Protein AF-0000000068822826 (afdb_homodimer)

Structure (mmCIF, N/CA/C/O backbone):
data_AF-0000000068822826-model_v1
#
loop_
_entity.id
_entity.type
_entity.pdbx_description
1 polymer 'TGF-beta family profile domain-containing protein'
#
loop_
_atom_site.group_PDB
_atom_site.id
_atom_site.type_symbol
_atom_site.label_atom_id
_atom_site.label_alt_id
_atom_site.label_comp_id
_atom_site.label_asym_id
_atom_site.label_entity_id
_atom_site.label_seq_id
_atom_site.pdbx_PDB_ins_code
_atom_site.Cartn_x
_atom_site.Cartn_y
_atom_site.Cartn_z
_atom_site.occupancy
_atom_site.B_iso_or_equiv
_atom_site.auth_seq_id
_atom_site.auth_comp_id
_atom_site.auth_asym_id
_atom_site.auth_atom_id
_atom_site.pdbx_PDB_model_num
ATOM 1 N N . MET A 1 1 ? 55 22.359 -10.68 1 39.84 1 MET A N 1
ATOM 2 C CA . MET A 1 1 ? 54.125 23.125 -9.797 1 39.84 1 MET A CA 1
ATOM 3 C C . MET A 1 1 ? 52.75 23.266 -10.398 1 39.84 1 MET A C 1
ATOM 5 O O . MET A 1 1 ? 51.812 23.734 -9.727 1 39.84 1 MET A O 1
ATOM 9 N N . GLY A 1 2 ? 52.562 22.969 -11.742 1 55.59 2 GLY A N 1
ATOM 10 C CA . GLY A 1 2 ? 51.344 23.219 -12.484 1 55.59 2 GLY A CA 1
ATOM 11 C C . GLY A 1 2 ? 50.312 22.125 -12.312 1 55.59 2 GLY A C 1
ATOM 12 O O . GLY A 1 2 ? 49.156 22.266 -12.742 1 55.59 2 GLY A O 1
ATOM 13 N N . SER A 1 3 ? 50.688 20.906 -11.961 1 60.66 3 SER A N 1
ATOM 14 C CA . SER A 1 3 ? 49.75 19.781 -11.992 1 60.66 3 SER A CA 1
ATOM 15 C C . SER A 1 3 ? 48.844 19.797 -10.766 1 60.66 3 SER A C 1
ATOM 17 O O . SER A 1 3 ? 47.781 19.156 -10.758 1 60.66 3 SER A O 1
ATOM 19 N N . ARG A 1 4 ? 49.281 20.469 -9.617 1 62.34 4 ARG A N 1
ATOM 20 C CA . ARG A 1 4 ? 48.469 20.453 -8.406 1 62.34 4 ARG A CA 1
ATOM 21 C C . ARG A 1 4 ? 47.219 21.328 -8.562 1 62.34 4 ARG A C 1
ATOM 23 O O . ARG A 1 4 ? 46.188 21.047 -8.008 1 62.34 4 ARG A O 1
ATOM 30 N N . ASN A 1 5 ? 47.344 22.375 -9.469 1 62.62 5 ASN A N 1
ATOM 31 C CA . ASN A 1 5 ? 46.219 23.297 -9.594 1 62.62 5 ASN A CA 1
ATOM 32 C C . ASN A 1 5 ? 45.094 22.688 -10.422 1 62.62 5 ASN A C 1
ATOM 34 O O . ASN A 1 5 ? 43.938 23 -10.203 1 62.62 5 ASN A O 1
ATOM 38 N N . LEU A 1 6 ? 45.438 21.703 -11.297 1 63.75 6 LEU A N 1
ATOM 39 C CA . LEU A 1 6 ? 44.406 21.109 -12.125 1 63.75 6 LEU A CA 1
ATOM 40 C C . LEU A 1 6 ? 43.562 20.109 -11.328 1 63.75 6 LEU A C 1
ATOM 42 O O . LEU A 1 6 ? 42.344 20.062 -11.477 1 63.75 6 LEU A O 1
ATOM 46 N N . LEU A 1 7 ? 44.219 19.438 -10.414 1 63.84 7 LEU A N 1
ATOM 47 C CA . LEU A 1 7 ? 43.5 18.453 -9.602 1 63.84 7 LEU A CA 1
ATOM 48 C C . LEU A 1 7 ? 42.594 19.141 -8.594 1 63.84 7 LEU A C 1
ATOM 50 O O . LEU A 1 7 ? 41.469 18.656 -8.336 1 63.84 7 LEU A O 1
ATOM 54 N N . GLU A 1 8 ? 43.031 20.312 -8.125 1 66.81 8 GLU A N 1
ATOM 55 C CA . GLU A 1 8 ? 42.219 21.047 -7.172 1 66.81 8 GLU A CA 1
ATOM 56 C C . GLU A 1 8 ? 41 21.672 -7.855 1 66.81 8 GLU A C 1
ATOM 58 O O . GLU A 1 8 ? 39.906 21.719 -7.273 1 66.81 8 GLU A O 1
ATOM 63 N N . THR A 1 9 ? 41.156 21.969 -9.164 1 68.31 9 THR A N 1
ATOM 64 C CA . THR A 1 9 ? 40.031 22.547 -9.898 1 68.31 9 THR A CA 1
ATOM 65 C C . THR A 1 9 ? 39 21.469 -10.266 1 68.31 9 THR A C 1
ATOM 67 O O . THR A 1 9 ? 37.781 21.719 -10.203 1 68.31 9 THR A O 1
ATOM 70 N N . ILE A 1 10 ? 39.5 20.312 -10.484 1 67.38 10 ILE A N 1
ATOM 71 C CA . ILE A 1 10 ? 38.594 19.234 -10.859 1 67.38 10 ILE A CA 1
ATOM 72 C C . ILE A 1 10 ? 37.812 18.75 -9.625 1 67.38 10 ILE A C 1
ATOM 74 O O . ILE A 1 10 ? 36.625 18.484 -9.703 1 67.38 10 ILE A O 1
ATOM 78 N N . THR A 1 11 ? 38.5 18.797 -8.539 1 68.5 11 THR A N 1
ATOM 79 C CA . THR A 1 11 ? 37.844 18.391 -7.309 1 68.5 11 THR A CA 1
ATOM 80 C C . THR A 1 11 ? 36.812 19.422 -6.887 1 68.5 11 THR A C 1
ATOM 82 O O . THR A 1 11 ? 35.719 19.078 -6.414 1 68.5 11 THR A O 1
ATOM 85 N N . GLY A 1 12 ? 37.156 20.672 -7.23 1 63.31 12 GLY A N 1
ATOM 86 C CA . GLY A 1 12 ? 36.188 21.734 -6.922 1 63.31 12 GLY A CA 1
ATOM 87 C C . GLY A 1 12 ? 34.938 21.672 -7.77 1 63.31 12 GLY A C 1
ATOM 88 O O . GLY A 1 12 ? 33.844 21.844 -7.254 1 63.31 12 GLY A O 1
ATOM 89 N N . TRP A 1 13 ? 35.156 21.297 -9.031 1 67.69 13 TRP A N 1
ATOM 90 C CA . TRP A 1 13 ? 34.031 21.266 -9.961 1 67.69 13 TRP A CA 1
ATOM 91 C C . TRP A 1 13 ? 33.188 20.031 -9.727 1 67.69 13 TRP A C 1
ATOM 93 O O . TRP A 1 13 ? 31.953 20.094 -9.805 1 67.69 13 TRP A O 1
ATOM 103 N N . THR A 1 14 ? 33.781 18.969 -9.383 1 67.06 14 THR A N 1
ATOM 104 C CA . THR A 1 14 ? 33 17.75 -9.086 1 67.06 14 THR A CA 1
ATOM 105 C C . THR A 1 14 ? 32.219 17.922 -7.797 1 67.06 14 THR A C 1
ATOM 107 O O . THR A 1 14 ? 31.062 17.5 -7.711 1 67.06 14 THR A O 1
ATOM 110 N N . LEU A 1 15 ? 32.781 18.656 -6.906 1 67.19 15 LEU A N 1
ATOM 111 C CA . LEU A 1 15 ? 32.062 18.938 -5.668 1 67.19 15 LEU A CA 1
ATOM 112 C C . LEU A 1 15 ? 30.938 19.922 -5.91 1 67.19 15 LEU A C 1
ATOM 114 O O . LEU A 1 15 ? 29.844 19.781 -5.332 1 67.19 15 LEU A O 1
ATOM 118 N N . PHE A 1 16 ? 31.203 20.797 -6.824 1 66.12 16 PHE A N 1
ATOM 119 C CA . PHE A 1 16 ? 30.188 21.766 -7.18 1 66.12 16 PHE A CA 1
ATOM 120 C C . PHE A 1 16 ? 29.047 21.094 -7.953 1 66.12 16 PHE A C 1
ATOM 122 O O . PHE A 1 16 ? 27.875 21.391 -7.723 1 66.12 16 PHE A O 1
ATOM 129 N N . LEU A 1 17 ? 29.328 20.188 -8.773 1 63.06 17 LEU A N 1
ATOM 130 C CA . LEU A 1 17 ? 28.328 19.469 -9.547 1 63.06 17 LEU A CA 1
ATOM 131 C C . LEU A 1 17 ? 27.547 18.5 -8.664 1 63.06 17 LEU A C 1
ATOM 133 O O . LEU A 1 17 ? 26.312 18.391 -8.781 1 63.06 17 LEU A O 1
ATOM 137 N N . CYS A 1 18 ? 28.156 17.906 -7.785 1 63 18 CYS A N 1
ATOM 138 C CA . CYS A 1 18 ? 27.469 17.016 -6.852 1 63 18 CYS A CA 1
ATOM 139 C C . CYS A 1 18 ? 26.547 17.812 -5.918 1 63 18 CYS A C 1
ATOM 141 O O . CYS A 1 18 ? 25.438 17.375 -5.637 1 63 18 CYS A O 1
ATOM 143 N N . PHE A 1 19 ? 27 19.016 -5.559 1 61.16 19 PHE A N 1
ATOM 144 C CA . PHE A 1 19 ? 26.203 19.875 -4.703 1 61.16 19 PHE A CA 1
ATOM 145 C C . PHE A 1 19 ? 25 20.422 -5.469 1 61.16 19 PHE A C 1
ATOM 147 O O . PHE A 1 19 ? 23.906 20.531 -4.914 1 61.16 19 PHE A O 1
ATOM 154 N N . SER A 1 20 ? 25.156 20.703 -6.707 1 60.59 20 SER A N 1
ATOM 155 C CA . SER A 1 20 ? 24.062 21.219 -7.527 1 60.59 20 SER A CA 1
ATOM 156 C C . SER A 1 20 ? 23.031 20.109 -7.824 1 60.59 20 SER A C 1
ATOM 158 O O . SER A 1 20 ? 21.828 20.375 -7.824 1 60.59 20 SER A O 1
ATOM 160 N N . VAL A 1 21 ? 23.422 18.938 -7.969 1 54.66 21 VAL A N 1
ATOM 161 C CA . VAL A 1 21 ? 22.516 17.812 -8.219 1 54.66 21 VAL A CA 1
ATOM 162 C C . VAL A 1 21 ? 21.766 17.453 -6.941 1 54.66 21 VAL A C 1
ATOM 164 O O . VAL A 1 21 ? 20.562 17.172 -6.977 1 54.66 21 VAL A O 1
ATOM 167 N N . ILE A 1 22 ? 22.359 17.578 -5.852 1 51.53 22 ILE A N 1
ATOM 168 C CA . ILE A 1 22 ? 21.734 17.344 -4.559 1 51.53 22 ILE A CA 1
ATOM 169 C C . ILE A 1 22 ? 20.703 18.438 -4.289 1 51.53 22 ILE A C 1
ATOM 171 O O . ILE A 1 22 ? 19.594 18.156 -3.84 1 51.53 22 ILE A O 1
ATOM 175 N N . LEU A 1 23 ? 21.016 19.641 -4.605 1 52 23 LEU A N 1
ATOM 176 C CA . LEU A 1 23 ? 20.094 20.75 -4.438 1 52 23 LEU A CA 1
ATOM 177 C C . LEU A 1 23 ? 18.922 20.641 -5.406 1 52 23 LEU A C 1
ATOM 179 O O . LEU A 1 23 ? 17.781 20.906 -5.035 1 52 23 LEU A O 1
ATOM 183 N N . LEU A 1 24 ? 19.141 20.125 -6.551 1 50.69 24 LEU A N 1
ATOM 184 C CA . LEU A 1 24 ? 18.094 19.969 -7.555 1 50.69 24 LEU A CA 1
ATOM 185 C C . LEU A 1 24 ? 17.172 18.812 -7.223 1 50.69 24 LEU A C 1
ATOM 187 O O . LEU A 1 24 ? 15.961 18.875 -7.441 1 50.69 24 LEU A O 1
ATOM 191 N N . SER A 1 25 ? 17.625 17.781 -6.762 1 47.03 25 SER A N 1
ATOM 192 C CA . SER A 1 25 ? 16.828 16.641 -6.34 1 47.03 25 SER A CA 1
ATOM 193 C C . SER A 1 25 ? 15.984 16.984 -5.113 1 47.03 25 SER A C 1
ATOM 195 O O . SER A 1 25 ? 14.844 16.516 -4.988 1 47.03 25 SER A O 1
ATOM 197 N N . TYR A 1 26 ? 16.578 17.844 -4.199 1 47.22 26 TYR A N 1
ATOM 198 C CA . TYR A 1 26 ? 15.836 18.359 -3.057 1 47.22 26 TYR A CA 1
ATOM 199 C C . TYR A 1 26 ? 14.602 19.141 -3.51 1 47.22 26 TYR A C 1
ATOM 201 O O . TYR A 1 26 ? 13.523 18.984 -2.938 1 47.22 26 TYR A O 1
ATOM 209 N N . CYS A 1 27 ? 14.766 19.812 -4.539 1 48.44 27 CYS A N 1
ATOM 210 C CA . CYS A 1 27 ? 13.734 20.719 -5.051 1 48.44 27 CYS A CA 1
ATOM 211 C C . CYS A 1 27 ? 12.625 19.938 -5.754 1 48.44 27 CYS A C 1
ATOM 213 O O . CYS A 1 27 ? 11.453 20.297 -5.664 1 48.44 27 CYS A O 1
ATOM 215 N N . ARG A 1 28 ? 12.953 18.797 -6.242 1 46.28 28 ARG A N 1
ATOM 216 C CA . ARG A 1 28 ? 11.938 18.078 -7.012 1 46.28 28 ARG A CA 1
ATOM 217 C C . ARG A 1 28 ? 10.961 17.344 -6.09 1 46.28 28 ARG A C 1
ATOM 219 O O . ARG A 1 28 ? 9.75 17.375 -6.309 1 46.28 28 ARG A O 1
ATOM 226 N N . ALA A 1 29 ? 11.422 16.688 -5.129 1 49.75 29 ALA A N 1
ATOM 227 C CA . ALA A 1 29 ? 10.555 15.969 -4.203 1 49.75 29 ALA A CA 1
ATOM 228 C C . ALA A 1 29 ? 9.633 16.922 -3.449 1 49.75 29 ALA A C 1
ATOM 230 O O . ALA A 1 29 ? 8.453 16.641 -3.268 1 49.75 29 ALA A O 1
ATOM 231 N N . GLU A 1 30 ? 10.203 18 -2.939 1 54.22 30 GLU A N 1
ATOM 232 C CA . GLU A 1 30 ? 9.414 19.031 -2.287 1 54.22 30 GLU A CA 1
ATOM 233 C C . GLU A 1 30 ? 8.359 19.609 -3.23 1 54.22 30 GLU A C 1
ATOM 235 O O . GLU A 1 30 ? 7.227 19.859 -2.818 1 54.22 30 GLU A O 1
ATOM 240 N N . LYS A 1 31 ? 8.742 19.516 -4.457 1 54.78 31 LYS A N 1
ATOM 241 C CA . LYS A 1 31 ? 7.832 20.062 -5.461 1 54.78 31 LYS A CA 1
ATOM 242 C C . LYS A 1 31 ? 6.621 19.156 -5.66 1 54.78 31 LYS A C 1
ATOM 244 O O . LYS A 1 31 ? 5.4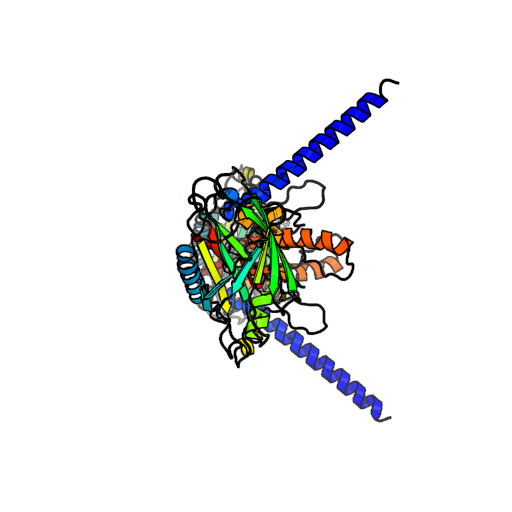96 19.641 -5.805 1 54.78 31 LYS A O 1
ATOM 249 N N . ASP A 1 32 ? 6.914 17.812 -5.383 1 58.59 32 ASP A N 1
ATOM 250 C CA . ASP A 1 32 ? 5.812 16.906 -5.652 1 58.59 32 ASP A CA 1
ATOM 251 C C . ASP A 1 32 ? 4.77 16.953 -4.535 1 58.59 32 ASP A C 1
ATOM 253 O O . ASP A 1 32 ? 3.566 16.953 -4.801 1 58.59 32 ASP A O 1
ATOM 257 N N . LEU A 1 33 ? 5.234 17.078 -3.309 1 58.41 33 LEU A N 1
ATOM 258 C CA . LEU A 1 33 ? 4.262 17.172 -2.223 1 58.41 33 LEU A CA 1
ATOM 259 C C . LEU A 1 33 ? 3.42 18.438 -2.344 1 58.41 33 LEU A C 1
ATOM 261 O O . LEU A 1 33 ? 2.197 18.391 -2.191 1 58.41 33 LEU A O 1
ATOM 265 N N . ILE A 1 34 ? 4.207 19.391 -2.674 1 65.06 34 ILE A N 1
ATOM 266 C CA . ILE A 1 34 ? 3.568 20.688 -2.799 1 65.06 34 ILE A CA 1
ATOM 267 C C . ILE A 1 34 ? 2.516 20.641 -3.904 1 65.06 34 ILE A C 1
ATOM 269 O O . ILE A 1 34 ? 1.413 21.172 -3.742 1 65.06 34 ILE A O 1
ATOM 273 N N . GLN A 1 35 ? 2.965 19.953 -4.891 1 59.62 35 GLN A N 1
ATOM 274 C CA . GLN A 1 35 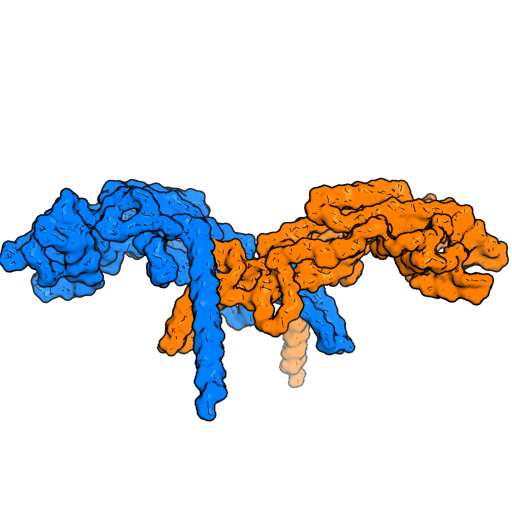? 2.037 19.859 -6.016 1 59.62 35 GLN A CA 1
ATOM 275 C C . GLN A 1 35 ? 0.848 18.953 -5.668 1 59.62 35 GLN A C 1
ATOM 277 O O . GLN A 1 35 ? -0.299 19.312 -5.961 1 59.62 35 GLN A O 1
ATOM 282 N N . ASP A 1 36 ? 1.198 18 -4.953 1 64.75 36 ASP A N 1
ATOM 283 C CA . ASP A 1 36 ? 0.138 17.047 -4.625 1 64.75 36 ASP A CA 1
ATOM 284 C C . ASP A 1 36 ? -0.848 17.656 -3.627 1 64.75 36 ASP A C 1
ATOM 286 O O . ASP A 1 36 ? -2.047 17.375 -3.686 1 64.75 36 ASP A O 1
ATOM 290 N N . LEU A 1 37 ? -0.209 18.484 -2.816 1 69.12 37 LEU A N 1
ATOM 291 C CA . LEU A 1 37 ? -1.064 19.062 -1.786 1 69.12 37 LEU A CA 1
ATOM 292 C C . LEU A 1 37 ? -1.595 20.422 -2.221 1 69.12 37 LEU A C 1
ATOM 294 O O . LEU A 1 37 ? -2.35 21.062 -1.485 1 69.12 37 LEU A O 1
ATOM 298 N N . GLY A 1 38 ? -1.277 20.766 -3.473 1 63.31 38 GLY A N 1
ATOM 299 C CA . GLY A 1 38 ? -1.761 22.016 -4.008 1 63.31 38 GLY A CA 1
ATOM 300 C C . GLY A 1 38 ? -1.152 23.234 -3.322 1 63.31 38 GLY A C 1
ATOM 301 O O . GLY A 1 38 ? -1.816 24.25 -3.154 1 63.31 38 GLY A O 1
ATOM 302 N N . LEU A 1 39 ? 0.036 23.016 -2.926 1 68.19 39 LEU A N 1
ATOM 303 C CA . LEU A 1 39 ? 0.65 24.078 -2.139 1 68.19 39 LEU A CA 1
ATOM 304 C C . LEU A 1 39 ? 1.593 24.922 -3 1 68.19 39 LEU A C 1
ATOM 306 O O . LEU A 1 39 ? 2.416 25.672 -2.473 1 68.19 39 LEU A O 1
ATOM 310 N N . ASN A 1 40 ? 1.369 24.703 -4.223 1 70.69 40 ASN A N 1
ATOM 311 C CA . ASN A 1 40 ? 2.227 25.438 -5.148 1 70.69 40 ASN A CA 1
ATOM 312 C C . ASN A 1 40 ? 1.929 26.938 -5.121 1 70.69 40 ASN A C 1
ATOM 314 O O . ASN A 1 40 ? 2.824 27.766 -5.328 1 70.69 40 ASN A O 1
ATOM 318 N N . HIS A 1 41 ? 0.72 27.25 -4.832 1 73 41 HIS A N 1
ATOM 319 C CA . HIS A 1 41 ? 0.335 28.656 -4.762 1 73 41 HIS A CA 1
ATOM 320 C C . HIS A 1 41 ? -0.192 29.016 -3.373 1 73 41 HIS A C 1
ATOM 322 O O . HIS A 1 41 ? -0.986 28.266 -2.797 1 73 41 HIS A O 1
ATOM 328 N N . PHE A 1 42 ? 0.514 30.016 -2.895 1 75.25 42 PHE A N 1
ATOM 329 C CA . PHE A 1 42 ? 0.022 30.531 -1.621 1 75.25 42 PHE A CA 1
ATOM 330 C C . PHE A 1 42 ? 0.113 32.062 -1.576 1 75.25 42 PHE A C 1
ATOM 332 O O . PHE A 1 42 ? 0.973 32.656 -2.229 1 75.25 42 PHE A O 1
ATOM 339 N N . PRO A 1 43 ? -0.844 32.562 -0.928 1 77.19 43 PRO A N 1
ATOM 340 C CA . PRO A 1 43 ? -0.87 34.031 -0.896 1 77.19 43 PRO A CA 1
ATOM 341 C C . PRO A 1 43 ? 0.27 34.625 -0.07 1 77.19 43 PRO A C 1
ATOM 343 O O . PRO A 1 43 ? 0.869 33.906 0.752 1 77.19 43 PRO A O 1
ATOM 346 N N . ASP A 1 44 ? 0.534 35.875 -0.415 1 80.94 44 ASP A N 1
ATOM 347 C CA . ASP A 1 44 ? 1.471 36.656 0.388 1 80.94 44 ASP A CA 1
ATOM 348 C C . ASP A 1 44 ? 0.937 36.844 1.803 1 80.94 44 ASP A C 1
ATOM 350 O O . ASP A 1 44 ? -0.191 37.312 1.983 1 80.94 44 ASP A O 1
ATOM 354 N N . ALA A 1 45 ? 1.716 36.5 2.674 1 78 45 ALA A N 1
ATOM 355 C CA . ALA A 1 45 ? 1.31 36.562 4.074 1 78 45 ALA A CA 1
ATOM 356 C C . ALA A 1 45 ? 0.928 38 4.473 1 78 45 ALA A C 1
ATOM 358 O O . ALA A 1 45 ? 0.024 38.188 5.289 1 78 45 ALA A O 1
ATOM 359 N N . THR A 1 46 ? 1.563 38.938 3.885 1 82.19 46 THR A N 1
ATOM 360 C CA . THR A 1 46 ? 1.332 40.344 4.254 1 82.19 46 THR A CA 1
ATOM 361 C C . THR A 1 46 ? -0.019 40.812 3.73 1 82.19 46 THR A C 1
ATOM 363 O O . THR A 1 46 ? -0.555 41.812 4.207 1 82.19 46 THR A O 1
ATOM 366 N N . LYS A 1 47 ? -0.548 40.094 2.801 1 86.5 47 LYS A N 1
ATOM 367 C CA . LYS A 1 47 ? -1.804 40.531 2.199 1 86.5 47 LYS A CA 1
ATOM 368 C C . LYS A 1 47 ? -2.99 39.75 2.785 1 86.5 47 LYS A C 1
ATOM 370 O O . LYS A 1 47 ? -4.145 40.094 2.51 1 86.5 47 LYS A O 1
ATOM 375 N N . ILE A 1 48 ? -2.703 38.812 3.541 1 90.88 48 ILE A N 1
ATOM 376 C CA . ILE A 1 48 ? -3.764 38 4.113 1 90.88 48 ILE A CA 1
ATOM 377 C C . ILE A 1 48 ? -4.598 38.844 5.086 1 90.88 48 ILE A C 1
ATOM 379 O O . ILE A 1 48 ? -4.047 39.531 5.93 1 90.88 48 ILE A O 1
ATOM 383 N N . ASN A 1 49 ? -5.887 38.812 4.922 1 94.12 49 ASN A N 1
ATOM 384 C CA . ASN A 1 49 ? -6.82 39.562 5.758 1 94.12 49 ASN A CA 1
ATOM 385 C C . ASN A 1 49 ? -8.141 38.812 5.938 1 94.12 49 ASN A C 1
ATOM 387 O O . ASN A 1 49 ? -9.141 39.156 5.316 1 94.12 49 ASN A O 1
ATOM 391 N N . ILE A 1 50 ? -8.156 37.938 6.867 1 96 50 ILE A N 1
ATOM 392 C CA . ILE A 1 50 ? -9.32 37.094 7.09 1 96 50 ILE A CA 1
ATOM 393 C C . ILE A 1 50 ? -10.227 37.75 8.141 1 96 50 ILE A C 1
ATOM 395 O O . ILE A 1 50 ? -9.836 37.906 9.297 1 96 50 ILE A O 1
ATOM 399 N N . SER A 1 51 ? -11.406 38.031 7.766 1 96.62 51 SER A N 1
ATOM 400 C CA . SER A 1 51 ? -12.352 38.625 8.695 1 96.62 51 SER A CA 1
ATOM 401 C C . SER A 1 51 ? -12.844 37.625 9.719 1 96.62 51 SER A C 1
ATOM 403 O O . SER A 1 51 ? -12.719 36.406 9.523 1 96.62 51 SER A O 1
ATOM 405 N N . LEU A 1 52 ? -13.375 38.188 10.812 1 97.06 52 LEU A N 1
ATOM 406 C CA . LEU A 1 52 ? -13.945 37.312 11.844 1 97.06 52 LEU A CA 1
ATOM 407 C C . LEU A 1 52 ? -15.109 36.5 11.289 1 97.06 52 LEU A C 1
ATOM 409 O O . LEU A 1 52 ? -15.25 35.312 11.617 1 97.06 52 LEU A O 1
ATOM 413 N N . GLU A 1 53 ? -15.914 37.125 10.516 1 97.06 53 GLU A N 1
ATOM 414 C CA . GLU A 1 53 ? -17.062 36.469 9.914 1 97.06 53 GLU A CA 1
ATOM 415 C C . GLU A 1 53 ? -16.625 35.312 9.016 1 97.06 53 GLU A C 1
ATOM 417 O O . GLU A 1 53 ? -17.188 34.219 9.086 1 97.06 53 GLU A O 1
ATOM 422 N N . GLU A 1 54 ? -15.672 35.625 8.18 1 98 54 GLU A N 1
ATOM 423 C CA . GLU A 1 54 ? -15.148 34.594 7.289 1 98 54 GLU A CA 1
ATOM 424 C C . GLU A 1 54 ? -14.562 33.438 8.086 1 98 54 GLU A C 1
ATOM 426 O O . GLU A 1 54 ? -14.82 32.25 7.773 1 98 54 GLU A O 1
ATOM 431 N N . TYR A 1 55 ? -13.836 33.719 9.047 1 97.88 55 TYR A N 1
ATOM 432 C CA . TYR A 1 55 ? -13.211 32.656 9.859 1 97.88 55 TYR A CA 1
ATOM 433 C C . TYR A 1 55 ? -14.258 31.797 10.547 1 97.88 55 TYR A C 1
ATOM 435 O O . TYR A 1 55 ? -14.188 30.578 10.5 1 97.88 55 TYR A O 1
ATOM 443 N N . THR A 1 56 ? -15.188 32.406 11.242 1 97.94 56 THR A N 1
ATOM 444 C CA . THR A 1 56 ? -16.203 31.672 11.977 1 97.94 56 THR A CA 1
ATOM 445 C C . THR A 1 56 ? -17.031 30.812 11.031 1 97.94 56 THR A C 1
ATOM 447 O O . THR A 1 56 ? -17.328 29.656 11.336 1 97.94 56 THR A O 1
ATOM 450 N N . SER A 1 57 ? -17.328 31.359 9.938 1 98.12 57 SER A N 1
ATOM 451 C CA . SER A 1 57 ? -18.125 30.625 8.961 1 98.12 57 SER A CA 1
ATOM 452 C C . SER A 1 57 ? -17.375 29.406 8.438 1 98.12 57 SER A C 1
ATOM 454 O O . SER A 1 57 ? -17.891 28.281 8.477 1 98.12 57 SER A O 1
ATOM 456 N N . MET A 1 58 ? -16.188 29.625 8.039 1 98.38 58 MET A N 1
ATOM 457 C CA . MET A 1 58 ? -15.422 28.562 7.398 1 98.38 58 MET A CA 1
ATOM 458 C C . MET A 1 58 ? -14.938 27.547 8.43 1 98.38 58 MET A C 1
ATOM 460 O O . MET A 1 58 ? -14.828 26.344 8.125 1 98.38 58 MET A O 1
ATOM 464 N N . MET A 1 59 ? -14.703 27.953 9.594 1 97.88 59 MET A N 1
ATOM 465 C CA . MET A 1 59 ? -14.352 27.031 10.656 1 97.88 59 MET A CA 1
ATOM 466 C C . MET A 1 59 ? -15.508 26.078 10.953 1 97.88 59 MET A C 1
ATOM 468 O O . MET A 1 59 ? -15.289 24.875 11.18 1 97.88 59 MET A O 1
ATOM 472 N N . ASN A 1 60 ? -16.656 26.625 10.953 1 97.19 60 ASN A N 1
ATOM 473 C CA . ASN A 1 60 ? -17.812 25.766 11.148 1 97.19 60 ASN A CA 1
ATOM 474 C C . ASN A 1 60 ? -17.953 24.75 10.016 1 97.19 60 ASN A C 1
ATOM 476 O O . ASN A 1 60 ? -18.312 23.594 10.25 1 97.19 60 ASN A O 1
ATOM 480 N N . VAL A 1 61 ? -17.656 25.203 8.852 1 97.56 61 VAL A N 1
ATOM 481 C CA . VAL A 1 61 ? -17.656 24.297 7.715 1 97.56 61 VAL A CA 1
ATOM 482 C C . VAL A 1 61 ? -16.609 23.219 7.918 1 97.56 61 VAL A C 1
ATOM 484 O O . VAL A 1 61 ? -16.875 22.031 7.68 1 97.56 61 VAL A O 1
ATOM 487 N N . TYR A 1 62 ? -15.539 23.609 8.297 1 96.62 62 TYR A N 1
ATOM 488 C CA . TYR A 1 62 ? -14.438 22.688 8.562 1 96.62 62 TYR A CA 1
ATOM 489 C C . TYR A 1 62 ? -14.828 21.656 9.617 1 96.62 62 TYR A C 1
ATOM 491 O O . TYR A 1 62 ? -14.625 20.453 9.438 1 96.62 62 TYR A O 1
ATOM 499 N N . LEU A 1 63 ? -15.32 22.125 10.734 1 94.56 63 LEU A N 1
ATOM 500 C CA . LEU A 1 63 ? -15.711 21.234 11.82 1 94.56 63 LEU A CA 1
ATOM 501 C C . LEU A 1 63 ? -16.797 20.266 11.375 1 94.56 63 LEU A C 1
ATOM 503 O O . LEU A 1 63 ? -16.812 19.109 11.766 1 94.56 63 LEU A O 1
ATOM 507 N N . GLU A 1 64 ? -17.672 20.766 10.555 1 93.19 64 GLU A N 1
ATOM 508 C CA . GLU A 1 64 ? -18.719 19.906 10.008 1 93.19 64 GLU A CA 1
ATOM 509 C C . GLU A 1 64 ? -18.109 18.844 9.094 1 93.19 64 GLU A C 1
ATOM 511 O O . GLU A 1 64 ? -18.562 17.688 9.094 1 93.19 64 GLU A O 1
ATOM 516 N N . SER A 1 65 ? -17.188 19.25 8.352 1 93.06 65 SER A N 1
ATOM 517 C CA . SER A 1 65 ? -16.516 18.312 7.461 1 93.06 65 SER A CA 1
ATOM 518 C C . SER A 1 65 ? -15.82 17.203 8.25 1 93.06 65 SER A C 1
ATOM 520 O O . SER A 1 65 ? -15.828 16.047 7.848 1 93.06 65 SER A O 1
ATOM 522 N N . ARG A 1 66 ? -15.258 17.562 9.258 1 90.94 66 ARG A N 1
ATOM 523 C CA . ARG A 1 66 ? -14.602 16.594 10.133 1 90.94 66 ARG A CA 1
ATOM 524 C C . ARG A 1 66 ? -15.609 15.609 10.719 1 90.94 66 ARG A C 1
ATOM 526 O O . ARG A 1 66 ? -15.32 14.414 10.828 1 90.94 66 ARG A O 1
ATOM 533 N N . ARG A 1 67 ? -16.672 16.094 11.094 1 87.75 67 ARG A N 1
ATOM 534 C CA . ARG A 1 67 ? -17.719 15.258 11.664 1 87.75 67 ARG A CA 1
ATOM 535 C C . ARG A 1 67 ? -18.203 14.227 10.656 1 87.75 67 ARG A C 1
ATOM 537 O O . ARG A 1 67 ? -18.516 13.086 11.016 1 87.75 67 ARG A O 1
ATOM 544 N N . ASN A 1 68 ? -18.188 14.609 9.469 1 85.81 68 ASN A N 1
ATOM 545 C CA . ASN A 1 68 ? -18.688 13.734 8.414 1 85.81 68 ASN A CA 1
ATOM 546 C C . ASN A 1 68 ? -17.641 12.703 7.996 1 85.81 68 ASN A C 1
ATOM 548 O O . ASN A 1 68 ? -17.969 11.68 7.387 1 85.81 68 ASN A O 1
ATOM 552 N N . SER A 1 69 ? -16.328 12.953 8.164 1 78.69 69 SER A N 1
ATOM 553 C CA . SER A 1 69 ? -15.258 12.062 7.727 1 78.69 69 SER A CA 1
ATOM 554 C C . SER A 1 69 ? -15.016 10.953 8.742 1 78.69 69 SER A C 1
ATOM 556 O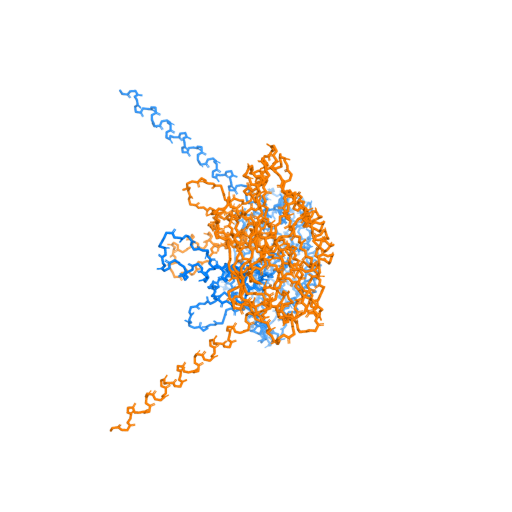 O . SER A 1 69 ? -14.086 10.156 8.586 1 78.69 69 SER A O 1
ATOM 558 N N . PHE A 1 70 ? -15.875 10.336 9.414 1 59.34 70 PHE A N 1
ATOM 559 C CA . PHE A 1 70 ? -15.844 9.164 10.281 1 59.34 70 PHE A CA 1
ATOM 560 C C . PHE A 1 70 ? -15.008 9.43 11.523 1 59.34 70 PHE A C 1
ATOM 562 O O . PHE A 1 70 ? -14.742 8.516 12.312 1 59.34 70 PHE A O 1
ATOM 569 N N . ASP A 1 71 ? -14.273 10.5 11.57 1 57.25 71 ASP A N 1
ATOM 570 C CA . ASP A 1 71 ? -13.586 10.75 12.828 1 57.25 71 ASP A CA 1
ATOM 571 C C . ASP A 1 71 ? -14.57 11.227 13.906 1 57.25 71 ASP A C 1
ATOM 573 O O . ASP A 1 71 ? -14.672 12.43 14.164 1 57.25 71 ASP A O 1
ATOM 577 N N . HIS A 1 72 ? -15.641 10.5 13.922 1 53.72 72 HIS A N 1
ATOM 578 C CA . HIS A 1 72 ? -16.812 10.992 14.641 1 53.72 72 HIS A CA 1
ATOM 579 C C . HIS A 1 72 ? -16.453 11.422 16.062 1 53.72 72 HIS A C 1
ATOM 581 O O . HIS A 1 72 ? -17.141 12.242 16.656 1 53.72 72 HIS A O 1
ATOM 587 N N . GLN A 1 73 ? -15.203 10.969 16.531 1 58.88 73 GLN A N 1
ATOM 588 C CA . GLN A 1 73 ? -15.172 11.172 17.984 1 58.88 73 GLN A CA 1
ATOM 589 C C . GLN A 1 73 ? -14.414 12.445 18.344 1 58.88 73 GLN A C 1
ATOM 591 O O . GLN A 1 73 ? -13.398 12.766 17.719 1 58.88 73 GLN A O 1
ATOM 596 N N . HIS A 1 74 ? -14.898 13.336 19.016 1 76.38 74 HIS A N 1
ATOM 597 C CA . HIS A 1 74 ? -14.445 14.438 19.875 1 76.38 74 HIS A CA 1
ATOM 598 C C . HIS A 1 74 ? -14.125 15.68 19.047 1 76.38 74 HIS A C 1
ATOM 600 O O . HIS A 1 74 ? -12.961 16.062 18.922 1 76.38 74 HIS A O 1
ATOM 606 N N . ILE A 1 75 ? -15.07 16.062 18.328 1 86.19 75 ILE A N 1
ATOM 607 C CA . ILE A 1 75 ? -14.906 17.297 17.578 1 86.19 75 ILE A CA 1
ATOM 608 C C . ILE A 1 75 ? -15.242 18.484 18.484 1 86.19 75 ILE A C 1
ATOM 610 O O . ILE A 1 75 ? -16.297 18.516 19.125 1 86.19 75 ILE A O 1
ATOM 614 N N . PRO A 1 76 ? -14.367 19.406 18.516 1 91.25 76 PRO A N 1
ATOM 615 C CA . PRO A 1 76 ? -14.617 20.562 19.375 1 91.25 76 PRO A CA 1
ATOM 616 C C . PRO A 1 76 ? -15.688 21.5 18.797 1 91.25 76 PRO A C 1
ATOM 618 O O . PRO A 1 76 ? -16.109 21.328 17.656 1 91.25 76 PRO A O 1
ATOM 621 N N . LYS A 1 77 ? -16.156 22.328 19.703 1 92.25 77 LYS A N 1
ATOM 622 C CA . LYS A 1 77 ? -17.062 23.391 19.297 1 92.25 77 LYS A CA 1
ATOM 623 C C . LYS A 1 77 ? -16.344 24.75 19.234 1 92.25 77 LYS A C 1
ATOM 625 O O . LYS A 1 77 ? -15.484 25.031 20.062 1 92.25 77 LYS A O 1
ATOM 630 N N . LEU A 1 78 ? -16.797 25.5 18.266 1 96.12 78 LEU A N 1
ATOM 631 C CA . LEU A 1 78 ? -16.25 26.859 18.141 1 96.12 78 LEU A CA 1
ATOM 632 C C . LEU A 1 78 ? -17.047 27.828 19 1 96.12 78 LEU A C 1
ATOM 634 O O . LEU A 1 78 ? -18.266 27.906 18.891 1 96.12 78 LEU A O 1
ATOM 638 N N . ILE A 1 79 ? -16.328 28.562 19.844 1 95.5 79 ILE A N 1
ATOM 639 C CA . ILE A 1 79 ? -16.938 29.609 20.656 1 95.5 79 ILE A CA 1
ATOM 640 C C . ILE A 1 79 ? -16.234 30.938 20.375 1 95.5 79 ILE A C 1
ATOM 642 O O . ILE A 1 79 ? -15.008 31 20.312 1 95.5 79 ILE A O 1
ATOM 646 N N . THR A 1 80 ? -17.016 31.953 20.219 1 96.81 80 THR A N 1
ATOM 647 C CA . THR A 1 80 ? -16.484 33.281 20 1 96.81 80 THR A CA 1
ATOM 648 C C . THR A 1 80 ? -16.844 34.219 21.156 1 96.81 80 THR A C 1
ATOM 650 O O . THR A 1 80 ? -18.016 34.312 21.547 1 96.81 80 THR A O 1
ATOM 653 N N . PHE A 1 81 ? -15.828 34.844 21.719 1 96.69 81 PHE A N 1
ATOM 654 C CA . PHE A 1 81 ? -16 35.844 22.766 1 96.69 81 PHE A CA 1
ATOM 655 C C . PHE A 1 81 ? -15.742 37.25 22.234 1 96.69 81 PHE A C 1
ATOM 657 O O . PHE A 1 81 ? -14.594 37.625 21.969 1 96.69 81 PHE A O 1
ATOM 664 N N . ASN A 1 82 ? -16.781 38 22.219 1 95.38 82 ASN A N 1
ATOM 665 C CA . ASN A 1 82 ? -16.625 39.375 21.75 1 95.38 82 ASN A CA 1
ATOM 666 C C . ASN A 1 82 ? -16.047 40.281 22.828 1 95.38 82 ASN A C 1
ATOM 668 O O . ASN A 1 82 ? -16.203 40 24.016 1 95.38 82 ASN A O 1
ATOM 672 N N . LEU A 1 83 ? -15.453 41.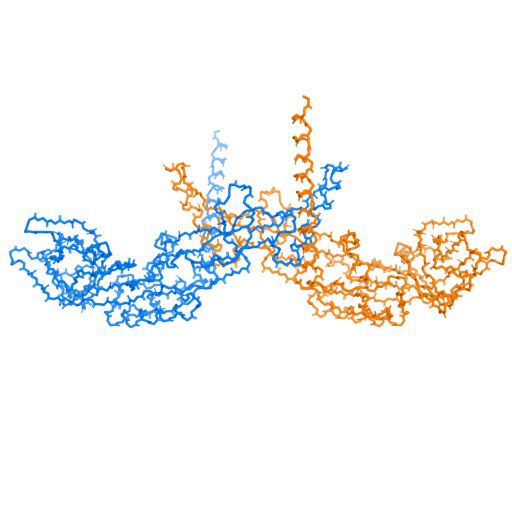25 22.297 1 94.56 83 LEU A N 1
ATOM 673 C CA . LEU A 1 83 ? -14.836 42.25 23.188 1 94.56 83 LEU A CA 1
ATOM 674 C C . LEU A 1 83 ? -15.875 42.844 24.125 1 94.56 83 LEU A C 1
ATOM 676 O O . LEU A 1 83 ? -16.938 43.281 23.672 1 94.56 83 LEU A O 1
ATOM 680 N N . GLU A 1 84 ? -15.586 42.812 25.422 1 91.75 84 GLU A N 1
ATOM 681 C CA . GLU A 1 84 ? -16.469 43.406 26.422 1 91.75 84 GLU A CA 1
ATOM 682 C C . GLU A 1 84 ? -16.062 44.844 26.734 1 91.75 84 GLU A C 1
ATOM 684 O O . GLU A 1 84 ? -16.922 45.719 26.828 1 91.75 84 GLU A O 1
ATOM 689 N N . ARG A 1 85 ? -14.789 45.031 26.953 1 88.19 85 ARG A N 1
ATOM 690 C CA . ARG A 1 85 ? -14.281 46.344 27.328 1 88.19 85 ARG A CA 1
ATOM 691 C C . ARG A 1 85 ? -12.875 46.562 26.797 1 88.19 85 ARG A C 1
ATOM 693 O O . ARG A 1 85 ? -12.086 45.625 26.672 1 88.19 85 ARG A O 1
ATOM 700 N N . GLN A 1 86 ? -12.727 47.812 26.359 1 85.44 86 GLN A N 1
ATOM 701 C CA . GLN A 1 86 ? -11.398 48.25 25.938 1 85.44 86 GLN A CA 1
ATOM 702 C C . GLN A 1 86 ? -10.977 49.5 26.672 1 85.44 86 GLN A C 1
ATOM 704 O O . GLN A 1 86 ? -11.75 50.469 26.766 1 85.44 86 GLN A O 1
ATOM 709 N N . ASP A 1 87 ? -9.82 49.375 27.359 1 80.81 87 ASP A N 1
ATOM 710 C CA . ASP A 1 87 ? -9.312 50.5 28.094 1 80.81 87 ASP A CA 1
ATOM 711 C C . ASP A 1 87 ? -7.961 50.969 27.547 1 80.81 87 ASP A C 1
ATOM 713 O O . ASP A 1 87 ? -7.141 50.156 27.141 1 80.81 87 ASP A O 1
ATOM 717 N N . TRP A 1 88 ? -8.031 52.281 27.281 1 67.94 88 TRP A N 1
ATOM 718 C CA . TRP A 1 88 ? -6.754 52.844 26.844 1 67.94 88 TRP A CA 1
ATOM 719 C C . TRP A 1 88 ? -6.199 53.812 27.875 1 67.94 88 TRP A C 1
ATOM 721 O O . TRP A 1 88 ? -6.957 54.375 28.672 1 67.94 88 TRP A O 1
ATOM 731 N N . TYR A 1 89 ? -4.879 53.594 28.156 1 61.03 89 TYR A N 1
ATOM 732 C CA . TYR A 1 89 ? -4.258 54.594 29.031 1 61.03 89 TYR A CA 1
ATOM 733 C C . TYR A 1 89 ? -3.74 55.781 28.234 1 61.03 89 TYR A C 1
ATOM 735 O O . TYR A 1 89 ? -3.117 55.594 27.188 1 61.03 89 TYR A O 1
ATOM 743 N N . LYS A 1 90 ? -4.391 56.906 28.438 1 55.84 90 LYS A N 1
ATOM 744 C CA . LYS A 1 90 ? -4.113 58.188 27.766 1 55.84 90 LYS A CA 1
ATOM 745 C C . LYS A 1 90 ? -2.615 58.344 27.516 1 55.84 90 LYS A C 1
ATOM 747 O O . LYS A 1 90 ? -2.205 58.812 26.453 1 55.84 90 LYS A O 1
ATOM 752 N N . ASN A 1 91 ? -1.876 58.312 28.578 1 51.81 91 ASN A N 1
ATOM 753 C CA . ASN A 1 91 ? -0.506 58.812 28.469 1 51.81 91 ASN A CA 1
ATOM 754 C C . ASN A 1 91 ? 0.417 57.75 27.859 1 51.81 91 ASN A C 1
ATOM 756 O O . ASN A 1 91 ? 1.602 58.031 27.641 1 51.81 91 ASN A O 1
ATOM 760 N N . LYS A 1 92 ? -0.033 56.594 27.5 1 58.16 92 LYS A N 1
ATOM 761 C CA . LYS A 1 92 ? 0.851 55.594 26.922 1 58.16 92 LYS A CA 1
ATOM 762 C C . LYS A 1 92 ? 0.225 54.969 25.688 1 58.16 92 LYS A C 1
ATOM 764 O O . LYS A 1 92 ? -0.361 53.875 25.766 1 58.16 92 LYS A O 1
ATOM 769 N N . ASP A 1 93 ? 0.137 55.719 24.547 1 59.62 93 ASP A N 1
ATOM 770 C CA . ASP A 1 93 ? -0.514 55.406 23.281 1 59.62 93 ASP A CA 1
ATOM 771 C C . ASP A 1 93 ? -0.071 54.031 22.766 1 59.62 93 ASP A C 1
ATOM 773 O O . ASP A 1 93 ? -0.642 53.5 21.797 1 59.62 93 ASP A O 1
ATOM 777 N N . SER A 1 94 ? 0.718 53.438 23.547 1 79.25 94 SER A N 1
ATOM 778 C CA . SER A 1 94 ? 1.295 52.219 22.984 1 79.25 94 SER A CA 1
ATOM 779 C C . SER A 1 94 ? 0.805 50.969 23.719 1 79.25 94 SER A C 1
ATOM 781 O O . SER A 1 94 ? 1.292 49.875 23.469 1 79.25 94 SER A O 1
ATOM 783 N N . THR A 1 95 ? -0.277 51.281 24.594 1 84.19 95 THR A N 1
ATOM 784 C CA . THR A 1 95 ? -0.762 50.125 25.359 1 84.19 95 THR A CA 1
ATOM 785 C C . THR A 1 95 ? -2.285 50.062 25.312 1 84.19 95 THR A C 1
ATOM 787 O O . THR A 1 95 ? -2.961 51.094 25.406 1 84.19 95 THR A O 1
ATOM 790 N N . VAL A 1 96 ? -2.797 48.906 25.109 1 88.44 96 VAL A N 1
ATOM 791 C CA . VAL A 1 96 ? -4.242 48.719 25.094 1 88.44 96 VAL A CA 1
ATOM 792 C C . VAL A 1 96 ? -4.594 47.5 25.938 1 88.44 96 VAL A C 1
ATOM 794 O O . VAL A 1 96 ? -3.906 46.469 25.875 1 88.44 96 VAL A O 1
ATOM 797 N N . ARG A 1 97 ? -5.66 47.656 26.797 1 91.44 97 ARG A N 1
ATOM 798 C CA . ARG A 1 97 ? -6.168 46.531 27.578 1 91.44 97 ARG A CA 1
ATOM 799 C C . ARG A 1 97 ? -7.52 46.062 27.062 1 91.44 97 ARG A C 1
ATOM 801 O O . ARG A 1 97 ? -8.383 46.875 26.734 1 91.44 97 ARG A O 1
ATOM 808 N N . LEU A 1 98 ? -7.582 44.812 26.938 1 94.75 98 LEU A N 1
ATOM 809 C CA . LEU A 1 98 ? -8.805 44.219 26.406 1 94.75 98 LEU A CA 1
ATOM 810 C C . LEU A 1 98 ? -9.383 43.219 27.391 1 94.75 98 LEU A C 1
ATOM 812 O O . LEU A 1 98 ? -8.656 42.375 27.953 1 94.75 98 LEU A O 1
ATOM 816 N N . LYS A 1 99 ? -10.664 43.344 27.594 1 95.25 99 LYS A N 1
ATOM 817 C CA . LYS A 1 99 ? -11.359 42.406 28.469 1 95.25 99 LYS A CA 1
ATOM 818 C C . LYS A 1 99 ? -12.445 41.656 27.703 1 95.25 99 LYS A C 1
ATOM 820 O O . LYS A 1 99 ? -13.172 42.25 26.906 1 95.25 99 LYS A O 1
ATOM 825 N N . PHE A 1 100 ? -12.469 40.375 27.938 1 96.25 100 PHE A N 1
ATOM 826 C CA . PHE A 1 100 ? -13.438 39.5 27.266 1 96.25 100 PHE A CA 1
ATOM 827 C C . PHE A 1 100 ? -14.273 38.75 28.297 1 96.25 100 PHE A C 1
ATOM 829 O O . PHE A 1 100 ? -13.82 38.5 29.422 1 96.25 100 PHE A O 1
ATOM 836 N N . PRO A 1 101 ? -15.5 38.375 27.875 1 94.62 101 PRO A N 1
ATOM 837 C CA . PRO A 1 101 ? -16.406 37.719 28.812 1 94.62 101 PRO A CA 1
ATOM 838 C C . PRO A 1 101 ? -16.172 36.219 28.906 1 94.62 101 PRO A C 1
ATOM 840 O O . PRO A 1 101 ? -17.047 35.438 28.547 1 94.62 101 PRO A O 1
ATOM 843 N N . ILE A 1 102 ? -15.078 35.875 29.391 1 93.56 102 ILE A N 1
ATOM 844 C CA . ILE A 1 102 ? -14.758 34.469 29.609 1 93.56 102 ILE A CA 1
ATOM 845 C C . ILE A 1 102 ? -14.789 34.156 31.109 1 93.56 102 ILE A C 1
ATOM 847 O O . ILE A 1 102 ? -14.086 34.812 31.891 1 93.56 102 ILE A O 1
ATOM 851 N N . SER A 1 103 ? -15.633 33.25 31.469 1 88.94 103 SER A N 1
ATOM 852 C CA . SER A 1 103 ? -15.75 32.875 32.875 1 88.94 103 SER A CA 1
ATOM 853 C C . SER A 1 103 ? -15.453 31.391 33.062 1 88.94 103 SER A C 1
ATOM 855 O O . SER A 1 103 ? -15.625 30.594 32.156 1 88.94 103 SER A O 1
ATOM 857 N N . GLY A 1 104 ? -15.078 31.203 34.219 1 84.81 104 GLY A N 1
ATOM 858 C CA . GLY A 1 104 ? -14.781 29.812 34.562 1 84.81 104 GLY A CA 1
ATOM 859 C C . GLY A 1 104 ? -15.992 28.906 34.469 1 84.81 104 GLY A C 1
ATOM 860 O O . GLY A 1 104 ? -17.125 29.344 34.688 1 84.81 104 GLY A O 1
ATOM 861 N N . THR A 1 105 ? -15.633 27.703 34.031 1 77.44 105 THR A N 1
ATOM 862 C CA . THR A 1 105 ? -16.688 26.719 33.938 1 77.44 105 THR A CA 1
ATOM 863 C C . THR A 1 105 ? -16.594 25.719 35.094 1 77.44 105 THR A C 1
ATOM 865 O O . THR A 1 105 ? -15.523 25.562 35.688 1 77.44 105 THR A O 1
ATOM 868 N N . GLU A 1 106 ? -17.719 25.266 35.406 1 69.38 106 GLU A N 1
ATOM 869 C CA . GLU A 1 106 ? -17.75 24.281 36.469 1 69.38 106 GLU A CA 1
ATOM 870 C C . GLU A 1 106 ? -17.109 22.969 36.062 1 69.38 106 GLU A C 1
ATOM 872 O O . GLU A 1 106 ? -16.516 22.266 36.875 1 69.38 106 GLU A O 1
ATOM 877 N N . SER A 1 107 ? -17.234 22.734 34.812 1 72.94 107 SER A N 1
ATOM 878 C CA . SER A 1 107 ? -16.703 21.469 34.312 1 72.94 107 SER A CA 1
ATOM 879 C C . SER A 1 107 ? -15.375 21.672 33.594 1 72.94 107 SER A C 1
ATOM 881 O O . SER A 1 107 ? -15.086 22.766 33.125 1 72.94 107 SER A O 1
ATOM 883 N N . GLU A 1 108 ? -14.578 20.594 33.688 1 74.75 108 GLU A N 1
ATOM 884 C CA . GLU A 1 108 ? -13.297 20.625 32.969 1 74.75 108 GLU A CA 1
ATOM 885 C C . GLU A 1 108 ? -13.508 20.734 31.469 1 74.75 108 GLU A C 1
ATOM 887 O O . GLU A 1 108 ? -14.266 19.938 30.891 1 74.75 108 GLU A O 1
ATOM 892 N N . VAL A 1 109 ? -13.086 21.828 30.938 1 79.69 109 VAL A N 1
ATOM 893 C CA . VAL A 1 109 ? -13.18 22.047 29.484 1 79.69 109 VAL A CA 1
ATOM 894 C C . VAL A 1 109 ? -11.781 21.984 28.875 1 79.69 109 VAL A C 1
ATOM 896 O O . VAL A 1 109 ? -10.82 22.5 29.453 1 79.69 109 VAL A O 1
ATOM 899 N N . GLU A 1 110 ? -11.664 21.25 27.891 1 87.62 110 GLU A N 1
ATOM 900 C CA . GLU A 1 110 ? -10.398 21.203 27.156 1 87.62 110 GLU A CA 1
ATOM 901 C C . GLU A 1 110 ? -10.414 22.172 25.969 1 87.62 110 GLU A C 1
ATOM 903 O O . GLU A 1 110 ? -11.367 22.188 25.188 1 87.62 110 GLU A O 1
ATOM 908 N N . VAL A 1 111 ? -9.383 22.953 25.984 1 91.75 111 VAL A N 1
ATOM 909 C CA . VAL A 1 111 ? -9.25 23.922 24.891 1 91.75 111 VAL A CA 1
ATOM 910 C C . VAL A 1 111 ? -8.242 23.391 23.875 1 91.75 111 VAL A C 1
ATOM 912 O O . VAL A 1 111 ? -7.082 23.125 24.203 1 91.75 111 VAL A O 1
ATOM 915 N N . GLU A 1 112 ? -8.711 23.203 22.672 1 91.31 112 GLU A N 1
ATOM 916 C CA . GLU A 1 112 ? -7.785 22.797 21.625 1 91.31 112 GLU A CA 1
ATOM 917 C C . GLU A 1 112 ? -6.93 23.969 21.156 1 91.31 112 GLU A C 1
ATOM 919 O O . GLU A 1 112 ? -5.703 23.859 21.094 1 91.31 112 GLU A O 1
ATOM 924 N N . THR A 1 113 ? -7.551 25 20.812 1 94.5 113 THR A N 1
ATOM 925 C CA . THR A 1 113 ? -6.859 26.219 20.406 1 94.5 113 THR A CA 1
ATOM 926 C C . THR A 1 113 ? -7.719 27.438 20.688 1 94.5 113 THR A C 1
ATOM 928 O O . THR A 1 113 ? -8.945 27.344 20.812 1 94.5 113 THR A O 1
ATOM 931 N N . ALA A 1 114 ? -7.039 28.531 20.906 1 96.75 114 ALA A N 1
ATOM 932 C CA . ALA A 1 114 ? -7.703 29.812 21.062 1 96.75 114 ALA A CA 1
ATOM 933 C C . ALA A 1 114 ? -6.867 30.938 20.453 1 96.75 114 ALA A C 1
ATOM 935 O O . ALA A 1 114 ? -5.645 30.969 20.609 1 96.75 114 ALA A O 1
ATOM 936 N N . GLN A 1 115 ? -7.586 31.859 19.781 1 96.56 115 GLN A N 1
ATOM 937 C CA . GLN A 1 115 ? -6.875 32.938 19.094 1 96.56 115 GLN A CA 1
ATOM 938 C C . GLN A 1 115 ? -7.504 34.281 19.391 1 96.56 115 GLN A C 1
ATOM 940 O O . GLN A 1 115 ? -8.727 34.438 19.391 1 96.56 115 GLN A O 1
ATOM 945 N N . LEU A 1 116 ? -6.648 35.219 19.719 1 97 116 LEU A N 1
ATOM 946 C CA . LEU A 1 116 ? -7.062 36.594 19.781 1 97 116 LEU A CA 1
ATOM 947 C C . LEU A 1 116 ? -7.039 37.25 18.391 1 97 116 LEU A C 1
ATOM 949 O O . LEU A 1 116 ? -6 37.25 17.719 1 97 116 LEU A O 1
ATOM 953 N N . ARG A 1 117 ? -8.125 37.719 18.047 1 96.56 117 ARG A N 1
ATOM 954 C CA . ARG A 1 117 ? -8.242 38.375 16.734 1 96.56 117 ARG A CA 1
ATOM 955 C C . ARG A 1 117 ? -8.484 39.875 16.891 1 96.56 117 ARG A C 1
ATOM 957 O O . ARG A 1 117 ? -9.383 40.281 17.609 1 96.56 117 ARG A O 1
ATOM 964 N N . LEU A 1 118 ? -7.617 40.594 16.109 1 95.25 118 LEU A N 1
ATOM 965 C CA . LEU A 1 118 ? -7.672 42.062 16.203 1 95.25 118 LEU A CA 1
ATOM 966 C C . LEU A 1 118 ? -7.816 42.688 14.828 1 95.25 118 LEU A C 1
ATOM 968 O O . LEU A 1 118 ? -7.055 42.375 13.914 1 95.25 118 LEU A O 1
ATOM 972 N N . LEU A 1 119 ? -8.867 43.5 14.727 1 94.94 119 LEU A N 1
ATOM 973 C CA . LEU A 1 119 ? -8.938 44.344 13.539 1 94.94 119 LEU A CA 1
ATOM 974 C C . LEU A 1 119 ? -8.258 45.688 13.789 1 94.94 119 LEU A C 1
ATOM 976 O O . LEU A 1 119 ? -8.805 46.562 14.469 1 94.94 119 LEU A O 1
ATOM 980 N N . LEU A 1 120 ? -7.07 45.844 13.156 1 90.31 120 LEU A N 1
ATOM 981 C CA . LEU A 1 120 ? -6.301 47.062 13.344 1 90.31 120 LEU A CA 1
ATOM 982 C C . LEU A 1 120 ? -6.625 48.062 12.258 1 90.31 120 LEU A C 1
ATOM 984 O O . LEU A 1 120 ? -6.816 47.719 11.094 1 90.31 120 LEU A O 1
ATOM 988 N N . PRO A 1 121 ? -6.68 49.281 12.688 1 87.81 121 PRO A N 1
ATOM 989 C CA . PRO A 1 121 ? -6.996 50.312 11.695 1 87.81 121 PRO A CA 1
ATOM 990 C C . PRO A 1 121 ? -5.855 50.531 10.711 1 87.81 121 PRO A C 1
ATOM 992 O O . PRO A 1 121 ? -4.719 50.156 10.961 1 87.81 121 PRO A O 1
ATOM 995 N N . ALA A 1 122 ? -6.254 51.156 9.617 1 87.62 122 ALA A N 1
ATOM 996 C CA . ALA A 1 122 ? -5.254 51.531 8.633 1 87.62 122 ALA A CA 1
ATOM 997 C C . ALA A 1 122 ? -4.223 52.5 9.234 1 87.62 122 ALA A C 1
ATOM 999 O O . ALA A 1 122 ? -4.57 53.375 10.016 1 87.62 122 ALA A O 1
ATOM 1000 N N . GLN A 1 123 ? -2.975 52.156 8.875 1 80.62 123 GLN A N 1
ATOM 1001 C CA . GLN A 1 123 ? -1.898 52.969 9.414 1 80.62 123 GLN A CA 1
ATOM 1002 C C . GLN A 1 123 ? -1.402 53.969 8.375 1 80.62 123 GLN A C 1
ATOM 1004 O O . GLN A 1 123 ? -0.997 53.594 7.277 1 80.62 123 GLN A O 1
ATOM 1009 N N . SER A 1 124 ? -1.405 55.188 8.758 1 74.56 124 SER A N 1
ATOM 1010 C CA . SER A 1 124 ? -1.019 56.219 7.824 1 74.56 124 SER A CA 1
ATOM 1011 C C . SER A 1 124 ? 0.492 56.438 7.82 1 74.56 124 SER A C 1
ATOM 1013 O O . SER A 1 124 ? 1.04 57.031 6.891 1 74.56 124 SER A O 1
ATOM 1015 N N . ASP A 1 125 ? 1.124 55.969 8.727 1 73.06 125 ASP A N 1
ATOM 1016 C CA . ASP A 1 125 ? 2.541 56.281 8.867 1 73.06 125 ASP A CA 1
ATOM 1017 C C . ASP A 1 125 ? 3.398 55.375 7.973 1 73.06 125 ASP A C 1
ATOM 1019 O O . ASP A 1 125 ? 4.629 55.438 8.039 1 73.06 125 ASP A O 1
ATOM 1023 N N . GLY A 1 126 ? 2.781 54.594 7.219 1 72.62 126 GLY A N 1
ATOM 1024 C CA . GLY A 1 126 ? 3.523 53.812 6.238 1 72.62 126 GLY A CA 1
ATOM 1025 C C . GLY A 1 126 ? 4.09 52.531 6.797 1 72.62 126 GLY A C 1
ATOM 1026 O O . GLY A 1 126 ? 4.668 51.719 6.059 1 72.62 126 GLY A O 1
ATOM 1027 N N . ARG A 1 127 ? 3.961 52.312 8 1 77.62 127 ARG A N 1
ATOM 1028 C CA . ARG A 1 127 ? 4.512 51.094 8.562 1 77.62 127 ARG A CA 1
ATOM 1029 C C . ARG A 1 127 ? 3.732 49.875 8.086 1 77.62 127 ARG A C 1
ATOM 1031 O O . ARG A 1 127 ? 2.502 49.906 8.016 1 77.62 127 ARG A O 1
ATOM 1038 N N . GLN A 1 128 ? 4.594 48.875 7.793 1 81.94 128 GLN A N 1
ATOM 1039 C CA . GLN A 1 128 ? 3.975 47.656 7.246 1 81.94 128 GLN A CA 1
ATOM 1040 C C . GLN A 1 128 ? 3.812 46.594 8.32 1 81.94 128 GLN A C 1
ATOM 1042 O O . GLN A 1 128 ? 3.002 45.656 8.172 1 81.94 128 GLN A O 1
ATOM 1047 N N . ALA A 1 129 ? 4.625 46.781 9.406 1 86.38 129 ALA A N 1
ATOM 1048 C CA . ALA A 1 129 ? 4.539 45.781 10.469 1 86.38 129 ALA A CA 1
ATOM 1049 C C . ALA A 1 129 ? 4.961 46.375 11.812 1 86.38 129 ALA A C 1
ATOM 1051 O O . ALA A 1 129 ? 5.75 47.344 11.859 1 86.38 129 ALA A O 1
ATOM 1052 N N . ILE A 1 130 ? 4.359 45.875 12.836 1 85.62 130 ILE A N 1
ATOM 1053 C CA . ILE A 1 130 ? 4.727 46.281 14.18 1 85.62 130 ILE A CA 1
ATOM 1054 C C . ILE A 1 130 ? 4.895 45.062 15.07 1 85.62 130 ILE A C 1
ATOM 1056 O O . ILE A 1 130 ? 4.254 44.031 14.844 1 85.62 130 ILE A O 1
ATOM 1060 N N . SER A 1 131 ? 5.742 45.25 16.062 1 89.12 131 SER A N 1
ATOM 1061 C CA . SER A 1 131 ? 5.918 44.188 17.047 1 89.12 131 SER A CA 1
ATOM 1062 C C . SER A 1 131 ? 5.121 44.5 18.312 1 89.12 131 SER A C 1
ATOM 1064 O O . SER A 1 131 ? 5.211 45.594 18.875 1 89.12 131 SER A O 1
ATOM 1066 N N . VAL A 1 132 ? 4.398 43.5 18.688 1 90.25 132 VAL A N 1
ATOM 1067 C CA . VAL A 1 132 ? 3.559 43.719 19.859 1 90.25 132 VAL A CA 1
ATOM 1068 C C . VAL A 1 132 ? 3.842 42.625 20.906 1 90.25 132 VAL A C 1
ATOM 1070 O O . VAL A 1 132 ? 4.07 41.469 20.547 1 90.25 132 VAL A O 1
ATOM 1073 N N . HIS A 1 133 ? 3.814 43.094 22.156 1 92.44 133 HIS A N 1
ATOM 1074 C CA . HIS A 1 133 ? 3.867 42.188 23.281 1 92.44 133 HIS A CA 1
ATOM 1075 C C . HIS A 1 133 ? 2.488 41.969 23.906 1 92.44 133 HIS A C 1
ATOM 1077 O O . HIS A 1 133 ? 1.773 42.938 24.156 1 92.44 133 HIS A O 1
ATOM 1083 N N . LEU A 1 134 ? 2.16 40.75 24.078 1 94.62 134 LEU A N 1
ATOM 1084 C CA . LEU A 1 134 ? 0.884 40.406 24.703 1 94.62 134 LEU A CA 1
ATOM 1085 C C . LEU A 1 134 ? 1.087 39.906 26.125 1 94.62 134 LEU A C 1
ATOM 1087 O O . LEU A 1 134 ? 1.912 39.031 26.359 1 94.62 134 LEU A O 1
ATOM 1091 N N . TYR A 1 135 ? 0.271 40.5 27.031 1 94.88 135 TYR A N 1
ATOM 1092 C CA . TYR A 1 135 ? 0.333 40.125 28.438 1 94.88 135 TYR A CA 1
ATOM 1093 C C . TYR A 1 135 ? -1.046 39.719 28.953 1 94.88 135 TYR A C 1
ATOM 1095 O O . TYR A 1 135 ? -2.057 40.281 28.531 1 94.88 135 TYR A O 1
ATOM 1103 N N . GLN A 1 136 ? -1.023 38.781 29.844 1 96.38 136 GLN A N 1
ATOM 1104 C CA . GLN A 1 136 ? -2.213 38.5 30.641 1 96.38 136 GLN A CA 1
ATOM 1105 C C . GLN A 1 136 ? -2.207 39.312 31.938 1 96.38 136 GLN A C 1
ATOM 1107 O O . GLN A 1 136 ? -1.218 39.312 32.656 1 96.38 136 GLN A O 1
ATOM 1112 N N . ILE A 1 137 ? -3.312 39.906 32.156 1 95.12 137 ILE A N 1
ATOM 1113 C CA . ILE A 1 137 ? -3.396 40.75 33.375 1 95.12 137 ILE A CA 1
ATOM 1114 C C . ILE A 1 137 ? -3.773 39.875 34.562 1 95.12 137 ILE A C 1
ATOM 1116 O O . ILE A 1 137 ? -4.793 39.188 34.531 1 95.12 137 ILE A O 1
ATOM 1120 N N . LEU A 1 138 ? -2.941 39.906 35.594 1 94.38 138 LEU A N 1
ATOM 1121 C CA . LEU A 1 138 ? -3.184 39.094 36.781 1 94.38 138 LEU A CA 1
ATOM 1122 C C . LEU A 1 138 ? -3.639 39.938 37.938 1 94.38 138 LEU A C 1
ATOM 1124 O O . LEU A 1 138 ? -4.254 39.438 38.875 1 94.38 138 LEU A O 1
ATOM 1128 N N . GLY A 1 139 ? -3.332 41.188 37.906 1 90.88 139 GLY A N 1
ATOM 1129 C CA . GLY A 1 139 ? -3.676 42.125 38.938 1 90.88 139 GLY A CA 1
ATOM 1130 C C . GLY A 1 139 ? -3.281 43.562 38.594 1 90.88 139 GLY A C 1
ATOM 1131 O O . GLY A 1 139 ? -2.965 43.875 37.438 1 90.88 139 GLY A O 1
ATOM 1132 N N . LYS A 1 140 ? -3.32 44.469 39.5 1 85.69 140 LYS A N 1
ATOM 1133 C CA . LYS A 1 140 ? -3.053 45.875 39.25 1 85.69 140 LYS A CA 1
ATOM 1134 C C . LYS A 1 140 ? -1.626 46.094 38.75 1 85.69 140 LYS A C 1
ATOM 1136 O O . LYS A 1 140 ? -1.397 46.844 37.812 1 85.69 140 LYS A O 1
ATOM 1141 N N . ARG A 1 141 ? -0.706 45.375 39.281 1 87.44 141 ARG A N 1
ATOM 1142 C CA . ARG A 1 141 ? 0.677 45.562 38.844 1 87.44 141 ARG A CA 1
ATOM 1143 C C . ARG A 1 141 ? 1.326 44.188 38.531 1 87.44 141 ARG A C 1
ATOM 1145 O O . ARG A 1 141 ? 2.545 44.062 38.656 1 87.44 141 ARG A O 1
ATOM 1152 N N . ARG A 1 142 ? 0.481 43.281 38.219 1 93.62 142 ARG A N 1
ATOM 1153 C CA . ARG A 1 142 ? 0.976 41.969 37.938 1 93.62 142 ARG A CA 1
ATOM 1154 C C . ARG A 1 142 ? 0.489 41.469 36.562 1 93.62 142 ARG A C 1
ATOM 1156 O O . ARG A 1 142 ? -0.708 41.531 36.281 1 93.62 142 ARG A O 1
ATOM 1163 N N . ARG A 1 143 ? 1.448 41.188 35.719 1 92.44 143 ARG A N 1
ATOM 1164 C CA . ARG A 1 143 ? 1.103 40.656 34.406 1 92.44 143 ARG A CA 1
ATOM 1165 C C . ARG A 1 143 ? 1.991 39.5 34.031 1 92.44 143 ARG A C 1
ATOM 1167 O O . ARG A 1 143 ? 3.08 39.312 34.594 1 92.44 143 ARG A O 1
ATOM 1174 N N . ARG A 1 144 ? 1.49 38.656 33.25 1 95.75 144 ARG A N 1
ATOM 1175 C CA . ARG A 1 144 ? 2.225 37.5 32.75 1 95.75 144 ARG A CA 1
ATOM 1176 C C . ARG A 1 144 ? 2.422 37.594 31.234 1 95.75 144 ARG A C 1
ATOM 1178 O O . ARG A 1 144 ? 1.46 37.812 30.484 1 95.75 144 ARG A O 1
ATOM 1185 N N . PHE A 1 145 ? 3.688 37.5 30.828 1 95.19 145 PHE A N 1
ATOM 1186 C CA . PHE A 1 145 ? 3.998 37.531 29.406 1 95.19 145 PHE A CA 1
ATOM 1187 C C . PHE A 1 145 ? 3.414 36.344 28.688 1 95.19 145 PHE A C 1
ATOM 1189 O O . PHE A 1 145 ? 3.594 35.188 29.141 1 95.19 145 PHE A O 1
ATOM 1196 N N . VAL A 1 146 ? 2.693 36.594 27.594 1 94.88 146 VAL A N 1
ATOM 1197 C CA . VAL A 1 146 ? 2.057 35.5 26.844 1 94.88 146 VAL A CA 1
ATOM 1198 C C . VAL A 1 146 ? 2.844 35.219 25.562 1 94.88 146 VAL A C 1
ATOM 1200 O O . VAL A 1 146 ? 3.303 34.125 25.344 1 94.88 146 VAL A O 1
ATOM 1203 N N . ASP A 1 147 ? 2.959 36.281 24.734 1 92.25 147 ASP A N 1
ATOM 1204 C CA . ASP A 1 147 ? 3.607 36.094 23.453 1 92.25 147 ASP A CA 1
ATOM 1205 C C . ASP A 1 147 ? 4.078 37.438 22.859 1 92.25 147 ASP A C 1
ATOM 1207 O O . ASP A 1 147 ? 3.742 38.5 23.375 1 92.25 147 ASP A O 1
ATOM 1211 N N . GLU A 1 148 ? 4.992 37.281 21.938 1 91.94 148 GLU A N 1
ATOM 1212 C CA . GLU A 1 148 ? 5.395 38.375 21.078 1 91.94 148 GLU A CA 1
ATOM 1213 C C . GLU A 1 148 ? 5.129 38.062 19.609 1 91.94 148 GLU A C 1
ATOM 1215 O O . GLU A 1 148 ? 5.445 36.969 19.125 1 91.94 148 GLU A O 1
ATOM 1220 N N . GLN A 1 149 ? 4.492 39.062 18.984 1 89.94 149 GLN A N 1
ATOM 1221 C CA . GLN A 1 149 ? 4.129 38.781 17.609 1 89.94 149 GLN A CA 1
ATOM 1222 C C . GLN A 1 149 ? 4.305 40.031 16.734 1 89.94 149 GLN A C 1
ATOM 1224 O O . GLN A 1 149 ? 4.082 41.125 17.188 1 89.94 149 GLN A O 1
ATOM 1229 N N . MET A 1 150 ? 4.734 39.656 15.5 1 87.06 150 MET A N 1
ATOM 1230 C CA . MET A 1 150 ? 4.75 40.719 14.484 1 87.06 150 MET A CA 1
ATOM 1231 C C . MET A 1 150 ? 3.395 40.812 13.797 1 87.06 150 MET A C 1
ATOM 1233 O O . MET A 1 150 ? 2.895 39.844 13.242 1 87.06 150 MET A O 1
ATOM 1237 N N . LEU A 1 151 ? 2.809 41.938 13.852 1 88.25 151 LEU A N 1
ATOM 1238 C CA . LEU A 1 151 ? 1.526 42.188 13.203 1 88.25 151 LEU A CA 1
ATOM 1239 C C . LEU A 1 151 ? 1.714 42.969 11.914 1 88.25 151 LEU A C 1
ATOM 1241 O O . LEU A 1 151 ? 2.383 44 11.914 1 88.25 151 LEU A O 1
ATOM 1245 N N . TYR A 1 152 ? 1.121 42.469 10.922 1 87.12 152 TYR A N 1
ATOM 1246 C CA . TYR A 1 152 ? 1.199 43.156 9.641 1 87.12 152 TYR A CA 1
ATOM 1247 C C . TYR A 1 152 ? 0.049 44.156 9.484 1 87.12 152 TYR A C 1
ATOM 1249 O O . TYR A 1 152 ? -1.088 43.844 9.859 1 87.12 152 TYR A O 1
ATOM 1257 N N . LEU A 1 153 ? 0.479 45.281 8.977 1 86.62 153 LEU A N 1
ATOM 1258 C CA . LEU A 1 153 ? -0.486 46.344 8.844 1 86.62 153 LEU A CA 1
ATOM 1259 C C . LEU A 1 153 ? -0.702 46.719 7.375 1 86.62 153 LEU A C 1
ATOM 1261 O O . LEU A 1 153 ? -0.066 46.125 6.488 1 86.62 153 LEU A O 1
ATOM 1265 N N . SER A 1 154 ? -1.729 47.469 7.207 1 87.25 154 SER A N 1
ATOM 1266 C CA . SER A 1 154 ? -2 48 5.887 1 87.25 154 SER A CA 1
ATOM 1267 C C . SER A 1 154 ? -2.209 49.531 5.957 1 87.25 154 SER A C 1
ATOM 1269 O O . SER A 1 154 ? -2.742 50.031 6.941 1 87.25 154 SER A O 1
ATOM 1271 N N . SER A 1 155 ? -1.797 50.156 4.914 1 84 155 SER A N 1
ATOM 1272 C CA . SER A 1 155 ? -1.945 51.625 4.875 1 84 155 SER A CA 1
ATOM 1273 C C . SER A 1 155 ? -3.33 52.031 4.375 1 84 155 SER A C 1
ATOM 1275 O O . SER A 1 155 ? -3.803 53.125 4.66 1 84 155 SER A O 1
ATOM 1277 N N . ASN A 1 156 ? -3.916 51.156 3.75 1 84.5 156 ASN A N 1
ATOM 1278 C CA . ASN A 1 156 ? -5.121 51.562 3.043 1 84.5 156 ASN A CA 1
ATOM 1279 C C . ASN A 1 156 ? -6.375 50.969 3.666 1 84.5 156 ASN A C 1
ATOM 1281 O O . ASN A 1 156 ? -7.492 51.406 3.396 1 84.5 156 ASN A O 1
ATOM 1285 N N . GLN A 1 157 ? -6.234 49.969 4.391 1 88.56 157 GLN A N 1
ATOM 1286 C CA . GLN A 1 157 ? -7.414 49.312 4.961 1 88.56 157 GLN A CA 1
ATOM 1287 C C . GLN A 1 157 ? -7.102 48.719 6.324 1 88.56 157 GLN A C 1
ATOM 1289 O O . GLN A 1 157 ? -5.938 48.562 6.695 1 88.56 157 GLN A O 1
ATOM 1294 N N . SER A 1 158 ? -8.195 48.5 7.078 1 90.88 158 SER A N 1
ATOM 1295 C CA . SER A 1 158 ? -8.039 47.75 8.328 1 90.88 158 SER A CA 1
ATOM 1296 C C . SER A 1 158 ? -7.617 46.312 8.07 1 90.88 158 SER A C 1
ATOM 1298 O O . SER A 1 158 ? -7.988 45.719 7.047 1 90.88 158 SER A O 1
ATOM 1300 N N . LYS A 1 159 ? -6.875 45.844 8.945 1 92.56 159 LYS A N 1
ATOM 1301 C CA . LYS A 1 159 ? -6.336 44.5 8.742 1 92.56 159 LYS A CA 1
ATOM 1302 C C . LYS A 1 159 ? -6.488 43.656 10 1 92.56 159 LYS A C 1
ATOM 1304 O O . LYS A 1 159 ? -6.207 44.125 11.109 1 92.56 159 LYS A O 1
ATOM 1309 N N . TRP A 1 160 ? -6.938 42.438 9.742 1 94.5 160 TRP A N 1
ATOM 1310 C CA . TRP A 1 160 ? -7.086 41.5 10.844 1 94.5 160 TRP A CA 1
ATOM 1311 C C . TRP A 1 160 ? -5.75 40.844 11.18 1 94.5 160 TRP A C 1
ATOM 1313 O O . TRP A 1 160 ? -4.965 40.531 10.289 1 94.5 160 TRP A O 1
ATOM 1323 N N . SER A 1 161 ? -5.5 40.719 12.445 1 92.31 161 SER A N 1
ATOM 1324 C CA . SER A 1 161 ? -4.336 40 12.953 1 92.31 161 SER A CA 1
ATOM 1325 C C . SER A 1 161 ? -4.727 39 14.031 1 92.31 161 SER A C 1
ATOM 1327 O O . SER A 1 161 ? -5.719 39.188 14.742 1 92.31 161 SER A O 1
ATOM 1329 N N . GLU A 1 162 ? -3.941 37.938 14.062 1 93.06 162 GLU A N 1
ATOM 1330 C CA . GLU A 1 162 ? -4.242 36.875 15.016 1 93.06 162 GLU A CA 1
ATOM 1331 C C . GLU A 1 162 ? -3.057 36.594 15.938 1 93.06 162 GLU A C 1
ATOM 1333 O O . GLU A 1 162 ? -1.903 36.625 15.508 1 93.06 162 GLU A O 1
ATOM 1338 N N . ILE A 1 163 ? -3.359 36.375 17.203 1 93.88 163 ILE A N 1
ATOM 1339 C CA . ILE A 1 163 ? -2.352 36.031 18.188 1 93.88 163 ILE A CA 1
ATOM 1340 C C . ILE A 1 163 ? -2.838 34.844 19.016 1 93.88 163 ILE A C 1
ATOM 1342 O O . ILE A 1 163 ? -3.99 34.812 19.453 1 93.88 163 ILE A O 1
ATOM 1346 N N . ASP A 1 164 ? -1.954 33.906 19.266 1 93.56 164 ASP A N 1
ATOM 1347 C CA . ASP A 1 164 ? -2.314 32.719 20.031 1 93.56 164 ASP A CA 1
ATOM 1348 C C . ASP A 1 164 ? -2.561 33.062 21.5 1 93.56 164 ASP A C 1
ATOM 1350 O O . ASP A 1 164 ? -1.739 33.719 22.125 1 93.56 164 ASP A O 1
ATOM 1354 N N . LEU A 1 165 ? -3.68 32.594 21.984 1 96.25 165 LEU A N 1
ATOM 1355 C CA . LEU A 1 165 ? -4.07 32.844 23.375 1 96.25 165 LEU A CA 1
ATOM 1356 C C . LEU A 1 165 ? -4.559 31.578 24.047 1 96.25 165 LEU A C 1
ATOM 1358 O O . LEU A 1 165 ? -5.34 31.641 25 1 96.25 165 LEU A O 1
ATOM 1362 N N . SER A 1 166 ? -4.172 30.453 23.562 1 94.94 166 SER A N 1
ATOM 1363 C CA . SER A 1 166 ? -4.699 29.156 24 1 94.94 166 SER A CA 1
ATOM 1364 C C . SER A 1 166 ? -4.465 28.938 25.484 1 94.94 166 SER A C 1
ATOM 1366 O O . SER A 1 166 ? -5.391 28.578 26.219 1 94.94 166 SER A O 1
ATOM 1368 N N . ALA A 1 167 ? -3.305 29.188 25.938 1 94.38 167 ALA A N 1
ATOM 1369 C CA . ALA A 1 167 ? -2.963 28.938 27.328 1 94.38 167 ALA A CA 1
ATOM 1370 C C . ALA A 1 167 ? -3.758 29.859 28.266 1 94.38 167 ALA A C 1
ATOM 1372 O O . ALA A 1 167 ? -4.25 29.422 29.297 1 94.38 167 ALA A O 1
ATOM 1373 N N . THR A 1 168 ? -3.848 31.016 27.906 1 95.88 168 THR A N 1
ATOM 1374 C CA . THR A 1 168 ? -4.551 32 28.719 1 95.88 168 THR A CA 1
ATOM 1375 C C . THR A 1 168 ? -6.035 31.656 28.812 1 95.88 168 THR A C 1
ATOM 1377 O O . THR A 1 168 ? -6.621 31.719 29.891 1 95.88 168 THR A O 1
ATOM 1380 N N . VAL A 1 169 ? -6.582 31.375 27.719 1 95.5 169 VAL A N 1
ATOM 1381 C CA . VAL A 1 169 ? -8 31.047 27.688 1 95.5 169 VAL A CA 1
ATOM 1382 C C . VAL A 1 169 ? -8.25 29.797 28.516 1 95.5 169 VAL A C 1
ATOM 1384 O O . VAL A 1 169 ? -9.25 29.703 29.25 1 95.5 169 VAL A O 1
ATOM 1387 N N . LYS A 1 170 ? -7.387 28.859 28.359 1 92.94 170 LYS A N 1
ATOM 1388 C CA . LYS A 1 170 ? -7.496 27.656 29.188 1 92.94 170 LYS A CA 1
ATOM 1389 C C . LYS A 1 170 ? -7.48 28 30.672 1 92.94 170 LYS A C 1
ATOM 1391 O O . LYS A 1 170 ? -8.289 27.484 31.453 1 92.94 170 LYS A O 1
ATOM 1396 N N . ASN A 1 171 ? -6.617 28.844 31.078 1 92 171 ASN A N 1
ATOM 1397 C CA . ASN A 1 171 ? -6.52 29.266 32.469 1 92 171 ASN A CA 1
ATOM 1398 C C . ASN A 1 171 ? -7.816 29.906 32.938 1 92 171 ASN A C 1
ATOM 1400 O O . ASN A 1 171 ? -8.266 29.641 34.062 1 92 171 ASN A O 1
ATOM 1404 N N . TRP A 1 172 ? -8.344 30.75 32.156 1 94.81 172 TRP A N 1
ATOM 1405 C CA . TRP A 1 172 ? -9.586 31.422 32.531 1 94.81 172 TRP A CA 1
ATOM 1406 C C . TRP A 1 172 ? -10.734 30.438 32.656 1 94.81 172 TRP A C 1
ATOM 1408 O O . TRP A 1 172 ? -11.531 30.516 33.594 1 94.81 172 TRP A O 1
ATOM 1418 N N . LEU A 1 173 ? -10.773 29.531 31.781 1 91.75 173 LEU A N 1
ATOM 1419 C CA . LEU A 1 173 ? -11.852 28.547 31.797 1 91.75 173 LEU A CA 1
ATOM 1420 C C . LEU A 1 173 ? -11.68 27.562 32.938 1 91.75 173 LEU A C 1
ATOM 1422 O O . LEU A 1 173 ? -12.656 27 33.438 1 91.75 173 LEU A O 1
ATOM 1426 N N . ASP A 1 174 ? -10.516 27.375 33.375 1 88.62 174 ASP A N 1
ATOM 1427 C CA . ASP A 1 174 ? -10.219 26.5 34.5 1 88.62 174 ASP A CA 1
ATOM 1428 C C . ASP A 1 174 ? -10.539 27.203 35.812 1 88.62 174 ASP A C 1
ATOM 1430 O O . ASP A 1 174 ? -10.484 26.578 36.906 1 88.62 174 ASP A O 1
ATOM 1434 N N . GLY A 1 175 ? -10.75 28.484 35.781 1 88.5 175 GLY A N 1
ATOM 1435 C CA . GLY A 1 175 ? -11.203 29.141 37 1 88.5 175 GLY A CA 1
ATOM 1436 C C . GLY A 1 175 ? -10.312 30.297 37.438 1 88.5 175 GLY A C 1
ATOM 1437 O O . GLY A 1 175 ? -10.602 30.969 38.406 1 88.5 175 GLY A O 1
ATOM 1438 N N . GLU A 1 176 ? -9.297 30.484 36.688 1 90.12 176 GLU A N 1
ATOM 1439 C CA . GLU A 1 176 ? -8.469 31.641 37.031 1 90.12 176 GLU A CA 1
ATOM 1440 C C . GLU A 1 176 ? -9.234 32.938 36.781 1 90.12 176 GLU A C 1
ATOM 1442 O O . GLU A 1 176 ? -10.047 33.031 35.875 1 90.12 176 GLU A O 1
ATOM 1447 N N . ARG A 1 177 ? -8.875 33.906 37.594 1 91.5 177 ARG A N 1
ATOM 1448 C CA . ARG A 1 177 ? -9.531 35.188 37.438 1 91.5 177 ARG A CA 1
ATOM 1449 C C . ARG A 1 177 ? -9.188 35.812 36.062 1 91.5 177 ARG A C 1
ATOM 1451 O O . ARG A 1 177 ? -8.023 35.844 35.688 1 91.5 177 ARG A O 1
ATOM 1458 N N . ASN A 1 178 ? -10.219 36.25 35.406 1 94.62 178 ASN A N 1
ATOM 1459 C CA . ASN A 1 178 ? -10.039 36.906 34.125 1 94.62 178 ASN A CA 1
ATOM 1460 C C . ASN A 1 178 ? -10.047 38.406 34.25 1 94.62 178 ASN A C 1
ATOM 1462 O O . ASN A 1 178 ? -11.109 39.031 34.375 1 94.62 178 ASN A O 1
ATOM 1466 N N . LEU A 1 179 ? -8.852 39 34.125 1 93.69 179 LEU A N 1
ATOM 1467 C CA . LEU A 1 179 ? -8.734 40.469 34.188 1 93.69 179 LEU A CA 1
ATOM 1468 C C . LEU A 1 179 ? -8.398 41.031 32.812 1 93.69 179 LEU A C 1
ATOM 1470 O O . LEU A 1 179 ? -8.102 42.219 32.688 1 93.69 179 LEU A O 1
ATOM 1474 N N . GLY A 1 180 ? -8.406 40.188 31.875 1 95.38 180 GLY A N 1
ATOM 1475 C CA . GLY A 1 180 ? -8.172 40.656 30.516 1 95.38 180 GLY A CA 1
ATOM 1476 C C . GLY A 1 180 ? -6.719 40.531 30.094 1 95.38 180 GLY A C 1
ATOM 1477 O O . GLY A 1 180 ? -5.93 39.844 30.75 1 95.38 180 GLY A O 1
ATOM 1478 N N . VAL A 1 181 ? -6.438 41.094 28.859 1 95.69 181 VAL A N 1
ATOM 1479 C CA . VAL A 1 181 ? -5.086 41.062 28.297 1 95.69 181 VAL A CA 1
ATOM 1480 C C . VAL A 1 181 ? -4.625 42.469 27.969 1 95.69 181 VAL A C 1
ATOM 1482 O O . VAL A 1 181 ? -5.449 43.375 27.828 1 95.69 181 VAL A O 1
ATOM 1485 N N . GLU A 1 182 ? -3.328 42.562 27.922 1 92.69 182 GLU A N 1
ATOM 1486 C CA . GLU A 1 182 ? -2.711 43.875 27.609 1 92.69 182 GLU A CA 1
ATOM 1487 C C . GLU A 1 182 ? -1.782 43.75 26.406 1 92.69 182 GLU A C 1
ATOM 1489 O O . GLU A 1 182 ? -0.945 42.844 26.344 1 92.69 182 GLU A O 1
ATOM 1494 N N . LEU A 1 183 ? -2.01 44.625 25.438 1 91.5 183 LEU A N 1
ATOM 1495 C CA . LEU A 1 183 ? -1.142 44.719 24.281 1 91.5 183 LEU A CA 1
ATOM 1496 C C . LEU A 1 183 ? -0.22 45.938 24.375 1 91.5 183 LEU A C 1
ATOM 1498 O O . LEU A 1 183 ? -0.684 47.062 24.594 1 91.5 183 LEU A O 1
ATOM 1502 N N . VAL A 1 184 ? 1.06 45.625 24.188 1 88.94 184 VAL A N 1
ATOM 1503 C CA . VAL A 1 184 ? 2.033 46.688 24.25 1 88.94 184 VAL A CA 1
ATOM 1504 C C . VAL A 1 184 ? 2.816 46.781 22.953 1 88.94 184 VAL A C 1
ATOM 1506 O O . VAL A 1 184 ? 3.4 45.781 22.5 1 88.94 184 VAL A O 1
ATOM 1509 N N . CYS A 1 185 ? 2.736 47.875 22.438 1 85.75 185 CYS A N 1
ATOM 1510 C CA . CYS A 1 185 ? 3.518 48.094 21.219 1 85.75 185 CYS A CA 1
ATOM 1511 C C . CYS A 1 185 ? 4.801 48.844 21.547 1 85.75 185 CYS A C 1
ATOM 1513 O O . CYS A 1 185 ? 4.758 49.969 22.062 1 85.75 185 CYS A O 1
ATOM 1515 N N . THR A 1 186 ? 5.965 48.375 21.344 1 71.88 186 THR A N 1
ATOM 1516 C CA . THR A 1 186 ? 7.25 48.938 21.719 1 71.88 186 THR A CA 1
ATOM 1517 C C . THR A 1 186 ? 7.609 50.094 20.797 1 71.88 186 THR A C 1
ATOM 1519 O O . THR A 1 186 ? 8.172 51.094 21.234 1 71.88 186 THR A O 1
ATOM 1522 N N . GLU A 1 187 ? 7.438 49.969 19.531 1 70.94 187 GLU A N 1
ATOM 1523 C CA . GLU A 1 187 ? 7.891 51.031 18.625 1 70.94 187 GLU A CA 1
ATOM 1524 C C . GLU A 1 187 ? 6.715 51.688 17.891 1 70.94 187 GLU A C 1
ATOM 1526 O O . GLU A 1 187 ? 6.844 52.094 16.75 1 70.94 187 GLU A O 1
ATOM 1531 N N . CYS A 1 188 ? 5.699 51.656 18.656 1 71.44 188 CYS A N 1
ATOM 1532 C CA . CYS A 1 188 ? 4.547 52.125 17.906 1 71.44 188 CYS A CA 1
ATOM 1533 C C . CYS A 1 188 ? 4.324 53.625 18.125 1 71.44 188 CYS A C 1
ATOM 1535 O O . CYS A 1 188 ? 4.469 54.125 19.234 1 71.44 188 CYS A O 1
ATOM 1537 N N . GLU A 1 189 ? 4.5 54.344 17.109 1 62.91 189 GLU A N 1
ATOM 1538 C CA . GLU A 1 189 ? 4.102 55.75 17.141 1 62.91 189 GLU A CA 1
ATOM 1539 C C . GLU A 1 189 ? 2.592 55.906 16.984 1 62.91 189 GLU A C 1
ATOM 1541 O O . GLU A 1 189 ? 2.016 56.906 17.406 1 62.91 189 GLU A O 1
ATOM 1546 N N . SER A 1 190 ? 1.98 54.938 16.359 1 61.16 190 SER A N 1
ATOM 1547 C CA . SER A 1 190 ? 0.551 55.062 16.094 1 61.16 190 SER A CA 1
ATOM 1548 C C . SER A 1 190 ? -0.256 54.156 17 1 61.16 190 SER A C 1
ATOM 1550 O O . SER A 1 190 ? 0.303 53.25 17.656 1 61.16 190 SER A O 1
ATOM 1552 N N . THR A 1 191 ? -1.489 54.438 17.047 1 66.5 191 THR A N 1
ATOM 1553 C CA . THR A 1 191 ? -2.445 53.781 17.938 1 66.5 191 THR A CA 1
ATOM 1554 C C . THR A 1 191 ? -2.693 52.344 17.5 1 66.5 191 THR A C 1
ATOM 1556 O O . THR A 1 191 ? -2.816 52.062 16.297 1 66.5 191 THR A O 1
ATOM 1559 N N . ILE A 1 192 ? -2.447 51.438 18.328 1 76.94 192 ILE A N 1
ATOM 1560 C CA . ILE A 1 192 ? -2.756 50.031 18.078 1 76.94 192 ILE A CA 1
ATOM 1561 C C . ILE A 1 192 ? -4.141 49.719 18.625 1 76.94 192 ILE A C 1
ATOM 1563 O O . ILE A 1 192 ? -4.43 48.562 18.922 1 76.94 192 ILE A O 1
ATOM 1567 N N . TYR A 1 193 ? -4.957 50.719 18.688 1 83.12 193 TYR A N 1
ATOM 1568 C CA . TYR A 1 193 ? -6.316 50.469 19.156 1 83.12 193 TYR A CA 1
ATOM 1569 C C . TYR A 1 193 ? -7.121 49.719 18.109 1 83.12 193 TYR A C 1
ATOM 1571 O O . TYR A 1 193 ? -7.406 50.219 17.031 1 83.12 193 TYR A O 1
ATOM 1579 N N . PRO A 1 194 ? -7.539 48.531 18.484 1 90.31 194 PRO A N 1
ATOM 1580 C CA . PRO A 1 194 ? -8.266 47.75 17.484 1 90.31 194 PRO A CA 1
ATOM 1581 C C . PRO A 1 194 ? -9.688 48.25 17.25 1 90.31 194 PRO A C 1
ATOM 1583 O O . PRO A 1 194 ? -10.352 48.688 18.203 1 90.31 194 PRO A O 1
ATOM 1586 N N . VAL A 1 195 ? -10.086 48.25 16 1 90.75 195 VAL A N 1
ATOM 1587 C CA . VAL A 1 195 ? -11.453 48.594 15.625 1 90.75 195 VAL A CA 1
ATOM 1588 C C . VAL A 1 195 ? -12.414 47.5 16.141 1 90.75 195 VAL A C 1
ATOM 1590 O O . VAL A 1 195 ? -13.523 47.812 16.578 1 90.75 195 VAL A O 1
ATOM 1593 N N . GLU A 1 196 ? -12.016 46.312 16.031 1 94.12 196 GLU A N 1
ATOM 1594 C CA . GLU A 1 196 ? -12.75 45.156 16.5 1 94.12 196 GLU A CA 1
ATOM 1595 C C . GLU A 1 196 ? -11.805 44.094 17.094 1 94.12 196 GLU A C 1
ATOM 1597 O O . GLU A 1 196 ? -10.648 44 16.688 1 94.12 196 GLU A O 1
ATOM 1602 N N . ALA A 1 197 ? -12.297 43.438 18.141 1 96.31 197 ALA A N 1
ATOM 1603 C CA . ALA A 1 197 ? -11.508 42.344 18.75 1 96.31 197 ALA A CA 1
ATOM 1604 C C . ALA A 1 197 ? -12.406 41.219 19.203 1 96.31 197 ALA A C 1
ATOM 1606 O O . ALA A 1 197 ? -13.578 41.438 19.547 1 96.31 197 ALA A O 1
ATOM 1607 N N . ALA A 1 198 ? -11.898 40.031 19.109 1 97.88 198 ALA A N 1
ATOM 1608 C CA . ALA A 1 198 ? -12.617 38.844 19.578 1 97.88 198 ALA A CA 1
ATOM 1609 C C . ALA A 1 198 ? -11.648 37.719 19.891 1 97.88 198 ALA A C 1
ATOM 1611 O O . ALA A 1 198 ? -10.508 37.719 19.422 1 97.88 198 ALA A O 1
ATOM 1612 N N . ILE A 1 199 ? -12.062 36.875 20.766 1 97.75 199 ILE A N 1
ATOM 1613 C CA . ILE A 1 199 ? -11.344 35.625 21 1 97.75 199 ILE A CA 1
ATOM 1614 C C . ILE A 1 199 ? -12.156 34.469 20.438 1 97.75 199 ILE A C 1
ATOM 1616 O O . ILE A 1 199 ? -13.336 34.312 20.75 1 97.75 199 ILE A O 1
ATOM 1620 N N . THR A 1 200 ? -11.562 33.719 19.516 1 97.69 200 THR A N 1
ATOM 1621 C CA . THR A 1 200 ? -12.164 32.469 19.031 1 97.69 200 THR A CA 1
ATOM 1622 C C . THR A 1 200 ? -11.477 31.266 19.656 1 97.69 200 THR A C 1
ATOM 1624 O O . THR A 1 200 ? -10.25 31.203 19.719 1 97.69 200 THR A O 1
ATOM 1627 N N . ALA A 1 201 ? -12.289 30.328 20.141 1 96.38 201 ALA A N 1
ATOM 1628 C CA . ALA A 1 201 ? -11.742 29.156 20.828 1 96.38 201 ALA A CA 1
ATOM 1629 C C . ALA A 1 201 ? -12.445 27.891 20.375 1 96.38 201 ALA A C 1
ATOM 1631 O O . ALA A 1 201 ? -13.664 27.875 20.172 1 96.38 201 ALA A O 1
ATOM 1632 N N . LEU A 1 202 ? -11.648 26.875 20.172 1 95.44 202 LEU A N 1
ATOM 1633 C CA . LEU A 1 202 ? -12.18 25.516 19.984 1 95.44 202 LEU A CA 1
ATOM 1634 C C . LEU A 1 202 ? -12.172 24.734 21.297 1 95.44 202 LEU A C 1
ATOM 1636 O O . LEU A 1 202 ? -11.102 24.438 21.828 1 95.44 202 LEU A O 1
ATOM 1640 N N . VAL A 1 203 ? -13.375 24.422 21.75 1 92.31 203 VAL A N 1
ATOM 1641 C CA . VAL A 1 203 ? -13.508 23.844 23.078 1 92.31 203 VAL A CA 1
ATOM 1642 C C . VAL A 1 203 ? -14.258 22.516 22.984 1 92.31 203 VAL A C 1
ATOM 1644 O O . VAL A 1 203 ? -15.227 22.391 22.234 1 92.31 203 VAL A O 1
ATOM 1647 N N . TYR A 1 204 ? -13.758 21.594 23.812 1 88.94 204 TYR A N 1
ATOM 1648 C CA . TYR A 1 204 ? -14.445 20.297 23.906 1 88.94 204 TYR A CA 1
ATOM 1649 C C . TYR A 1 204 ? -15.461 20.312 25.031 1 88.94 204 TYR A C 1
ATOM 1651 O O . TYR A 1 204 ? -15.203 20.859 26.109 1 88.94 204 TYR A O 1
ATOM 1659 N N . ALA A 1 205 ? -16.734 20.094 24.703 1 71 205 ALA A N 1
ATOM 1660 C CA . ALA A 1 205 ? -17.766 20.047 25.75 1 71 205 ALA A CA 1
ATOM 1661 C C . ALA A 1 205 ? -17.469 18.969 26.781 1 71 205 ALA A C 1
ATOM 1663 O O . ALA A 1 205 ? -16.75 18 26.484 1 71 205 ALA A O 1
ATOM 1664 N N . GLU A 1 206 ? -18 19.078 27.953 1 59.03 206 GLU A N 1
ATOM 1665 C CA . GLU A 1 206 ? -18 18.203 29.125 1 59.03 206 GLU A CA 1
ATOM 1666 C C . GLU A 1 206 ? -18.344 16.766 28.734 1 59.03 206 GLU A C 1
ATOM 1668 O O . GLU A 1 206 ? -19.141 16.531 27.812 1 59.03 206 GLU A O 1
ATOM 1673 N N . GLY A 1 207 ? -17.484 15.727 29.297 1 53.41 207 GLY A N 1
ATOM 1674 C CA . GLY A 1 207 ? -17.734 14.297 29.266 1 53.41 207 GLY A CA 1
ATOM 1675 C C . GLY A 1 207 ? -17.125 13.625 28.047 1 53.41 207 GLY A C 1
ATOM 1676 O O . GLY A 1 207 ? -17.203 12.398 27.906 1 53.41 207 GLY A O 1
ATOM 1677 N N . THR A 1 208 ? -16.891 14.438 27.312 1 48.06 208 THR A N 1
ATOM 1678 C CA . THR A 1 208 ? -16.438 13.82 26.062 1 48.06 208 THR A CA 1
ATOM 1679 C C . THR A 1 208 ? -14.977 13.406 26.172 1 48.06 208 THR A C 1
ATOM 1681 O O . THR A 1 208 ? -14.383 12.953 25.188 1 48.06 208 THR A O 1
ATOM 1684 N N . ARG A 1 209 ? -14.289 13.977 27.203 1 44.44 209 ARG A N 1
ATOM 1685 C CA . ARG A 1 209 ? -12.891 13.578 27.297 1 44.44 209 ARG A CA 1
ATOM 1686 C C . ARG A 1 209 ? -12.758 12.062 27.391 1 44.44 209 ARG A C 1
ATOM 1688 O O . ARG A 1 209 ? -11.648 11.523 27.344 1 44.44 209 ARG A O 1
ATOM 1695 N N . SER A 1 210 ? -13.633 11.594 28.469 1 38.75 210 SER A N 1
ATOM 1696 C CA . SER A 1 210 ? -13.305 10.266 28.969 1 38.75 210 SER A CA 1
ATOM 1697 C C . SER A 1 210 ? -12.867 9.336 27.844 1 38.75 210 SER A C 1
ATOM 1699 O O . SER A 1 210 ? -12.055 8.438 28.062 1 38.75 210 SER A O 1
ATOM 1701 N N . LYS A 1 211 ? -13.695 9.344 26.828 1 38.59 211 LYS A N 1
ATOM 1702 C CA . LYS A 1 211 ? -13.445 8.25 25.891 1 38.59 211 LYS A CA 1
ATOM 1703 C C . LYS A 1 211 ? -12.297 8.586 24.938 1 38.59 211 LYS A C 1
ATOM 1705 O O . LYS A 1 211 ? -12.422 8.438 23.719 1 38.59 211 LYS A O 1
ATOM 1710 N N . ARG A 1 212 ? -11.648 9.68 25.109 1 42.22 212 ARG A N 1
ATOM 1711 C CA . ARG A 1 212 ? -10.461 9.898 24.297 1 42.22 212 ARG A CA 1
ATOM 1712 C C . ARG A 1 212 ? -9.602 8.633 24.234 1 42.22 212 ARG A C 1
ATOM 1714 O O . ARG A 1 212 ? -8.734 8.508 23.375 1 42.22 212 ARG A O 1
ATOM 1721 N N . SER A 1 213 ? -9.453 8.203 25.453 1 38.28 213 SER A N 1
ATOM 1722 C CA . SER A 1 213 ? -8.641 6.996 25.562 1 38.28 213 SER A CA 1
ATOM 1723 C C . SER A 1 213 ? -9.156 5.902 24.641 1 38.28 213 SER A C 1
ATOM 1725 O O . SER A 1 213 ? -8.531 4.852 24.5 1 38.28 213 SER A O 1
ATOM 1727 N N . TYR A 1 214 ? -10.5 5.977 24.531 1 35.59 214 TYR A N 1
ATOM 1728 C CA . TYR A 1 214 ? -11.023 4.836 23.781 1 35.59 214 TYR A CA 1
ATOM 1729 C C . TYR A 1 214 ? -10.742 4.984 22.281 1 35.59 214 TYR A C 1
ATOM 1731 O O . TYR A 1 214 ? -11.641 5.309 21.516 1 35.59 214 TYR A O 1
ATOM 1739 N N . GLN A 1 215 ? -10 5.906 21.906 1 42.16 215 GLN A N 1
ATOM 1740 C CA . GLN A 1 215 ? -9.672 5.629 20.516 1 42.16 215 GLN A CA 1
ATOM 1741 C C . GLN A 1 215 ? -9.852 4.148 20.188 1 42.16 215 GLN A C 1
ATOM 1743 O O . GLN A 1 215 ? -9.227 3.291 20.812 1 42.16 215 GLN A O 1
ATOM 1748 N N . SER A 1 216 ? -10.93 3.82 19.859 1 47.25 216 SER A N 1
ATOM 1749 C CA . SER A 1 216 ? -11.102 2.445 19.406 1 47.25 216 SER A CA 1
ATOM 1750 C C . SER A 1 216 ? -9.797 1.88 18.859 1 47.25 216 SER A C 1
ATOM 1752 O O . SER A 1 216 ? -9.172 2.486 17.984 1 47.25 216 SER A O 1
ATOM 1754 N N . GLU A 1 217 ? -9.039 1.355 19.734 1 54.84 217 GLU A N 1
ATOM 1755 C CA . GLU A 1 217 ? -7.844 0.597 19.375 1 54.84 217 GLU A CA 1
ATOM 1756 C C . GLU A 1 217 ? -7.938 0.055 17.953 1 54.84 217 GLU A C 1
ATOM 1758 O O . GLU A 1 217 ? -8.82 -0.749 17.641 1 54.84 217 GLU A O 1
ATOM 1763 N N . ARG A 1 218 ? -7.445 1.063 17.172 1 60.91 218 ARG A N 1
ATOM 1764 C CA . ARG A 1 218 ? -7.344 0.469 15.852 1 60.91 218 ARG A CA 1
ATOM 1765 C C . ARG A 1 218 ? -6.785 -0.948 15.922 1 60.91 218 ARG A C 1
ATOM 1767 O O . ARG A 1 218 ? -6.055 -1.285 16.859 1 60.91 218 ARG A O 1
ATOM 1774 N N . THR A 1 219 ? -7.262 -1.743 15.07 1 63.97 219 THR A N 1
ATOM 1775 C CA . THR A 1 219 ? -6.918 -3.162 15.055 1 63.97 219 THR A CA 1
ATOM 1776 C C . THR A 1 219 ? -5.406 -3.354 15.039 1 63.97 219 THR A C 1
ATOM 1778 O O . THR A 1 219 ? -4.891 -4.316 15.609 1 63.97 219 THR A O 1
ATOM 1781 N N . THR A 1 220 ? -4.582 -2.268 14.586 1 74.56 220 THR A N 1
ATOM 1782 C CA . THR A 1 220 ? -3.15 -2.512 14.453 1 74.56 220 THR A CA 1
ATOM 1783 C C . THR A 1 220 ? -2.355 -1.569 15.352 1 74.56 220 THR A C 1
ATOM 1785 O O . THR A 1 220 ? -1.169 -1.331 15.117 1 74.56 220 THR A O 1
ATOM 1788 N N . ASP A 1 221 ? -3.018 -0.995 16.344 1 75.19 221 ASP A N 1
ATOM 1789 C CA . ASP A 1 221 ? -2.262 -0.147 17.25 1 75.19 221 ASP A CA 1
ATOM 1790 C C . ASP A 1 221 ? -1.301 -0.976 18.109 1 75.19 221 ASP A C 1
ATOM 1792 O O . ASP A 1 221 ? -1.648 -2.068 18.562 1 75.19 221 ASP A O 1
ATOM 1796 N N . CYS A 1 222 ? -0.101 -0.413 18.156 1 80.62 222 CYS A N 1
ATOM 1797 C CA . CYS A 1 222 ? 0.884 -1.118 18.969 1 80.62 222 CYS A CA 1
ATOM 1798 C C . CYS A 1 222 ? 0.501 -1.084 20.438 1 80.62 222 CYS A C 1
ATOM 1800 O O . CYS A 1 222 ? 0.092 -0.041 20.953 1 80.62 222 CYS A O 1
ATOM 1802 N N . ARG A 1 223 ? 0.305 -2.279 21.031 1 68.69 223 ARG A N 1
ATOM 1803 C CA . ARG A 1 223 ? -0.005 -2.387 22.453 1 68.69 223 ARG A CA 1
ATOM 1804 C C . ARG A 1 223 ? 1.269 -2.395 23.297 1 68.69 223 ARG A C 1
ATOM 1806 O O . ARG A 1 223 ? 2.322 -2.834 22.828 1 68.69 223 ARG A O 1
ATOM 1813 N N . LYS A 1 224 ? 1.366 -1.59 24.375 1 60.5 224 LYS A N 1
ATOM 1814 C CA . LYS A 1 224 ? 2.477 -1.39 25.297 1 60.5 224 LYS A CA 1
ATOM 1815 C C . LYS A 1 224 ? 3.145 -2.715 25.656 1 60.5 224 LYS A C 1
ATOM 1817 O O . LYS A 1 224 ? 4.137 -2.742 26.375 1 60.5 224 LYS A O 1
ATOM 1822 N N . SER A 1 225 ? 2.855 -3.9 25.172 1 52.31 225 SER A N 1
ATOM 1823 C CA . SER A 1 225 ? 3.506 -5.062 25.766 1 52.31 225 SER A CA 1
ATOM 1824 C C . SER A 1 225 ? 4.93 -5.227 25.25 1 52.31 225 SER A C 1
ATOM 1826 O O . SER A 1 225 ? 5.258 -4.742 24.156 1 52.31 225 SER A O 1
ATOM 1828 N N . ASN A 1 226 ? 6.043 -5.582 26.109 1 47.25 226 ASN A N 1
ATOM 1829 C CA . ASN A 1 226 ? 7.492 -5.723 26.203 1 47.25 226 ASN A CA 1
ATOM 1830 C C . ASN A 1 226 ? 8.078 -6.371 24.953 1 47.25 226 ASN A C 1
ATOM 1832 O O . ASN A 1 226 ? 9.281 -6.617 24.875 1 47.25 226 ASN A O 1
ATOM 1836 N N . GLY A 1 227 ? 7.66 -7.285 24.156 1 50.56 227 GLY A N 1
ATOM 1837 C CA . GLY A 1 227 ? 8.477 -8.141 23.297 1 50.56 227 GLY A CA 1
ATOM 1838 C C . GLY A 1 227 ? 8.688 -7.566 21.922 1 50.56 227 GLY A C 1
ATOM 1839 O O . GLY A 1 227 ? 8.312 -6.422 21.641 1 50.56 227 GLY A O 1
ATOM 1840 N N . ARG A 1 228 ? 9.5 -8.281 21.062 1 58.19 228 ARG A N 1
ATOM 1841 C CA . ARG A 1 228 ? 9.875 -7.934 19.688 1 58.19 228 ARG A CA 1
ATOM 1842 C C . ARG A 1 228 ? 8.664 -7.492 18.875 1 58.19 228 ARG A C 1
ATOM 1844 O O . ARG A 1 228 ? 7.73 -8.273 18.672 1 58.19 228 ARG A O 1
ATOM 1851 N N . GLU A 1 229 ? 8.32 -6.043 18.547 1 78.12 229 GLU A N 1
ATOM 1852 C CA . GLU A 1 229 ? 7.043 -5.469 18.141 1 78.12 229 GLU A CA 1
ATOM 1853 C C . GLU A 1 229 ? 6.707 -5.844 16.703 1 78.12 229 GLU A C 1
ATOM 1855 O O . GLU A 1 229 ? 7.52 -5.645 15.797 1 78.12 229 GLU A O 1
ATOM 1860 N N . ARG A 1 230 ? 5.871 -6.793 16.516 1 89.31 230 ARG A N 1
ATOM 1861 C CA . ARG A 1 230 ? 5.254 -7.098 15.227 1 89.31 230 ARG A CA 1
ATOM 1862 C C . ARG A 1 230 ? 4.68 -5.836 14.586 1 89.31 230 ARG A C 1
ATOM 1864 O O . ARG A 1 230 ? 4.535 -4.809 15.25 1 89.31 230 ARG A O 1
ATOM 1871 N N . CYS A 1 231 ? 4.605 -5.914 13.32 1 93.31 231 CYS A N 1
ATOM 1872 C CA . CYS A 1 231 ? 4.098 -4.801 12.523 1 93.31 231 CYS A CA 1
ATOM 1873 C C . CYS A 1 231 ? 2.828 -4.223 13.141 1 93.31 231 CYS A C 1
ATOM 1875 O O . CYS A 1 231 ? 1.817 -4.918 13.258 1 93.31 231 CYS A O 1
ATOM 1877 N N . CYS A 1 232 ? 2.92 -2.982 13.523 1 93.25 232 CYS A N 1
ATOM 1878 C CA . CYS A 1 232 ? 1.785 -2.305 14.141 1 93.25 232 CYS A CA 1
ATOM 1879 C C . CYS A 1 232 ? 1.87 -0.798 13.938 1 93.25 232 CYS A C 1
ATOM 1881 O O . CYS A 1 232 ? 2.871 -0.293 13.422 1 93.25 232 CYS A O 1
ATOM 1883 N N . ARG A 1 233 ? 0.819 -0.111 14.312 1 94.06 233 ARG A N 1
ATOM 1884 C CA . ARG A 1 233 ? 0.744 1.334 14.125 1 94.06 233 ARG A CA 1
ATOM 1885 C C . ARG A 1 233 ? 1.229 2.074 15.367 1 94.06 233 ARG A C 1
ATOM 1887 O O . ARG A 1 233 ? 0.8 1.772 16.484 1 94.06 233 ARG A O 1
ATOM 1894 N N . HIS A 1 234 ? 2.104 2.945 15.18 1 92.94 234 HIS A N 1
ATOM 1895 C CA . HIS A 1 234 ? 2.605 3.83 16.219 1 92.94 234 HIS A CA 1
ATOM 1896 C C . HIS A 1 234 ? 2.074 5.25 16.047 1 92.94 234 HIS A C 1
ATOM 1898 O O . HIS A 1 234 ? 1.656 5.629 14.953 1 92.94 234 HIS A O 1
ATOM 1904 N N . GLU A 1 235 ? 2.129 5.992 17.109 1 91.62 235 GLU A N 1
ATOM 1905 C CA . GLU A 1 235 ? 1.696 7.383 17.047 1 91.62 235 GLU A CA 1
ATOM 1906 C C . GLU A 1 235 ? 2.809 8.281 16.516 1 91.62 235 GLU A C 1
ATOM 1908 O O . GLU A 1 235 ? 3.984 8.07 16.812 1 91.62 235 GLU A O 1
ATOM 1913 N N . MET A 1 236 ? 2.408 9.227 15.734 1 94 236 MET A N 1
ATOM 1914 C CA . MET A 1 236 ? 3.295 10.281 15.234 1 94 236 MET A CA 1
ATOM 1915 C C . MET A 1 236 ? 2.568 11.617 15.172 1 94 236 MET A C 1
ATOM 1917 O O . MET A 1 236 ? 1.854 11.891 14.203 1 94 236 MET A O 1
ATOM 1921 N N . GLN A 1 237 ? 2.826 12.391 16.188 1 93.31 237 GLN A N 1
ATOM 1922 C CA . GLN A 1 237 ? 2.217 13.719 16.203 1 93.31 237 GLN A CA 1
ATOM 1923 C C . GLN A 1 237 ? 2.971 14.68 15.281 1 93.31 237 GLN A C 1
ATOM 1925 O O . GLN A 1 237 ? 4.172 14.891 15.445 1 93.31 237 GLN A O 1
ATOM 1930 N N . VAL A 1 238 ? 2.199 15.25 14.406 1 94.56 238 VAL A N 1
ATOM 1931 C CA . VAL A 1 238 ? 2.799 16.172 13.453 1 94.56 238 VAL A CA 1
ATOM 1932 C C . VAL A 1 238 ? 2.236 17.578 13.672 1 94.56 238 VAL A C 1
ATOM 1934 O O . VAL A 1 238 ? 1.032 17.797 13.523 1 94.56 238 VAL A O 1
ATOM 1937 N N . GLU A 1 239 ? 3.115 18.422 14.016 1 93.38 239 GLU A N 1
ATOM 1938 C CA . GLU A 1 239 ? 2.771 19.844 14.016 1 93.38 239 GLU A CA 1
ATOM 1939 C C . GLU A 1 239 ? 3.025 20.484 12.648 1 93.38 239 GLU A C 1
ATOM 1941 O O . GLU A 1 239 ? 4.176 20.703 12.266 1 93.38 239 GLU A O 1
ATOM 1946 N N . LEU A 1 240 ? 2.006 20.906 11.992 1 90.69 240 LEU A N 1
ATOM 1947 C CA . LEU A 1 240 ? 2.129 21.359 10.617 1 90.69 240 LEU A CA 1
ATOM 1948 C C . LEU A 1 240 ? 3.066 22.562 10.523 1 90.69 240 LEU A C 1
ATOM 1950 O O . LEU A 1 240 ? 3.836 22.688 9.57 1 90.69 240 LEU A O 1
ATOM 1954 N N . LYS A 1 241 ? 3.088 23.359 11.492 1 86.75 241 LYS A N 1
ATOM 1955 C CA . LYS A 1 241 ? 3.918 24.562 11.477 1 86.75 241 LYS A CA 1
ATOM 1956 C C . LYS A 1 241 ? 5.398 24.219 11.398 1 86.75 241 LYS A C 1
ATOM 1958 O O . LYS A 1 241 ? 6.199 24.969 10.852 1 86.75 241 LYS A O 1
ATOM 1963 N N . GLN A 1 242 ? 5.77 23.109 11.922 1 88.19 242 GLN A N 1
ATOM 1964 C CA . GLN A 1 242 ? 7.168 22.703 11.914 1 88.19 242 GLN A CA 1
ATOM 1965 C C . GLN A 1 242 ? 7.637 22.375 10.5 1 88.19 242 GLN A C 1
ATOM 1967 O O . GLN A 1 242 ? 8.836 22.359 10.227 1 88.19 242 GLN A O 1
ATOM 1972 N N . LEU A 1 243 ? 6.688 22.141 9.664 1 87.44 243 LEU A N 1
ATOM 1973 C CA . LEU A 1 243 ? 7.012 21.812 8.281 1 87.44 243 LEU A CA 1
ATOM 1974 C C . LEU A 1 243 ? 7.109 23.078 7.43 1 87.44 243 LEU A C 1
ATOM 1976 O O . LEU A 1 243 ? 7.438 23 6.242 1 87.44 243 LEU A O 1
ATOM 1980 N N . SER A 1 244 ? 6.895 24.203 8 1 85.31 244 SER A N 1
ATOM 1981 C CA . SER A 1 244 ? 6.805 25.469 7.266 1 85.31 244 SER A CA 1
ATOM 1982 C C . SER A 1 244 ? 8.148 25.844 6.668 1 85.31 244 SER A C 1
ATOM 1984 O O . SER A 1 244 ? 8.211 26.609 5.691 1 85.31 244 SER A O 1
ATOM 1986 N N . LYS A 1 245 ? 9.219 25.438 7.281 1 80.31 245 LYS A N 1
ATOM 1987 C CA . LYS A 1 245 ? 10.531 25.734 6.727 1 80.31 245 LYS A CA 1
ATOM 1988 C C . LYS A 1 245 ? 10.711 25.094 5.352 1 80.31 245 LYS A C 1
ATOM 1990 O O . LYS A 1 245 ? 11.273 25.719 4.441 1 80.31 245 LYS A O 1
ATOM 1995 N N . SER A 1 246 ? 10.148 23.922 5.285 1 75.31 246 SER A N 1
ATOM 1996 C CA . SER A 1 246 ? 10.242 23.188 4.02 1 75.31 246 SER A CA 1
ATOM 1997 C C . SER A 1 246 ? 9.125 23.594 3.068 1 75.31 246 SER A C 1
ATOM 1999 O O . SER A 1 246 ? 9.305 23.594 1.85 1 75.31 246 SER A O 1
ATOM 2001 N N . PHE A 1 247 ? 8.039 23.969 3.736 1 79.81 247 PHE A N 1
ATOM 2002 C CA . PHE A 1 247 ? 6.855 24.312 2.949 1 79.81 247 PHE A CA 1
ATOM 2003 C C . PHE A 1 247 ? 6.219 25.594 3.451 1 79.81 247 PHE A C 1
ATOM 2005 O O . PHE A 1 247 ? 5.273 25.562 4.242 1 79.81 247 PHE A O 1
ATOM 2012 N N . PRO A 1 248 ? 6.59 26.688 2.842 1 80.62 248 PRO A N 1
ATOM 2013 C CA . PRO A 1 248 ? 6.078 27.984 3.324 1 80.62 248 PRO A CA 1
ATOM 2014 C C . PRO A 1 248 ? 4.555 28.078 3.256 1 80.62 248 PRO A C 1
ATOM 2016 O O . PRO A 1 248 ? 3.941 28.766 4.066 1 80.62 248 PRO A O 1
ATOM 2019 N N . ALA A 1 249 ? 3.973 27.281 2.322 1 82.81 249 ALA A N 1
ATOM 2020 C CA . ALA A 1 249 ? 2.523 27.328 2.145 1 82.81 249 ALA A CA 1
ATOM 2021 C C . ALA A 1 249 ? 1.804 26.812 3.391 1 82.81 249 ALA A C 1
ATOM 2023 O O . ALA A 1 249 ? 0.634 27.141 3.613 1 82.81 249 ALA A O 1
ATOM 2024 N N . ILE A 1 250 ? 2.471 26.156 4.203 1 86.62 250 ILE A N 1
ATOM 2025 C CA . ILE A 1 250 ? 1.875 25.562 5.395 1 86.62 250 ILE A CA 1
ATOM 2026 C C . ILE A 1 250 ? 1.5 26.656 6.387 1 86.62 250 ILE A C 1
ATOM 2028 O O . ILE A 1 250 ? 0.602 26.469 7.215 1 86.62 250 ILE A O 1
ATOM 2032 N N . LYS A 1 251 ? 2.145 27.812 6.234 1 84.94 251 LYS A N 1
ATOM 2033 C CA . LYS A 1 251 ? 1.849 28.938 7.117 1 84.94 251 LYS A CA 1
ATOM 2034 C C . LYS A 1 251 ? 0.424 29.438 6.902 1 84.94 251 LYS A C 1
ATOM 2036 O O . LYS A 1 251 ? -0.134 30.125 7.766 1 84.94 251 LYS A O 1
ATOM 2041 N N . THR A 1 252 ? -0.101 29.047 5.75 1 89.25 252 THR A N 1
ATOM 2042 C CA . THR A 1 252 ? -1.442 29.516 5.422 1 89.25 252 THR A CA 1
ATOM 2043 C C . THR A 1 252 ? -2.5 28.578 5.992 1 89.25 252 THR A C 1
ATOM 2045 O O . THR A 1 252 ? -3.699 28.828 5.859 1 89.25 252 THR A O 1
ATOM 2048 N N . ILE A 1 253 ? -2.035 27.562 6.633 1 91.88 253 ILE A N 1
ATOM 2049 C CA . ILE A 1 253 ? -2.961 26.578 7.199 1 91.88 253 ILE A CA 1
ATOM 2050 C C . ILE A 1 253 ? -3.416 27.047 8.578 1 91.88 253 ILE A C 1
ATOM 2052 O O . ILE A 1 253 ? -2.59 27.375 9.43 1 91.88 253 ILE A O 1
AT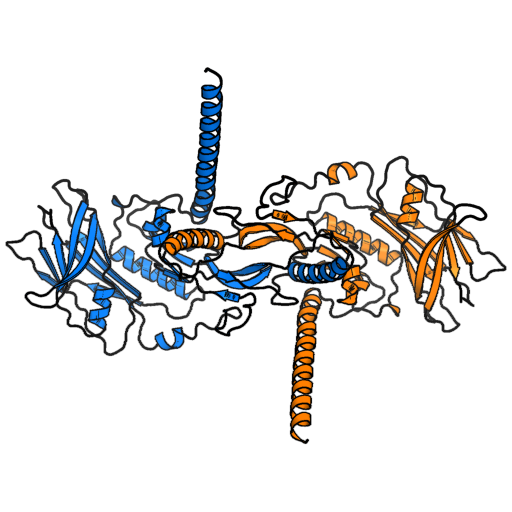OM 2056 N N . HIS A 1 254 ? -4.711 27.094 8.758 1 93.75 254 HIS A N 1
ATOM 2057 C CA . HIS A 1 254 ? -5.273 27.438 10.055 1 93.75 254 HIS A CA 1
ATOM 2058 C C . HIS A 1 254 ? -5.492 26.188 10.914 1 93.75 254 HIS A C 1
ATOM 2060 O O . HIS A 1 254 ? -5.16 26.188 12.102 1 93.75 254 HIS A O 1
ATOM 2066 N N . MET A 1 255 ? -6.133 25.203 10.273 1 94.38 255 MET A N 1
ATOM 2067 C CA . MET A 1 255 ? -6.426 23.969 10.984 1 94.38 255 MET A CA 1
ATOM 2068 C C . MET A 1 255 ? -6.164 22.75 10.094 1 94.38 255 MET A C 1
ATOM 2070 O O . MET A 1 255 ? -6.371 22.812 8.883 1 94.38 255 MET A O 1
ATOM 2074 N N . PRO A 1 256 ? -5.785 21.562 10.594 1 94 256 PRO A N 1
ATOM 2075 C CA . PRO A 1 256 ? -5.418 21.406 12 1 94 256 PRO A CA 1
ATOM 2076 C C . PRO A 1 256 ? -4.012 21.92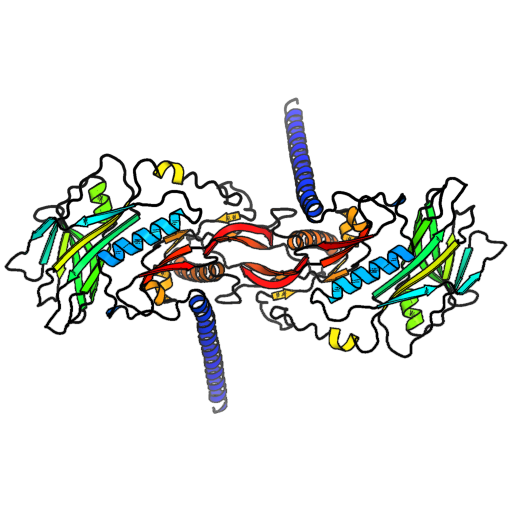2 12.312 1 94 256 PRO A C 1
ATOM 2078 O O . PRO A 1 256 ? -3.195 22.078 11.398 1 94 256 PRO A O 1
ATOM 2081 N N . GLU A 1 257 ? -3.781 22.25 13.633 1 92.19 257 GLU A N 1
ATOM 2082 C CA . GLU A 1 257 ? -2.43 22.609 14.039 1 92.19 257 GLU A CA 1
ATOM 2083 C C . GLU A 1 257 ? -1.551 21.375 14.219 1 92.19 257 GLU A C 1
ATOM 2085 O O . GLU A 1 257 ? -0.385 21.375 13.82 1 92.19 257 GLU A O 1
ATOM 2090 N N . VAL A 1 258 ? -2.133 20.438 14.867 1 92.56 258 VAL A N 1
ATOM 2091 C CA . VAL A 1 258 ? -1.459 19.172 15.141 1 92.56 258 VAL A CA 1
ATOM 2092 C C . VAL A 1 258 ? -2.387 18 14.797 1 92.56 258 VAL A C 1
ATOM 2094 O O . VAL A 1 258 ? -3.604 18.094 14.977 1 92.56 258 VAL A O 1
ATOM 2097 N N . TYR A 1 259 ? -1.794 16.953 14.242 1 91.81 259 TYR A N 1
ATOM 2098 C CA . TYR A 1 259 ? -2.568 15.734 14.016 1 91.81 259 TYR A CA 1
ATOM 2099 C C . TYR A 1 259 ? -1.697 14.492 14.172 1 91.81 259 TYR A C 1
ATOM 2101 O O . TYR A 1 259 ? -0.472 14.57 14.062 1 91.81 259 TYR A O 1
ATOM 2109 N N . ASP A 1 260 ? -2.352 13.453 14.539 1 93.62 260 ASP A N 1
ATOM 2110 C CA . ASP A 1 260 ? -1.64 12.188 14.633 1 93.62 260 ASP A CA 1
ATOM 2111 C C . ASP A 1 260 ? -1.597 11.477 13.289 1 93.62 260 ASP A C 1
ATOM 2113 O O . ASP A 1 260 ? -2.551 10.789 12.906 1 93.62 260 ASP A O 1
ATOM 2117 N N . ALA A 1 261 ? -0.499 11.531 12.602 1 95.44 261 ALA A N 1
ATOM 2118 C CA . ALA A 1 261 ? -0.333 10.891 11.297 1 95.44 261 ALA A CA 1
ATOM 2119 C C . ALA A 1 261 ? -0.16 9.383 11.445 1 95.44 261 ALA A C 1
ATOM 2121 O O . ALA A 1 261 ? -0.575 8.617 10.57 1 95.44 261 ALA A O 1
ATOM 2122 N N . GLY A 1 262 ? 0.434 9.031 12.516 1 95 262 GLY A N 1
ATOM 2123 C CA . GLY A 1 262 ? 0.785 7.633 12.719 1 95 262 GLY A CA 1
ATOM 2124 C C . GLY A 1 262 ? 1.896 7.156 11.805 1 95 262 GLY A C 1
ATOM 2125 O O . GLY A 1 262 ? 2.254 7.844 10.844 1 95 262 GLY A O 1
ATOM 2126 N N . PHE A 1 263 ? 2.502 6.027 12.148 1 95.5 263 PHE A N 1
ATOM 2127 C CA . PHE A 1 263 ? 3.443 5.344 11.266 1 95.5 263 PHE A CA 1
ATOM 2128 C C . PHE A 1 263 ? 3.5 3.855 11.578 1 95.5 263 PHE A C 1
ATOM 2130 O O . PHE A 1 263 ? 3.068 3.424 12.648 1 95.5 263 PHE A O 1
ATOM 2137 N N . CYS A 1 264 ? 3.938 3.119 10.633 1 95 264 CYS A N 1
ATOM 2138 C CA . CYS A 1 264 ? 3.994 1.668 10.773 1 95 264 CYS A CA 1
ATOM 2139 C C . CYS A 1 264 ? 5.426 1.198 11 1 95 264 CYS A C 1
ATOM 2141 O O . CYS A 1 264 ? 6.352 1.674 10.344 1 95 264 CYS A O 1
ATOM 2143 N N . GLN A 1 265 ? 5.555 0.317 11.945 1 92.94 265 GLN A N 1
ATOM 2144 C CA . GLN A 1 265 ? 6.867 -0.254 12.234 1 92.94 265 GLN A CA 1
ATOM 2145 C C . GLN A 1 265 ? 6.738 -1.599 12.945 1 92.94 265 GLN A C 1
ATOM 2147 O O . GLN A 1 265 ? 5.785 -1.819 13.695 1 92.94 265 GLN A O 1
ATOM 2152 N N . GLY A 1 266 ? 7.758 -2.402 12.742 1 92.5 266 GLY A N 1
ATOM 2153 C CA . GLY A 1 266 ? 7.793 -3.705 13.391 1 92.5 266 GLY A CA 1
ATOM 2154 C C . GLY A 1 266 ? 8.18 -4.828 12.445 1 92.5 266 GLY A C 1
ATOM 2155 O O . GLY A 1 266 ? 8.305 -4.613 11.234 1 92.5 266 GLY A O 1
ATOM 2156 N N . LEU A 1 267 ? 8.25 -6.031 12.961 1 91.94 267 LEU A N 1
ATOM 2157 C CA . LEU A 1 267 ? 8.664 -7.195 12.188 1 91.94 267 LEU A CA 1
ATOM 2158 C C . LEU A 1 267 ? 7.457 -7.863 11.531 1 91.94 267 LEU A C 1
ATOM 2160 O O . LEU A 1 267 ? 6.344 -7.797 12.055 1 91.94 267 LEU A O 1
ATOM 2164 N N . CYS A 1 268 ? 7.707 -8.453 10.43 1 92.81 268 CYS A N 1
ATOM 2165 C CA . CYS A 1 268 ? 6.688 -9.219 9.719 1 92.81 268 CYS A CA 1
ATOM 2166 C C . CYS A 1 268 ? 7.043 -10.703 9.695 1 92.81 268 CYS A C 1
ATOM 2168 O O . CYS A 1 268 ? 7.539 -11.211 8.688 1 92.81 268 CYS A O 1
ATOM 2170 N N . PRO A 1 269 ? 6.734 -11.281 10.805 1 89.75 269 PRO A N 1
ATOM 2171 C CA . PRO A 1 269 ? 7.027 -12.719 10.844 1 89.75 269 PRO A CA 1
ATOM 2172 C C . PRO A 1 269 ? 6.094 -13.531 9.953 1 89.75 269 PRO A C 1
ATOM 2174 O O . PRO A 1 269 ? 5.223 -12.969 9.281 1 89.75 269 PRO A O 1
ATOM 2177 N N . ARG A 1 270 ? 6.332 -14.828 9.953 1 84.5 270 ARG A N 1
ATOM 2178 C CA . ARG A 1 270 ? 5.547 -15.719 9.109 1 84.5 270 ARG A CA 1
ATOM 2179 C C . ARG A 1 270 ? 4.066 -15.648 9.469 1 84.5 270 ARG A C 1
ATOM 2181 O O . ARG A 1 270 ? 3.703 -15.68 10.641 1 84.5 270 ARG A O 1
ATOM 2188 N N . ASN A 1 271 ? 3.293 -15.484 8.43 1 80.62 271 ASN A N 1
ATOM 2189 C CA . ASN A 1 271 ? 1.838 -15.523 8.523 1 80.62 271 ASN A CA 1
ATOM 2190 C C . ASN A 1 271 ? 1.309 -14.445 9.469 1 80.62 271 ASN A C 1
ATOM 2192 O O . ASN A 1 271 ? 0.456 -14.719 10.312 1 80.62 271 ASN A O 1
ATOM 2196 N N . TYR A 1 272 ? 1.795 -13.289 9.352 1 86.12 272 TYR A N 1
ATOM 2197 C CA . TYR A 1 272 ? 1.334 -12.195 10.203 1 86.12 272 TYR A CA 1
ATOM 2198 C C . TYR A 1 272 ? 0.785 -11.047 9.367 1 86.12 272 TYR A C 1
ATOM 2200 O O . TYR A 1 272 ? 1.511 -10.453 8.562 1 86.12 272 TYR A O 1
ATOM 2208 N N . ASN A 1 273 ? -0.392 -10.766 9.492 1 87.94 273 ASN A N 1
ATOM 2209 C CA . ASN A 1 273 ? -1.112 -9.578 9.031 1 87.94 273 ASN A CA 1
ATOM 2210 C C . ASN A 1 273 ? -0.713 -9.203 7.605 1 87.94 273 ASN A C 1
ATOM 2212 O O . ASN A 1 273 ? -0.337 -8.055 7.348 1 87.94 273 ASN A O 1
ATOM 2216 N N . HIS A 1 274 ? -0.896 -10.094 6.66 1 90.88 274 HIS A N 1
ATOM 2217 C CA . HIS A 1 274 ? -0.542 -9.852 5.266 1 90.88 274 HIS A CA 1
ATOM 2218 C C . HIS A 1 274 ? -1.531 -8.891 4.609 1 90.88 274 HIS A C 1
ATOM 2220 O O . HIS A 1 274 ? -2.746 -9.047 4.758 1 90.88 274 HIS A O 1
ATOM 2226 N N . ALA A 1 275 ? -0.938 -7.934 3.889 1 90.56 275 ALA A N 1
ATOM 2227 C CA . ALA A 1 275 ? -1.782 -6.965 3.195 1 90.56 275 ALA A CA 1
ATOM 2228 C C . ALA A 1 275 ? -2.395 -7.57 1.937 1 90.56 275 ALA A C 1
ATOM 2230 O O . ALA A 1 275 ? -3.518 -7.227 1.558 1 90.56 275 ALA A O 1
ATOM 2231 N N . THR A 1 276 ? -1.6 -8.359 1.219 1 91.12 276 THR A N 1
ATOM 2232 C CA . THR A 1 276 ? -1.999 -8.867 -0.09 1 91.12 276 THR A CA 1
ATOM 2233 C C . THR A 1 276 ? -1.587 -10.328 -0.253 1 91.12 276 THR A C 1
ATOM 2235 O O . THR A 1 276 ? -0.84 -10.867 0.569 1 91.12 276 THR A O 1
ATOM 2238 N N . ASN A 1 277 ? -2.074 -10.938 -1.325 1 89.56 277 ASN A N 1
ATOM 2239 C CA . ASN A 1 277 ? -1.627 -12.281 -1.693 1 89.56 277 ASN A CA 1
ATOM 2240 C C . ASN A 1 277 ? -0.132 -12.305 -1.995 1 89.56 277 ASN A C 1
ATOM 2242 O O . ASN A 1 277 ? 0.554 -13.281 -1.668 1 89.56 277 ASN A O 1
ATOM 2246 N N . HIS A 1 278 ? 0.311 -11.266 -2.52 1 94.44 278 HIS A N 1
ATOM 2247 C CA . HIS A 1 278 ? 1.735 -11.188 -2.82 1 94.44 278 HIS A CA 1
ATOM 2248 C C . HIS A 1 278 ? 2.574 -11.281 -1.551 1 94.44 278 HIS A C 1
ATOM 2250 O O . HIS A 1 278 ? 3.566 -12.008 -1.51 1 94.44 278 HIS A O 1
ATOM 2256 N N . SER A 1 279 ? 2.184 -10.5 -0.601 1 94.44 279 SER A N 1
ATOM 2257 C CA . SER A 1 279 ? 2.961 -10.508 0.634 1 94.44 279 SER A CA 1
ATOM 2258 C C . SER A 1 279 ? 2.959 -11.891 1.281 1 94.44 279 SER A C 1
ATOM 2260 O O . SER A 1 279 ? 3.949 -12.297 1.893 1 94.44 279 SER A O 1
ATOM 2262 N N . ARG A 1 280 ? 1.935 -12.586 1.206 1 90.5 280 ARG A N 1
ATOM 2263 C CA . ARG A 1 280 ? 1.872 -13.953 1.694 1 90.5 280 ARG A CA 1
ATOM 2264 C C . ARG A 1 280 ? 2.865 -14.844 0.954 1 90.5 280 ARG A C 1
ATOM 2266 O O . ARG A 1 280 ? 3.604 -15.617 1.576 1 90.5 280 ARG A O 1
ATOM 2273 N N . ILE A 1 281 ? 2.801 -14.758 -0.339 1 92.25 281 ILE A N 1
ATOM 2274 C CA . ILE A 1 281 ? 3.693 -15.547 -1.179 1 92.25 281 ILE A CA 1
ATOM 2275 C C . ILE A 1 281 ? 5.145 -15.195 -0.86 1 92.25 281 ILE A C 1
ATOM 2277 O O . ILE A 1 281 ? 5.996 -16.094 -0.754 1 92.25 281 ILE A O 1
ATOM 2281 N N . GLN A 1 282 ? 5.391 -13.938 -0.731 1 94.06 282 GLN A N 1
ATOM 2282 C CA . GLN A 1 282 ? 6.746 -13.508 -0.403 1 94.06 282 GLN A CA 1
ATOM 2283 C C . GLN A 1 282 ? 7.211 -14.117 0.918 1 94.06 282 GLN A C 1
ATOM 2285 O O . GLN A 1 282 ? 8.367 -14.516 1.05 1 94.06 282 GLN A O 1
ATOM 2290 N N . SER A 1 283 ? 6.363 -14.117 1.887 1 91.69 283 SER A N 1
ATOM 2291 C CA . SER A 1 283 ? 6.688 -14.711 3.178 1 91.69 283 SER A CA 1
ATOM 2292 C C . SER A 1 283 ? 7.008 -16.203 3.033 1 91.69 283 SER A C 1
ATOM 2294 O O . SER A 1 283 ? 7.973 -16.688 3.621 1 91.69 283 SER A O 1
ATOM 2296 N N . LEU A 1 284 ? 6.238 -16.875 2.279 1 90.38 284 LEU A N 1
ATOM 2297 C CA . LEU A 1 284 ? 6.465 -18.297 2.043 1 90.38 284 LEU A CA 1
ATOM 2298 C C . LEU A 1 284 ? 7.793 -18.531 1.325 1 90.38 284 LEU A C 1
ATOM 2300 O O . LEU A 1 284 ? 8.555 -19.438 1.684 1 90.38 284 LEU A O 1
ATOM 2304 N N . MET A 1 285 ? 8.016 -17.719 0.342 1 92.88 285 MET A N 1
ATOM 2305 C CA . MET A 1 285 ? 9.258 -17.844 -0.414 1 92.88 285 MET A CA 1
ATOM 2306 C C . MET A 1 285 ? 10.469 -17.594 0.484 1 92.88 285 MET A C 1
ATOM 2308 O O . MET A 1 285 ? 11.508 -18.234 0.329 1 92.88 285 MET A O 1
ATOM 2312 N N . HIS A 1 286 ? 10.32 -16.625 1.367 1 93.25 286 HIS A N 1
ATOM 2313 C CA . HIS A 1 286 ? 11.375 -16.375 2.342 1 93.25 286 HIS A CA 1
ATOM 2314 C C . HIS A 1 286 ? 11.695 -17.641 3.148 1 93.25 286 HIS A C 1
ATOM 2316 O O . HIS A 1 286 ? 12.859 -17.969 3.354 1 93.25 286 HIS A O 1
ATOM 2322 N N . GLN A 1 287 ? 10.695 -18.266 3.576 1 90 287 GLN A N 1
ATOM 2323 C CA . GLN A 1 287 ? 10.867 -19.469 4.375 1 90 287 GLN A CA 1
ATOM 2324 C C . GLN A 1 287 ? 11.531 -20.578 3.561 1 90 287 GLN A C 1
ATOM 2326 O O . GLN A 1 287 ? 12.43 -21.266 4.047 1 90 287 GLN A O 1
ATOM 2331 N N . ILE A 1 288 ? 11.078 -20.734 2.42 1 89.06 288 ILE A N 1
ATOM 2332 C CA . ILE A 1 288 ? 11.602 -21.781 1.539 1 89.06 288 ILE A CA 1
ATOM 2333 C C . ILE A 1 288 ? 13.078 -21.516 1.262 1 89.06 288 ILE A C 1
ATOM 2335 O O . ILE A 1 288 ? 13.898 -22.438 1.337 1 89.06 288 ILE A O 1
ATOM 2339 N N . ASP A 1 289 ? 13.398 -20.312 1.019 1 90.44 289 ASP A N 1
ATOM 2340 C CA . ASP A 1 289 ? 14.773 -19.953 0.7 1 90.44 289 ASP A CA 1
ATOM 2341 C C . ASP A 1 289 ? 15.68 -20.094 1.925 1 90.44 289 ASP A C 1
ATOM 2343 O O . ASP A 1 289 ? 16.844 -20.469 1.804 1 90.44 289 ASP A O 1
ATOM 2347 N N . ARG A 1 290 ? 15.188 -19.766 2.979 1 89.25 290 ARG A N 1
ATOM 2348 C CA . ARG A 1 290 ? 15.953 -19.906 4.211 1 89.25 290 ARG A CA 1
ATOM 2349 C C . ARG A 1 290 ? 16.328 -21.375 4.461 1 89.25 290 ARG A C 1
ATOM 2351 O O . ARG A 1 290 ? 17.453 -21.672 4.855 1 89.25 290 ARG A O 1
ATOM 2358 N N . LYS A 1 291 ? 15.445 -22.234 4.215 1 85.69 291 LYS A N 1
ATOM 2359 C CA . LYS A 1 291 ? 15.68 -23.656 4.391 1 85.69 291 LYS A CA 1
ATOM 2360 C C . LYS A 1 291 ? 16.703 -24.172 3.379 1 85.69 291 LYS A C 1
ATOM 2362 O O . LYS A 1 291 ? 17.562 -25 3.715 1 85.69 291 LYS A O 1
ATOM 2367 N N . LYS A 1 292 ? 16.641 -23.594 2.219 1 85.75 292 LYS A N 1
ATOM 2368 C CA . LYS A 1 292 ? 17.547 -24.031 1.163 1 85.75 292 LYS A CA 1
ATOM 2369 C C . LYS A 1 292 ? 18.953 -23.484 1.396 1 85.75 292 LYS A C 1
ATOM 2371 O O . LYS A 1 292 ? 19.938 -24.094 0.969 1 85.75 292 LYS A O 1
ATOM 2376 N N . ARG A 1 293 ? 19.016 -22.312 1.868 1 83.12 293 ARG A N 1
ATOM 2377 C CA . ARG A 1 293 ? 20.312 -21.688 2.135 1 83.12 293 ARG A CA 1
ATOM 2378 C C . ARG A 1 293 ? 21.125 -22.531 3.121 1 83.12 293 ARG A C 1
ATOM 2380 O O . ARG A 1 293 ? 22.359 -22.547 3.055 1 83.12 293 ARG A O 1
ATOM 2387 N N . SER A 1 294 ? 20.531 -23.156 3.994 1 78.25 294 SER A N 1
ATOM 2388 C CA . SER A 1 294 ? 21.266 -24.031 4.898 1 78.25 294 SER A CA 1
ATOM 2389 C C . SER A 1 294 ? 22.094 -25.047 4.129 1 78.25 294 SER A C 1
ATOM 2391 O O . SER A 1 294 ? 23.125 -25.516 4.625 1 78.25 294 SER A O 1
ATOM 2393 N N . LYS A 1 295 ? 21.828 -25.156 2.891 1 75.06 295 LYS A N 1
ATOM 2394 C CA . LYS A 1 295 ? 22.562 -26.125 2.072 1 75.06 295 LYS A CA 1
ATOM 2395 C C . LYS A 1 295 ? 23.516 -25.406 1.11 1 75.06 295 LYS A C 1
ATOM 2397 O O . LYS A 1 295 ? 24.516 -25.984 0.688 1 75.06 295 LYS A O 1
ATOM 2402 N N . ASP A 1 296 ? 23.047 -24.141 0.758 1 76.12 296 ASP A N 1
ATOM 2403 C CA . ASP A 1 296 ? 23.828 -23.328 -0.161 1 76.12 296 ASP A CA 1
ATOM 2404 C C . ASP A 1 296 ? 24.016 -21.906 0.386 1 76.12 296 ASP A C 1
ATOM 2406 O O . ASP A 1 296 ? 23.125 -21.062 0.252 1 76.12 296 ASP A O 1
ATOM 2410 N N . SER A 1 297 ? 25.109 -21.578 0.839 1 76.25 297 SER A N 1
ATOM 2411 C CA . SER A 1 297 ? 25.375 -20.359 1.586 1 76.25 297 SER A CA 1
ATOM 2412 C C . SER A 1 297 ? 25.359 -19.141 0.669 1 76.25 297 SER A C 1
ATOM 2414 O O . SER A 1 297 ? 25.172 -18.016 1.13 1 76.25 297 SER A O 1
ATOM 2416 N N . ASN A 1 298 ? 25.391 -19.375 -0.676 1 75.38 298 ASN A N 1
ATOM 2417 C CA . ASN A 1 298 ? 25.516 -18.25 -1.603 1 75.38 298 ASN A CA 1
ATOM 2418 C C . ASN A 1 298 ? 24.156 -17.828 -2.16 1 75.38 298 ASN A C 1
ATOM 2420 O O . ASN A 1 298 ? 24.062 -16.859 -2.916 1 75.38 298 ASN A O 1
ATOM 2424 N N . ARG A 1 299 ? 23.203 -18.469 -1.68 1 77.88 299 ARG A N 1
ATOM 2425 C CA . ARG A 1 299 ? 21.891 -18.188 -2.236 1 77.88 299 ARG A CA 1
ATOM 2426 C C . ARG A 1 299 ? 21.281 -16.922 -1.604 1 77.88 299 ARG A C 1
ATOM 2428 O O . ARG A 1 299 ? 21.359 -16.75 -0.387 1 77.88 299 ARG A O 1
ATOM 2435 N N . LYS A 1 300 ? 20.859 -16.062 -2.471 1 84.44 300 LYS A N 1
ATOM 2436 C CA . LYS A 1 300 ? 20.172 -14.875 -1.989 1 84.44 300 LYS A CA 1
ATOM 2437 C C . LYS A 1 300 ? 18.781 -15.211 -1.46 1 84.44 300 LYS A C 1
ATOM 2439 O O . LYS A 1 300 ? 18.031 -15.922 -2.115 1 84.44 300 LYS A O 1
ATOM 2444 N N . ILE A 1 301 ? 18.531 -14.781 -0.239 1 91.56 301 ILE A N 1
ATOM 2445 C CA . ILE A 1 301 ? 17.25 -15.055 0.403 1 91.56 301 ILE A CA 1
ATOM 2446 C C . ILE A 1 301 ? 16.266 -13.906 0.119 1 91.56 301 ILE A C 1
ATOM 2448 O O . ILE A 1 301 ? 16.641 -12.734 0.225 1 91.56 301 ILE A O 1
ATOM 2452 N N . ILE A 1 302 ? 15.148 -14.344 -0.286 1 93.12 302 ILE A N 1
ATOM 2453 C CA . ILE A 1 302 ? 14.078 -13.352 -0.436 1 93.12 302 ILE A CA 1
ATOM 2454 C C . ILE A 1 302 ? 13.773 -12.711 0.917 1 93.12 302 ILE A C 1
ATOM 2456 O O . ILE A 1 302 ? 13.586 -13.414 1.914 1 93.12 302 ILE A O 1
ATOM 2460 N N . PRO A 1 303 ? 13.734 -11.438 0.946 1 93.75 303 PRO A N 1
ATOM 2461 C CA . PRO A 1 303 ? 13.492 -10.781 2.234 1 93.75 303 PRO A CA 1
ATOM 2462 C C . PRO A 1 303 ? 12.047 -10.93 2.703 1 93.75 303 PRO A C 1
ATOM 2464 O O . PRO A 1 303 ? 11.164 -11.258 1.903 1 93.75 303 PRO A O 1
ATOM 2467 N N . LYS A 1 304 ? 11.883 -10.672 4.016 1 93.88 304 LYS A N 1
ATOM 2468 C CA . LYS A 1 304 ? 10.531 -10.586 4.551 1 93.88 304 LYS A CA 1
ATOM 2469 C C . LYS A 1 304 ? 9.82 -9.328 4.043 1 93.88 304 LYS A C 1
ATOM 2471 O O . LYS A 1 304 ? 10.469 -8.383 3.59 1 93.88 304 LYS A O 1
ATOM 2476 N N . ALA A 1 305 ? 8.469 -9.414 4.125 1 93.38 305 ALA A N 1
ATOM 2477 C CA . ALA A 1 305 ? 7.68 -8.242 3.756 1 93.38 305 ALA A CA 1
ATOM 2478 C C . ALA A 1 305 ? 7.961 -7.07 4.695 1 93.38 305 ALA A C 1
ATOM 2480 O O . ALA A 1 305 ? 8.445 -7.266 5.812 1 93.38 305 ALA A O 1
ATOM 2481 N N . CYS A 1 306 ? 7.656 -5.949 4.254 1 94.38 306 CYS A N 1
ATOM 2482 C CA . CYS A 1 306 ? 7.887 -4.746 5.047 1 94.38 306 CYS A CA 1
ATOM 2483 C C . CYS A 1 306 ? 6.602 -4.285 5.723 1 94.38 306 CYS A C 1
ATOM 2485 O O . CYS A 1 306 ? 5.512 -4.434 5.164 1 94.38 306 CYS A O 1
ATOM 2487 N N . CYS A 1 307 ? 6.762 -3.744 6.891 1 95.06 307 CYS A N 1
ATOM 2488 C CA . CYS A 1 307 ? 5.617 -3.166 7.59 1 95.06 307 CYS A CA 1
ATOM 2489 C C . CYS A 1 307 ? 5.27 -1.793 7.027 1 95.06 307 CYS A C 1
ATOM 2491 O O . CYS A 1 307 ? 6.07 -0.86 7.117 1 95.06 307 CYS A O 1
ATOM 2493 N N . ALA A 1 308 ? 4.113 -1.707 6.395 1 95.56 308 ALA A N 1
ATOM 2494 C CA . ALA A 1 308 ? 3.729 -0.465 5.73 1 95.56 308 ALA A CA 1
ATOM 2495 C C . ALA A 1 308 ? 2.236 -0.196 5.891 1 95.56 308 ALA A C 1
ATOM 2497 O O . ALA A 1 308 ? 1.468 -1.102 6.223 1 95.56 308 ALA A O 1
ATOM 2498 N N . PRO A 1 309 ? 1.825 1.056 5.652 1 95.06 309 PRO A N 1
ATOM 2499 C CA . PRO A 1 309 ? 0.395 1.365 5.73 1 95.06 309 PRO A CA 1
ATOM 2500 C C . PRO A 1 309 ? -0.428 0.616 4.684 1 95.06 309 PRO A C 1
ATOM 2502 O O . PRO A 1 309 ? -0.056 0.58 3.51 1 95.06 309 PRO A O 1
ATOM 2505 N N . SER A 1 310 ? -1.502 -0.003 5.145 1 92.12 310 SER A N 1
ATOM 2506 C CA . SER A 1 310 ? -2.402 -0.674 4.211 1 92.12 310 SER A CA 1
ATOM 2507 C C . SER A 1 310 ? -3.674 0.139 3.99 1 92.12 310 SER A C 1
ATOM 2509 O O . SER A 1 310 ? -4.359 -0.036 2.98 1 92.12 310 SER A O 1
ATOM 2511 N N . LYS A 1 311 ? -3.99 0.993 4.98 1 92.19 311 LYS A N 1
ATOM 2512 C CA . LYS A 1 311 ? -5.137 1.889 4.879 1 92.19 311 LYS A CA 1
ATOM 2513 C C . LYS A 1 311 ? -4.793 3.285 5.387 1 92.19 311 LYS A C 1
ATOM 2515 O O . LYS A 1 311 ? -4.23 3.438 6.473 1 92.19 311 LYS A O 1
ATOM 2520 N N . LEU A 1 312 ? -5.102 4.246 4.535 1 92.94 312 LEU A N 1
ATOM 2521 C CA . LEU A 1 312 ? -4.848 5.637 4.887 1 92.94 312 LEU A CA 1
ATOM 2522 C C . LEU A 1 312 ? -6.121 6.469 4.777 1 92.94 312 LEU A C 1
ATOM 2524 O O . LEU A 1 312 ? -7.023 6.125 4.012 1 92.94 312 LEU A O 1
ATOM 2528 N N . LYS A 1 313 ? -6.188 7.453 5.516 1 91.81 313 LYS A N 1
ATOM 2529 C CA . LYS A 1 313 ? -7.332 8.352 5.398 1 91.81 313 LYS A CA 1
ATOM 2530 C C . LYS A 1 313 ? -6.879 9.781 5.117 1 91.81 313 LYS A C 1
ATOM 2532 O O . LYS A 1 313 ? -5.699 10.109 5.266 1 91.81 313 LYS A O 1
ATOM 2537 N N . SER A 1 314 ? -7.848 10.555 4.738 1 92.44 314 SER A N 1
ATOM 2538 C CA . SER A 1 314 ? -7.59 11.953 4.402 1 92.44 314 SER A CA 1
ATOM 2539 C C . SER A 1 314 ? -7.586 12.828 5.648 1 92.44 314 SER A C 1
ATOM 2541 O O . SER A 1 314 ? -8.016 12.398 6.719 1 92.44 314 SER A O 1
ATOM 2543 N N . LEU A 1 315 ? -7.051 13.961 5.496 1 92.06 315 LEU A N 1
ATOM 2544 C CA . LEU A 1 315 ? -7.016 14.992 6.527 1 92.06 315 LEU A CA 1
ATOM 2545 C C . LEU A 1 315 ? -7.727 16.25 6.055 1 92.06 315 LEU A C 1
ATOM 2547 O O . LEU A 1 315 ? -7.445 16.75 4.961 1 92.06 315 LEU A O 1
ATOM 2551 N N . GLU A 1 316 ? -8.695 16.703 6.844 1 93.62 316 GLU A N 1
ATOM 2552 C CA . GLU A 1 316 ? -9.359 17.969 6.527 1 93.62 316 GLU A CA 1
ATOM 2553 C C . GLU A 1 316 ? -8.477 19.156 6.867 1 93.62 316 GLU A C 1
ATOM 2555 O O . GLU A 1 316 ? -7.902 19.219 7.953 1 93.62 316 GLU A O 1
ATOM 2560 N N . ILE A 1 317 ? -8.422 20.078 5.887 1 93.94 317 ILE A N 1
ATOM 2561 C CA . ILE A 1 317 ? -7.535 21.234 6.055 1 93.94 317 ILE A CA 1
ATOM 2562 C C . ILE A 1 317 ? -8.336 22.516 5.898 1 93.94 317 ILE A C 1
ATOM 2564 O O . ILE A 1 317 ? -9.133 22.656 4.973 1 93.94 317 ILE A O 1
ATOM 2568 N N . LEU A 1 318 ? -8.18 23.391 6.777 1 96.5 318 LEU A N 1
ATOM 2569 C CA . LEU A 1 318 ? -8.648 24.766 6.648 1 96.5 318 LEU A CA 1
ATOM 2570 C C . LEU A 1 318 ? -7.48 25.703 6.387 1 96.5 318 LEU A C 1
ATOM 2572 O O . LEU A 1 318 ? -6.582 25.844 7.223 1 96.5 318 LEU A O 1
ATOM 2576 N N . ARG A 1 319 ? -7.492 26.344 5.207 1 94.19 319 ARG A N 1
ATOM 2577 C CA . ARG A 1 319 ? -6.379 27.234 4.883 1 94.19 319 ARG A CA 1
ATOM 2578 C C . ARG A 1 319 ? -6.855 28.453 4.105 1 94.19 319 ARG A C 1
ATOM 2580 O O . ARG A 1 319 ? -8.008 28.516 3.68 1 94.19 319 ARG A O 1
ATOM 2587 N N . VAL A 1 320 ? -5.922 29.391 3.971 1 94.69 320 VAL A N 1
ATOM 2588 C CA . VAL A 1 320 ? -6.227 30.594 3.189 1 94.69 320 VAL A CA 1
ATOM 2589 C C . VAL A 1 320 ? -6.305 30.234 1.707 1 94.69 320 VAL A C 1
ATOM 2591 O O . VAL A 1 320 ? -5.48 29.469 1.204 1 94.69 320 VAL A O 1
ATOM 2594 N N . HIS A 1 321 ? -7.289 30.766 1.054 1 93.06 321 HIS A N 1
ATOM 2595 C CA . HIS A 1 321 ? -7.402 30.547 -0.383 1 93.06 321 HIS A CA 1
ATOM 2596 C C . HIS A 1 321 ? -6.148 31.016 -1.115 1 93.06 321 HIS A C 1
ATOM 2598 O O . HIS A 1 321 ? -5.625 32.094 -0.837 1 93.06 321 HIS A O 1
ATOM 2604 N N . PRO A 1 322 ? -5.73 30.234 -2.076 1 88.38 322 PRO A N 1
ATOM 2605 C CA . PRO A 1 322 ? -4.461 30.547 -2.736 1 88.38 322 PRO A CA 1
ATOM 2606 C C . PRO A 1 322 ? -4.527 31.844 -3.559 1 88.38 322 PRO A C 1
ATOM 2608 O O . PRO A 1 322 ? -3.525 32.531 -3.693 1 88.38 322 PRO A O 1
ATOM 2611 N N . GLN A 1 323 ? -5.645 32.188 -4.023 1 89.06 323 GLN A N 1
ATOM 2612 C CA . GLN A 1 323 ? -5.75 33.312 -4.914 1 89.06 323 GLN A CA 1
ATOM 2613 C C . GLN A 1 323 ? -6.508 34.469 -4.246 1 89.06 323 GLN A C 1
ATOM 2615 O O . GLN A 1 323 ? -6.469 35.594 -4.723 1 89.06 323 GLN A O 1
ATOM 2620 N N . LYS A 1 324 ? -7.188 34.219 -3.236 1 93.62 324 LYS A N 1
ATOM 2621 C CA . LYS A 1 324 ? -7.965 35.219 -2.523 1 93.62 324 LYS A CA 1
ATOM 2622 C C . LYS A 1 324 ? -7.52 35.312 -1.069 1 93.62 324 LYS A C 1
ATOM 2624 O O . LYS A 1 324 ? -8.008 34.594 -0.206 1 93.62 324 LYS A O 1
ATOM 2629 N N . PRO A 1 325 ? -6.781 36.375 -0.74 1 92.5 325 PRO A N 1
ATOM 2630 C CA . PRO A 1 325 ? -6.172 36.469 0.587 1 92.5 325 PRO A CA 1
ATOM 2631 C C . PRO A 1 325 ? -7.195 36.781 1.681 1 92.5 325 PRO A C 1
ATOM 2633 O O . PRO A 1 325 ? -6.867 36.719 2.869 1 92.5 325 PRO A O 1
ATOM 2636 N N . ASP A 1 326 ? -8.438 37.031 1.375 1 95.06 326 ASP A N 1
ATOM 2637 C CA . ASP A 1 326 ? -9.453 37.344 2.373 1 95.06 326 ASP A CA 1
ATOM 2638 C C . ASP A 1 326 ? -10.43 36.156 2.541 1 95.06 326 ASP A C 1
ATOM 2640 O O . ASP A 1 326 ? -11.43 36.281 3.258 1 95.06 326 ASP A O 1
ATOM 2644 N N . LYS A 1 327 ? -10.133 35.094 1.847 1 96.62 327 LYS A N 1
ATOM 2645 C CA . LYS A 1 327 ? -11.039 33.969 1.894 1 96.62 327 LYS A CA 1
ATOM 2646 C C . LYS A 1 327 ? -10.32 32.719 2.402 1 96.62 327 LYS A C 1
ATOM 2648 O O . LYS A 1 327 ? -9.109 32.562 2.234 1 96.62 327 LYS A O 1
ATOM 2653 N N . LEU A 1 328 ? -11.133 31.906 3.076 1 97.31 328 LEU A N 1
ATOM 2654 C CA . LEU A 1 328 ? -10.641 30.609 3.521 1 97.31 328 LEU A CA 1
ATOM 2655 C C . LEU A 1 328 ? -11.258 29.484 2.699 1 97.31 328 LEU A C 1
ATOM 2657 O O . LEU A 1 328 ? -12.32 29.656 2.1 1 97.31 328 LEU A O 1
ATOM 2661 N N . ILE A 1 329 ? -10.586 28.406 2.646 1 95.62 329 ILE A N 1
ATOM 2662 C CA . ILE A 1 329 ? -11.109 27.234 1.952 1 95.62 329 ILE A CA 1
ATOM 2663 C C . ILE A 1 329 ? -10.891 25.984 2.801 1 95.62 329 ILE A C 1
ATOM 2665 O O . ILE A 1 329 ? -9.914 25.906 3.555 1 95.62 329 ILE A O 1
ATOM 2669 N N . VAL A 1 330 ? -11.844 25.109 2.697 1 96.25 330 VAL A N 1
ATOM 2670 C CA . VAL A 1 330 ? -11.734 23.781 3.318 1 96.25 330 VAL A CA 1
ATOM 2671 C C . VAL A 1 330 ? -11.422 22.734 2.252 1 96.25 330 VAL A C 1
ATOM 2673 O O . VAL A 1 330 ? -12.125 22.641 1.246 1 96.25 330 VAL A O 1
ATOM 2676 N N . GLU A 1 331 ? -10.359 22.016 2.52 1 92.25 331 GLU A N 1
ATOM 2677 C CA . GLU A 1 331 ? -9.984 21 1.551 1 92.25 331 GLU A CA 1
ATOM 2678 C C . GLU A 1 331 ? -9.57 19.703 2.248 1 92.25 331 GLU A C 1
ATOM 2680 O O . GLU A 1 331 ? -9.344 19.688 3.461 1 92.25 331 GLU A O 1
ATOM 2685 N N . LYS A 1 332 ? -9.562 18.688 1.409 1 90.94 332 LYS A N 1
ATOM 2686 C CA . LYS A 1 332 ? -9.148 17.375 1.896 1 90.94 332 LYS A CA 1
ATOM 2687 C C . LYS A 1 332 ? -7.809 16.969 1.291 1 90.94 332 LYS A C 1
ATOM 2689 O O . LYS A 1 332 ? -7.637 17 0.071 1 90.94 332 LYS A O 1
ATOM 2694 N N . TRP A 1 333 ? -6.863 16.703 2.184 1 90.81 333 TRP A N 1
ATOM 2695 C CA . TRP A 1 333 ? -5.594 16.141 1.739 1 90.81 333 TRP A CA 1
ATOM 2696 C C . TRP A 1 333 ? -5.602 14.617 1.854 1 90.81 333 TRP A C 1
ATOM 2698 O O . TRP A 1 333 ? -5.715 14.07 2.953 1 90.81 333 TRP A O 1
ATOM 2708 N N . ASP A 1 334 ? -5.348 13.961 0.785 1 90.69 334 ASP A N 1
ATOM 2709 C CA . ASP A 1 334 ? -5.484 12.508 0.74 1 90.69 334 ASP A CA 1
ATOM 2710 C C . ASP A 1 334 ? -4.262 11.82 1.349 1 90.69 334 ASP A C 1
ATOM 2712 O O . ASP A 1 334 ? -3.145 12.328 1.245 1 90.69 334 ASP A O 1
ATOM 2716 N N . ASN A 1 335 ? -4.504 10.648 1.976 1 93.19 335 ASN A N 1
ATOM 2717 C CA . ASN A 1 335 ? -3.453 9.75 2.432 1 93.19 335 ASN A CA 1
ATOM 2718 C C . ASN A 1 335 ? -2.492 10.438 3.393 1 93.19 335 ASN A C 1
ATOM 2720 O O . ASN A 1 335 ? -1.276 10.406 3.195 1 93.19 335 ASN A O 1
ATOM 2724 N N . MET A 1 336 ? -3.121 10.992 4.422 1 93.19 336 MET A N 1
ATOM 2725 C CA . MET A 1 336 ? -2.316 11.766 5.363 1 93.19 336 MET A CA 1
ATOM 2726 C C . MET A 1 336 ? -2.17 11.023 6.688 1 93.19 336 MET A C 1
ATOM 2728 O O . MET A 1 336 ? -1.204 11.242 7.422 1 93.19 336 MET A O 1
ATOM 2732 N N . VAL A 1 337 ? -3.115 10.117 6.965 1 94.31 337 VAL A N 1
ATOM 2733 C CA . VAL A 1 337 ? -3.168 9.508 8.289 1 94.31 337 VAL A CA 1
ATOM 2734 C C . VAL A 1 337 ? -3.219 7.984 8.156 1 94.31 337 VAL A C 1
ATOM 2736 O O . VAL A 1 337 ? -4.051 7.445 7.426 1 94.31 337 VAL A O 1
ATOM 2739 N N . VAL A 1 338 ? -2.389 7.309 8.922 1 95.56 338 VAL A N 1
ATOM 2740 C CA . VAL A 1 338 ? -2.371 5.852 8.891 1 95.56 338 VAL A CA 1
ATOM 2741 C C . VAL A 1 338 ? -3.51 5.305 9.75 1 95.56 338 VAL A C 1
ATOM 2743 O O . VAL A 1 338 ? -3.6 5.613 10.945 1 95.56 338 VAL A O 1
ATOM 2746 N N . LEU A 1 339 ? -4.332 4.465 9.141 1 92.62 339 LEU A N 1
ATOM 2747 C CA . LEU A 1 339 ? -5.395 3.799 9.883 1 92.62 339 LEU A CA 1
ATOM 2748 C C . LEU A 1 339 ? -4.98 2.385 10.273 1 92.62 339 LEU A C 1
ATOM 2750 O O . LEU A 1 339 ? -5.258 1.936 11.391 1 92.62 339 LEU A O 1
ATOM 2754 N N . GLU A 1 340 ? -4.324 1.764 9.297 1 93.44 340 GLU A N 1
ATOM 2755 C CA . GLU A 1 340 ? -3.947 0.37 9.508 1 93.44 340 GLU A CA 1
ATOM 2756 C C . GLU A 1 340 ? -2.578 0.073 8.898 1 93.44 340 GLU A C 1
ATOM 2758 O O . GLU A 1 340 ? -2.229 0.613 7.852 1 93.44 340 GLU A O 1
ATOM 2763 N N . CYS A 1 341 ? -1.86 -0.765 9.641 1 94.19 341 CYS A N 1
ATOM 2764 C CA . CYS A 1 341 ? -0.575 -1.257 9.156 1 94.19 341 CYS A CA 1
ATOM 2765 C C . CYS A 1 341 ? -0.651 -2.74 8.82 1 94.19 341 CYS A C 1
ATOM 2767 O O . CYS A 1 341 ? -1.388 -3.49 9.461 1 94.19 341 CYS A O 1
ATOM 2769 N N . SER A 1 342 ? 0.043 -3.143 7.844 1 94.69 342 SER A N 1
ATOM 2770 C CA . SER A 1 342 ? 0.123 -4.547 7.453 1 94.69 342 SER A CA 1
ATOM 2771 C C . SER A 1 342 ? 1.471 -4.867 6.816 1 94.69 342 SER A C 1
ATOM 2773 O O . SER A 1 342 ? 2.24 -3.963 6.492 1 94.69 342 SER A O 1
ATOM 2775 N N . CYS A 1 343 ? 1.728 -6.133 6.707 1 94.25 343 CYS A N 1
ATOM 2776 C CA . CYS A 1 343 ? 2.949 -6.602 6.059 1 94.25 343 CYS A CA 1
ATOM 2777 C C . CYS A 1 343 ? 2.779 -6.652 4.547 1 94.25 343 CYS A C 1
ATOM 2779 O O . CYS A 1 343 ? 1.938 -7.395 4.035 1 94.25 343 CYS A O 1
ATOM 2781 N N . SER A 1 344 ? 3.672 -5.777 3.857 1 92.06 344 SER A N 1
ATOM 2782 C CA . SER A 1 344 ? 3.543 -5.68 2.408 1 92.06 344 SER A CA 1
ATOM 2783 C C . SER A 1 344 ? 4.902 -5.785 1.724 1 92.06 344 SER A C 1
ATOM 2785 O O . SER A 1 344 ? 5.934 -5.484 2.33 1 92.06 344 SER A O 1
ATOM 2787 N N . MET B 1 1 ? 12.625 -35.75 46.812 1 38.75 1 MET B N 1
ATOM 2788 C CA . MET B 1 1 ? 12.664 -36.375 45.469 1 38.75 1 MET B CA 1
ATOM 2789 C C . MET B 1 1 ? 11.453 -35.969 44.656 1 38.75 1 MET B C 1
ATOM 2791 O O . MET B 1 1 ? 11.375 -36.25 43.469 1 38.75 1 MET B O 1
ATOM 2795 N N . GLY B 1 2 ? 10.344 -35.375 45.281 1 55.53 2 GLY B N 1
ATOM 2796 C CA . GLY B 1 2 ? 9.047 -35.156 44.688 1 55.53 2 GLY B CA 1
ATOM 2797 C C . GLY B 1 2 ? 8.992 -33.844 43.906 1 55.53 2 GLY B C 1
ATOM 2798 O O . GLY B 1 2 ? 8.023 -33.562 43.188 1 55.53 2 GLY B O 1
ATOM 2799 N N . SER B 1 3 ? 9.844 -32.875 44.188 1 60.47 3 SER B N 1
ATOM 2800 C CA . SER B 1 3 ? 9.672 -31.531 43.625 1 60.47 3 SER B CA 1
ATOM 2801 C C . SER B 1 3 ? 10.188 -31.469 42.188 1 60.47 3 SER B C 1
ATOM 2803 O O . SER B 1 3 ? 9.859 -30.547 41.438 1 60.47 3 SER B O 1
ATOM 2805 N N . ARG B 1 4 ? 11.133 -32.375 41.812 1 62.94 4 ARG B N 1
ATOM 2806 C CA . ARG B 1 4 ? 11.703 -32.344 40.469 1 62.94 4 ARG B CA 1
ATOM 2807 C C . ARG B 1 4 ? 10.688 -32.781 39.406 1 62.94 4 ARG B C 1
ATOM 2809 O O . ARG B 1 4 ? 10.703 -32.281 38.281 1 62.94 4 ARG B O 1
ATOM 2816 N N . ASN B 1 5 ? 9.727 -33.625 39.844 1 63.28 5 ASN B N 1
ATOM 2817 C CA . ASN B 1 5 ? 8.781 -34.156 38.875 1 63.28 5 ASN B CA 1
ATOM 2818 C C . ASN B 1 5 ? 7.711 -33.125 38.531 1 63.28 5 ASN B C 1
ATOM 2820 O O . ASN B 1 5 ? 7.195 -33.125 37.406 1 63.28 5 ASN B O 1
ATOM 2824 N N . LEU B 1 6 ? 7.484 -32.156 39.438 1 64 6 LEU B N 1
ATOM 2825 C CA . LEU B 1 6 ? 6.457 -31.156 39.156 1 64 6 LEU B CA 1
ATOM 2826 C C . LEU B 1 6 ? 6.969 -30.109 38.188 1 64 6 LEU B C 1
ATOM 2828 O O . LEU B 1 6 ? 6.23 -29.656 37.312 1 64 6 LEU B O 1
ATOM 2832 N N . LEU B 1 7 ? 8.219 -29.812 38.312 1 64.12 7 LEU B N 1
ATOM 2833 C CA . LEU B 1 7 ? 8.797 -28.797 37.406 1 64.12 7 LEU B CA 1
ATOM 2834 C C . LEU B 1 7 ? 8.938 -29.328 36 1 64.12 7 LEU B C 1
ATOM 2836 O O . LEU B 1 7 ? 8.727 -28.609 35.031 1 64.12 7 LEU B O 1
ATOM 2840 N N . GLU B 1 8 ? 9.188 -30.641 35.906 1 66.94 8 GLU B N 1
ATOM 2841 C CA . GLU B 1 8 ? 9.328 -31.25 34.562 1 66.94 8 GLU B CA 1
ATOM 2842 C C . GLU B 1 8 ? 7.973 -31.359 33.875 1 66.94 8 GLU B C 1
ATOM 2844 O O . GLU B 1 8 ? 7.879 -31.188 32.656 1 66.94 8 GLU B O 1
ATOM 2849 N N . THR B 1 9 ? 6.906 -31.484 34.688 1 68.31 9 THR B N 1
ATOM 2850 C CA . THR B 1 9 ? 5.57 -31.578 34.094 1 68.31 9 THR B CA 1
ATOM 2851 C C . THR B 1 9 ? 5.078 -30.203 33.656 1 68.31 9 THR B C 1
ATOM 2853 O O . THR B 1 9 ? 4.445 -30.078 32.594 1 68.31 9 THR B O 1
ATOM 2856 N N . ILE B 1 10 ? 5.496 -29.234 34.375 1 67.12 10 ILE B N 1
ATOM 2857 C CA . ILE B 1 10 ? 5.051 -27.891 34 1 67.12 10 ILE B CA 1
ATOM 2858 C C . ILE B 1 10 ? 5.801 -27.406 32.781 1 67.12 10 ILE B C 1
ATOM 2860 O O . ILE B 1 10 ? 5.207 -26.797 31.875 1 67.12 10 ILE B O 1
ATOM 2864 N N . THR B 1 11 ? 7.016 -27.812 32.719 1 68.38 11 THR B N 1
ATOM 2865 C CA . THR B 1 11 ? 7.793 -27.422 31.531 1 68.38 11 THR B CA 1
ATOM 2866 C C . THR B 1 11 ? 7.305 -28.172 30.297 1 68.38 11 THR B C 1
ATOM 2868 O O . THR B 1 11 ? 7.238 -27.594 29.203 1 68.38 11 THR B O 1
ATOM 2871 N N . GLY B 1 12 ? 6.844 -29.375 30.562 1 63.34 12 GLY B N 1
ATOM 2872 C CA . GLY B 1 12 ? 6.312 -30.156 29.453 1 63.34 12 GLY B CA 1
ATOM 2873 C C . GLY B 1 12 ? 5 -29.609 28.922 1 63.34 12 GLY B C 1
ATOM 2874 O O . GLY B 1 12 ? 4.805 -29.531 27.703 1 63.34 12 GLY B O 1
ATOM 2875 N N . TRP B 1 13 ? 4.211 -29.125 29.859 1 67.88 13 TRP B N 1
ATOM 2876 C CA . TRP B 1 13 ? 2.893 -28.625 29.484 1 67.88 13 TRP B CA 1
ATOM 2877 C C . TRP B 1 13 ? 2.992 -27.25 28.844 1 67.88 13 TRP B C 1
ATOM 2879 O O . TRP B 1 13 ? 2.279 -26.938 27.891 1 67.88 13 TRP B O 1
ATOM 2889 N N . THR B 1 14 ? 3.883 -26.469 29.297 1 67.44 14 THR B N 1
ATOM 2890 C CA . THR B 1 14 ? 4.078 -25.156 28.703 1 67.44 14 THR B CA 1
ATOM 2891 C C . THR B 1 14 ? 4.668 -25.281 27.312 1 67.44 14 THR B C 1
ATOM 2893 O O . THR B 1 14 ? 4.266 -24.562 26.391 1 67.44 14 THR B O 1
ATOM 2896 N N . LEU B 1 15 ? 5.469 -26.266 27.141 1 67 15 LEU B N 1
ATOM 2897 C CA . LEU B 1 15 ? 6.031 -26.5 25.828 1 67 15 LEU B CA 1
ATOM 2898 C C . LEU B 1 15 ? 4.969 -27.062 24.875 1 67 15 LEU B C 1
ATOM 2900 O O . LEU B 1 15 ? 4.93 -26.703 23.703 1 67 15 LEU B O 1
ATOM 2904 N N . PHE B 1 16 ? 4.109 -27.812 25.484 1 66.44 16 PHE B N 1
ATOM 2905 C CA . PHE B 1 16 ? 3.016 -28.375 24.703 1 66.44 16 PHE B CA 1
ATOM 2906 C C . PHE B 1 16 ? 2.01 -27.297 24.328 1 66.44 16 PHE B C 1
ATOM 2908 O O . PHE B 1 16 ? 1.518 -27.266 23.188 1 66.44 16 PHE B O 1
ATOM 2915 N N . LEU B 1 17 ? 1.754 -26.391 25.156 1 63.09 17 LEU B N 1
ATOM 2916 C CA . LEU B 1 17 ? 0.82 -25.312 24.875 1 63.09 17 LEU B CA 1
ATOM 2917 C C . LEU B 1 17 ? 1.423 -24.312 23.906 1 63.09 17 LEU B C 1
ATOM 2919 O O . LEU B 1 17 ? 0.738 -23.828 22.984 1 63.09 17 LEU B O 1
ATOM 2923 N N . CYS B 1 18 ? 2.607 -24.062 24.016 1 63.09 18 CYS B N 1
ATOM 2924 C CA . CYS B 1 18 ? 3.281 -23.172 23.078 1 63.09 18 CYS B CA 1
ATOM 2925 C C . CYS B 1 18 ? 3.338 -23.797 21.688 1 63.09 18 CYS B C 1
ATOM 2927 O O . CYS B 1 18 ? 3.119 -23.109 20.672 1 63.09 18 CYS B O 1
ATOM 2929 N N . PHE B 1 19 ? 3.514 -25.109 21.656 1 61.97 19 PHE B N 1
ATOM 2930 C CA . PHE B 1 19 ? 3.539 -25.828 20.375 1 61.97 19 PHE B CA 1
ATOM 2931 C C . PHE B 1 19 ? 2.152 -25.859 19.75 1 61.97 19 PHE B C 1
ATOM 2933 O O . PHE B 1 19 ? 2.012 -25.734 18.531 1 61.97 19 PHE B O 1
ATOM 2940 N N . SER B 1 20 ? 1.153 -25.984 20.531 1 61.16 20 SER B N 1
ATOM 2941 C CA . SER B 1 20 ? -0.215 -26 20.031 1 61.16 20 SER B CA 1
ATOM 2942 C C . SER B 1 20 ? -0.648 -24.625 19.531 1 61.16 20 SER B C 1
ATOM 2944 O O . SER B 1 20 ? -1.332 -24.516 18.516 1 61.16 20 SER B O 1
ATOM 2946 N N . VAL B 1 21 ? -0.238 -23.594 20.141 1 54.72 21 VAL B N 1
ATOM 2947 C CA . VAL B 1 21 ? -0.575 -22.234 19.719 1 54.72 21 VAL B CA 1
ATOM 2948 C C . VAL B 1 21 ? 0.19 -21.891 18.453 1 54.72 21 VAL B C 1
ATOM 2950 O O . VAL B 1 21 ? -0.361 -21.266 17.547 1 54.72 21 VAL B O 1
ATOM 2953 N N . ILE B 1 22 ? 1.338 -22.359 18.312 1 51.81 22 ILE B N 1
ATOM 2954 C CA . ILE B 1 22 ? 2.139 -22.172 17.109 1 51.81 22 ILE B CA 1
ATOM 2955 C C . ILE B 1 22 ? 1.516 -22.938 15.953 1 51.81 22 ILE B C 1
ATOM 2957 O O . ILE B 1 22 ? 1.4 -22.422 14.844 1 51.81 22 ILE B O 1
ATOM 2961 N N . LEU B 1 23 ? 1.061 -24.109 16.188 1 52.47 23 LEU B N 1
ATOM 2962 C CA . LEU B 1 23 ? 0.404 -24.922 15.172 1 52.47 23 LEU B CA 1
ATOM 2963 C C . LEU B 1 23 ? -0.935 -24.312 14.773 1 52.47 23 LEU B C 1
ATOM 2965 O O . LEU B 1 23 ? -1.28 -24.281 13.586 1 52.47 23 LEU B O 1
ATOM 2969 N N . LEU B 1 24 ? -1.607 -23.719 15.672 1 50.75 24 LEU B N 1
ATOM 2970 C CA . LEU B 1 24 ? -2.906 -23.109 15.398 1 50.75 24 LEU B CA 1
ATOM 2971 C C . LEU B 1 24 ? -2.744 -21.797 14.648 1 50.75 24 LEU B C 1
ATOM 2973 O O . LEU B 1 24 ? -3.549 -21.469 13.773 1 50.75 24 LEU B O 1
ATOM 2977 N N . SER B 1 25 ? -1.837 -21.031 14.945 1 47.12 25 SER B N 1
ATOM 2978 C CA . SER B 1 25 ? -1.557 -19.797 14.234 1 47.12 25 SER B CA 1
ATOM 2979 C C . SER B 1 25 ? -1.071 -20.062 12.812 1 47.12 25 SER B C 1
ATOM 2981 O O . SER B 1 25 ? -1.393 -19.312 11.883 1 47.12 25 SER B O 1
ATOM 2983 N N . TYR B 1 26 ? -0.287 -21.188 12.641 1 47.31 26 TYR B N 1
ATOM 2984 C CA . TYR B 1 26 ? 0.127 -21.641 11.312 1 47.31 26 TYR B CA 1
ATOM 2985 C C . TYR B 1 26 ? -1.083 -21.938 10.438 1 47.31 26 TYR B C 1
ATOM 2987 O O . TYR B 1 26 ? -1.111 -21.562 9.258 1 47.31 26 TYR B O 1
ATOM 2995 N N . CYS B 1 27 ? -2.039 -22.453 11.031 1 48.66 27 CYS B N 1
ATOM 2996 C CA . CYS B 1 27 ? -3.232 -22.922 10.328 1 48.66 27 CYS B CA 1
ATOM 2997 C C . CYS B 1 27 ? -4.125 -21.75 9.938 1 48.66 27 CYS B C 1
ATOM 2999 O O . CYS B 1 27 ? -4.734 -21.75 8.867 1 48.66 27 CYS B O 1
ATOM 3001 N N . ARG B 1 28 ? -4.035 -20.703 10.648 1 46.12 28 ARG B N 1
ATOM 3002 C CA . ARG B 1 28 ? -4.953 -19.594 10.375 1 46.12 28 ARG B CA 1
ATOM 3003 C C . ARG B 1 28 ? -4.473 -18.766 9.188 1 46.12 28 ARG B C 1
ATOM 3005 O O . ARG B 1 28 ? -5.262 -18.406 8.312 1 46.12 28 ARG B O 1
ATOM 3012 N N . ALA B 1 29 ? -3.273 -18.453 9.133 1 49.72 29 ALA B N 1
ATOM 3013 C CA . ALA B 1 29 ? -2.721 -17.656 8.039 1 49.72 29 ALA B CA 1
ATOM 3014 C C . ALA B 1 29 ? -2.846 -18.406 6.707 1 49.72 29 ALA B C 1
ATOM 3016 O O . ALA B 1 29 ? -3.197 -17.812 5.688 1 49.72 29 ALA B O 1
ATOM 3017 N N . GLU B 1 30 ? -2.449 -19.656 6.699 1 53.84 30 GLU B N 1
ATOM 3018 C CA . GLU B 1 30 ? -2.615 -20.5 5.52 1 53.84 30 GLU B CA 1
ATOM 3019 C C . GLU B 1 30 ? -4.078 -20.562 5.082 1 53.84 30 GLU B C 1
ATOM 3021 O O . GLU B 1 30 ? -4.375 -20.547 3.887 1 53.84 30 GLU B O 1
ATOM 3026 N N . LYS B 1 31 ? -4.875 -20.406 6.098 1 54.41 31 LYS B N 1
ATOM 3027 C CA . LYS B 1 31 ? -6.309 -20.484 5.828 1 54.41 31 LYS B CA 1
ATOM 3028 C C . LYS B 1 31 ? -6.801 -19.25 5.094 1 54.41 31 LYS B C 1
ATOM 3030 O O . LYS B 1 31 ? -7.621 -19.344 4.18 1 54.41 31 LYS B O 1
ATOM 3035 N N . ASP B 1 32 ? -6.043 -18.109 5.41 1 58.28 32 ASP B N 1
ATOM 3036 C CA . ASP B 1 32 ? -6.539 -16.875 4.812 1 58.28 32 ASP B CA 1
ATOM 3037 C C . ASP B 1 32 ? -6.16 -16.797 3.336 1 58.28 32 ASP B C 1
ATOM 3039 O O . ASP B 1 32 ? -6.977 -16.406 2.5 1 58.28 32 ASP B O 1
ATOM 3043 N N . LEU B 1 33 ? -4.965 -17.25 3.004 1 57.97 33 LEU B N 1
ATOM 3044 C CA . LEU B 1 33 ? -4.582 -17.219 1.596 1 57.97 33 LEU B CA 1
ATOM 3045 C C . LEU B 1 33 ? -5.469 -18.141 0.77 1 57.97 33 LEU B C 1
ATOM 3047 O O . LEU B 1 33 ? -5.93 -17.766 -0.31 1 57.97 33 LEU B O 1
ATOM 3051 N N . ILE B 1 34 ? -5.621 -19.219 1.438 1 64.75 34 ILE B N 1
ATOM 3052 C CA . ILE B 1 34 ? -6.426 -20.234 0.777 1 64.75 34 ILE B CA 1
ATOM 3053 C C . ILE B 1 34 ? -7.84 -19.703 0.538 1 64.75 34 ILE B C 1
ATOM 3055 O O . ILE B 1 34 ? -8.406 -19.891 -0.54 1 64.75 34 ILE B O 1
ATOM 3059 N N . GLN B 1 35 ? -8.227 -19.031 1.563 1 59.06 35 GLN B N 1
ATOM 3060 C CA . GLN B 1 35 ? -9.578 -18.469 1.442 1 59.06 35 GLN B CA 1
ATOM 3061 C C . GLN B 1 35 ? -9.617 -17.344 0.425 1 59.06 35 GLN B C 1
ATOM 3063 O O . GLN B 1 35 ? -10.531 -17.281 -0.404 1 59.06 35 GLN B O 1
ATOM 3068 N N . ASP B 1 36 ? -8.57 -16.656 0.473 1 64.38 36 ASP B N 1
ATOM 3069 C CA . ASP B 1 36 ? -8.547 -15.5 -0.417 1 64.38 36 ASP B CA 1
ATOM 3070 C C . ASP B 1 36 ? -8.391 -15.93 -1.874 1 64.38 36 ASP B C 1
ATOM 3072 O O . ASP B 1 36 ? -8.945 -15.297 -2.775 1 64.38 36 ASP B O 1
ATOM 3076 N N . LEU B 1 37 ? -7.652 -17.031 -1.938 1 69.12 37 LEU B N 1
ATOM 3077 C CA . LEU B 1 37 ? -7.41 -17.5 -3.301 1 69.12 37 LEU B CA 1
ATOM 3078 C C . LEU B 1 37 ? -8.43 -18.547 -3.715 1 69.12 37 LEU B C 1
ATOM 3080 O O . LEU B 1 37 ? -8.391 -19.047 -4.844 1 69.12 37 LEU B O 1
ATOM 3084 N N . GLY B 1 38 ? -9.406 -18.75 -2.824 1 62.88 38 GLY B N 1
ATOM 3085 C CA . GLY B 1 38 ? -10.461 -19.719 -3.129 1 62.88 38 GLY B CA 1
ATOM 3086 C C . GLY B 1 38 ? -9.953 -21.141 -3.203 1 62.88 38 GLY B C 1
ATOM 3087 O O . GLY B 1 38 ? -10.453 -21.938 -3.998 1 62.88 38 GLY B O 1
ATOM 3088 N N . LEU B 1 39 ? -8.961 -21.359 -2.408 1 68.19 39 LEU B N 1
ATOM 3089 C CA . LEU B 1 39 ? -8.328 -22.672 -2.512 1 68.19 39 LEU B CA 1
ATOM 3090 C C . LEU B 1 39 ? -8.805 -23.594 -1.398 1 68.19 39 LEU B C 1
ATOM 3092 O O . LEU B 1 39 ? -8.195 -24.625 -1.14 1 68.19 39 LEU B O 1
ATOM 3096 N N . ASN B 1 40 ? -9.859 -23.141 -0.867 1 70.38 40 ASN B N 1
ATOM 3097 C CA . ASN B 1 40 ? -10.406 -23.922 0.231 1 70.38 40 ASN B CA 1
ATOM 3098 C C . ASN B 1 40 ? -10.969 -25.25 -0.264 1 70.38 40 ASN B C 1
ATOM 3100 O O . ASN B 1 40 ? -10.953 -26.25 0.459 1 70.38 40 ASN B O 1
ATOM 3104 N N . HIS B 1 41 ? -11.422 -25.25 -1.473 1 72.75 41 HIS B N 1
ATOM 3105 C CA . HIS B 1 41 ? -11.969 -26.484 -2.049 1 72.75 41 HIS B CA 1
ATOM 3106 C C . HIS B 1 41 ? -11.195 -26.891 -3.303 1 72.75 41 HIS B C 1
ATOM 3108 O O . HIS B 1 41 ? -10.906 -26.047 -4.156 1 72.75 41 HIS B O 1
ATOM 3114 N N . PHE B 1 42 ? -10.734 -28.125 -3.152 1 75 42 PHE B N 1
ATOM 3115 C CA . PHE B 1 42 ? -10.086 -28.656 -4.34 1 75 42 PHE B CA 1
ATOM 3116 C C . PHE B 1 42 ? -10.445 -30.125 -4.535 1 75 42 PHE B C 1
ATOM 3118 O O . PHE B 1 42 ? -10.734 -30.844 -3.566 1 75 42 PHE B O 1
ATOM 3125 N N . PRO B 1 43 ? -10.539 -30.438 -5.762 1 77.06 43 PRO B N 1
ATOM 3126 C CA . PRO B 1 43 ? -10.953 -31.812 -6.039 1 77.06 43 PRO B CA 1
ATOM 3127 C C . PRO B 1 43 ? -9.891 -32.844 -5.66 1 77.06 43 PRO B C 1
ATOM 3129 O O . PRO B 1 43 ? -8.719 -32.5 -5.508 1 77.06 43 PRO B O 1
ATOM 3132 N N . ASP B 1 44 ? -10.398 -34.031 -5.457 1 80.81 44 ASP B N 1
ATOM 3133 C CA . ASP B 1 44 ? -9.516 -35.188 -5.262 1 80.81 44 ASP B CA 1
ATOM 3134 C C . ASP B 1 44 ? -8.68 -35.438 -6.516 1 80.81 44 ASP B C 1
ATOM 3136 O O . ASP B 1 44 ? -9.227 -35.594 -7.609 1 80.81 44 ASP B O 1
ATOM 3140 N N . ALA B 1 45 ? -7.477 -35.469 -6.293 1 78.31 45 ALA B N 1
ATOM 3141 C CA . ALA B 1 45 ? -6.551 -35.625 -7.41 1 78.31 45 ALA B CA 1
ATOM 3142 C C . ALA B 1 45 ? -6.828 -36.938 -8.172 1 78.31 45 ALA B C 1
ATOM 3144 O O . ALA B 1 45 ? -6.668 -37 -9.391 1 78.31 45 ALA B O 1
ATOM 3145 N N . THR B 1 46 ? -7.266 -37.938 -7.48 1 82.31 46 THR B N 1
ATOM 3146 C CA . THR B 1 46 ? -7.484 -39.219 -8.094 1 82.31 46 THR B CA 1
ATOM 3147 C C . THR B 1 46 ? -8.719 -39.219 -8.992 1 82.31 46 THR B C 1
ATOM 3149 O O . THR B 1 46 ? -8.891 -40.062 -9.852 1 82.31 46 THR B O 1
ATOM 3152 N N . LYS B 1 47 ? -9.531 -38.219 -8.797 1 86.62 47 LYS B N 1
ATOM 3153 C CA . LYS B 1 47 ? -10.773 -38.156 -9.555 1 86.62 47 LYS B CA 1
ATOM 3154 C C . LYS B 1 47 ? -10.664 -37.188 -10.734 1 86.62 47 LYS B C 1
ATOM 3156 O O . LYS B 1 47 ? -11.57 -37.125 -11.57 1 86.62 47 LYS B O 1
ATOM 3161 N N . ILE B 1 48 ? -9.641 -36.5 -10.766 1 91 48 ILE B N 1
ATOM 3162 C CA . ILE B 1 48 ? -9.461 -35.5 -11.82 1 91 48 ILE B CA 1
ATOM 3163 C C . ILE B 1 48 ? -9.32 -36.219 -13.172 1 91 48 ILE B C 1
ATOM 3165 O O . ILE B 1 48 ? -8.562 -37.188 -13.305 1 91 48 ILE B O 1
ATOM 3169 N N . ASN B 1 49 ? -10.086 -35.781 -14.125 1 94.25 49 ASN B N 1
ATOM 3170 C CA . ASN B 1 49 ? -10.086 -36.344 -15.469 1 94.25 49 ASN B CA 1
ATOM 3171 C C . ASN B 1 49 ? -10.367 -35.281 -16.531 1 94.25 49 ASN B C 1
ATOM 3173 O O . ASN B 1 49 ? -11.477 -35.219 -17.062 1 94.25 49 ASN B O 1
ATOM 3177 N N . ILE B 1 50 ? -9.375 -34.594 -16.906 1 96.06 50 ILE B N 1
ATOM 3178 C CA . ILE B 1 50 ? -9.523 -33.5 -17.859 1 96.06 50 ILE B CA 1
ATOM 3179 C C . ILE B 1 50 ? -9.305 -34 -19.281 1 96.06 50 ILE B C 1
ATOM 3181 O O . ILE B 1 50 ? -8.203 -34.438 -19.625 1 96.06 50 ILE B O 1
ATOM 3185 N N . SER B 1 51 ? -10.273 -33.875 -20.078 1 96.62 51 SER B N 1
ATOM 3186 C CA . SER B 1 51 ? -10.156 -34.312 -21.453 1 96.62 51 SER B CA 1
ATOM 3187 C C . SER B 1 51 ? -9.266 -33.375 -22.266 1 96.62 51 SER B C 1
ATOM 3189 O O . SER B 1 51 ? -9.008 -32.25 -21.859 1 96.62 51 SER B O 1
ATOM 3191 N N . LEU B 1 52 ? -8.797 -33.938 -23.391 1 97 52 LEU B N 1
ATOM 3192 C CA . LEU B 1 52 ? -7.984 -33.125 -24.297 1 97 52 LEU B CA 1
ATOM 3193 C C . LEU B 1 52 ? -8.773 -31.922 -24.812 1 97 52 LEU B C 1
ATOM 3195 O O . LEU B 1 52 ? -8.234 -30.828 -24.906 1 97 52 LEU B O 1
ATOM 3199 N N . GLU B 1 53 ? -9.984 -32.156 -25.125 1 97.06 53 GLU B N 1
ATOM 3200 C CA . GLU B 1 53 ? -10.852 -31.094 -25.641 1 97.06 53 GLU B CA 1
ATOM 3201 C C . GLU B 1 53 ? -11.039 -29.984 -24.594 1 97.06 53 GLU B C 1
ATOM 3203 O O . GLU B 1 53 ? -10.93 -28.797 -24.906 1 97.06 53 GLU B O 1
ATOM 3208 N N . GLU B 1 54 ? -11.344 -30.422 -23.406 1 98 54 GLU B N 1
ATOM 3209 C CA . GLU B 1 54 ? -11.508 -29.469 -22.312 1 98 54 GLU B CA 1
ATOM 3210 C C . GLU B 1 54 ? -10.227 -28.672 -22.094 1 98 54 GLU B C 1
ATOM 3212 O O . GLU B 1 54 ? -10.273 -27.438 -21.953 1 98 54 GLU B O 1
ATOM 3217 N N . TYR B 1 55 ? -9.164 -29.297 -22.078 1 97.94 55 TYR B N 1
ATOM 3218 C CA . TYR B 1 55 ? -7.883 -28.625 -21.844 1 97.94 55 TYR B CA 1
ATOM 3219 C C . TYR B 1 55 ? -7.59 -27.609 -22.938 1 97.94 55 TYR B C 1
ATOM 3221 O O . TYR B 1 55 ? -7.25 -26.469 -22.656 1 97.94 55 TYR B O 1
ATOM 3229 N N . THR B 1 56 ? -7.668 -28.031 -24.172 1 97.88 56 THR B N 1
ATOM 3230 C CA . THR B 1 56 ? -7.344 -27.141 -25.297 1 97.88 56 THR B CA 1
ATOM 3231 C C . THR B 1 56 ? -8.281 -25.938 -25.312 1 97.88 56 THR B C 1
ATOM 3233 O O . THR B 1 56 ? -7.848 -24.812 -25.547 1 97.88 56 THR B O 1
ATOM 3236 N N . SER B 1 57 ? -9.492 -26.203 -25.047 1 98.12 57 SER B N 1
ATOM 3237 C CA . SER B 1 57 ? -10.469 -25.125 -25.031 1 98.12 57 SER B CA 1
ATOM 3238 C C . SER B 1 57 ? -10.164 -24.109 -23.938 1 98.12 57 SER B C 1
ATOM 3240 O O . SER B 1 57 ? -10.062 -22.906 -24.219 1 98.12 57 SER B O 1
ATOM 3242 N N . MET B 1 58 ? -9.961 -24.609 -22.781 1 98.38 58 MET B N 1
ATOM 3243 C CA . MET B 1 58 ? -9.789 -23.719 -21.641 1 98.38 58 MET B CA 1
ATOM 3244 C C . MET B 1 58 ? -8.414 -23.062 -21.656 1 98.38 58 MET B C 1
ATOM 3246 O O . MET B 1 58 ? -8.258 -21.922 -21.203 1 98.38 58 MET B O 1
ATOM 3250 N N . MET B 1 59 ? -7.469 -23.719 -22.172 1 97.88 59 MET B N 1
ATOM 3251 C CA . MET B 1 59 ? -6.152 -23.109 -22.328 1 97.88 59 MET B CA 1
ATOM 3252 C C . MET B 1 59 ? -6.207 -21.922 -23.281 1 97.88 59 MET B C 1
ATOM 3254 O O . MET B 1 59 ? -5.562 -20.891 -23.047 1 97.88 59 MET B O 1
ATOM 3258 N N . ASN B 1 60 ? -6.934 -22.094 -24.312 1 97.19 60 ASN B N 1
ATOM 3259 C CA . ASN B 1 60 ? -7.094 -20.969 -25.234 1 97.19 60 ASN B CA 1
ATOM 3260 C C . ASN B 1 60 ? -7.789 -19.797 -24.547 1 97.19 60 ASN B C 1
ATOM 3262 O O . ASN B 1 60 ? -7.438 -18.641 -24.781 1 97.19 60 ASN B O 1
ATOM 3266 N N . VAL B 1 61 ? -8.727 -20.125 -23.734 1 97.5 61 VAL B N 1
ATOM 3267 C CA . VAL B 1 61 ? -9.398 -19.094 -22.969 1 97.5 61 VAL B CA 1
ATOM 3268 C C . VAL B 1 61 ? -8.391 -18.406 -22.047 1 97.5 61 VAL B C 1
ATOM 3270 O O . VAL B 1 61 ? -8.367 -17.172 -21.938 1 97.5 61 VAL B O 1
ATOM 3273 N N . TYR B 1 62 ? -7.672 -19.141 -21.453 1 96.56 62 TYR B N 1
ATOM 3274 C CA . TYR B 1 62 ? -6.637 -18.641 -20.547 1 96.56 62 TYR B CA 1
ATOM 3275 C C . TYR B 1 62 ? -5.668 -17.734 -21.297 1 96.56 62 TYR B C 1
ATOM 3277 O O . TYR B 1 62 ? -5.367 -16.625 -20.828 1 96.56 62 TYR B O 1
ATOM 3285 N N . LEU B 1 63 ? -5.133 -18.203 -22.375 1 94.44 63 LEU B N 1
ATOM 3286 C CA . LEU B 1 63 ? -4.18 -17.422 -23.156 1 94.44 63 LEU B CA 1
ATOM 3287 C C . LEU B 1 63 ? -4.812 -16.109 -23.656 1 94.44 63 LEU B C 1
ATOM 3289 O O . LEU B 1 63 ? -4.152 -15.078 -23.688 1 94.44 63 LEU B O 1
ATOM 3293 N N . GLU B 1 64 ? -6.055 -16.203 -23.984 1 93.19 64 GLU B N 1
ATOM 3294 C CA . GLU B 1 64 ? -6.766 -15 -24.391 1 93.19 64 GLU B CA 1
ATOM 3295 C C . GLU B 1 64 ? -6.906 -14.023 -23.234 1 93.19 64 GLU B C 1
ATOM 3297 O O . GLU B 1 64 ? -6.785 -12.812 -23.406 1 93.19 64 GLU B O 1
ATOM 3302 N N . SER B 1 65 ? -7.168 -14.57 -22.125 1 93 65 SER B N 1
ATOM 3303 C CA . SER B 1 65 ? -7.281 -13.742 -20.938 1 93 65 SER B CA 1
ATOM 3304 C C . SER B 1 65 ? -5.965 -13.031 -20.625 1 93 65 SER B C 1
ATOM 3306 O O . SER B 1 65 ? -5.961 -11.867 -20.219 1 93 65 SER B O 1
ATOM 3308 N N . ARG B 1 66 ? -4.98 -13.688 -20.781 1 90.81 66 ARG B N 1
ATOM 3309 C CA . ARG B 1 66 ? -3.654 -13.109 -20.578 1 90.81 66 ARG B CA 1
ATOM 3310 C C . ARG B 1 66 ? -3.395 -11.984 -21.578 1 90.81 66 ARG B C 1
ATOM 3312 O O . ARG B 1 66 ? -2.811 -10.953 -21.219 1 90.81 66 ARG B O 1
ATOM 3319 N N . ARG B 1 67 ? -3.744 -12.188 -22.719 1 87.75 67 ARG B N 1
ATOM 3320 C CA . ARG B 1 67 ? -3.555 -11.188 -23.75 1 87.75 67 ARG B CA 1
ATOM 3321 C C . ARG B 1 67 ? -4.316 -9.906 -23.422 1 87.75 67 ARG B C 1
ATOM 3323 O O . ARG B 1 67 ? -3.836 -8.805 -23.688 1 87.75 67 ARG B O 1
ATOM 3330 N N . ASN B 1 68 ? -5.387 -10.07 -22.812 1 85.88 68 ASN B N 1
ATOM 3331 C CA . ASN B 1 68 ? -6.238 -8.938 -22.5 1 85.88 68 ASN B CA 1
ATOM 3332 C C . ASN B 1 68 ? -5.754 -8.195 -21.25 1 85.88 68 ASN B C 1
ATOM 3334 O O . ASN B 1 68 ? -6.117 -7.043 -21.031 1 85.88 68 ASN B O 1
ATOM 3338 N N . SER B 1 69 ? -5.039 -8.844 -20.312 1 78.38 69 SER B N 1
ATOM 3339 C CA . SER B 1 69 ? -4.598 -8.25 -19.062 1 78.38 69 SER B CA 1
ATOM 3340 C C . SER B 1 69 ? -3.322 -7.438 -19.25 1 78.38 69 SER B C 1
ATOM 3342 O O . SER B 1 69 ? -2.756 -6.922 -18.281 1 78.38 69 SER B O 1
ATOM 3344 N N . PHE B 1 70 ? -3.041 -6.68 -20.219 1 59.34 70 PHE B N 1
ATOM 3345 C CA . PHE B 1 70 ? -1.986 -5.707 -20.469 1 59.34 70 PHE B CA 1
ATOM 3346 C C . PHE B 1 70 ? -0.625 -6.387 -20.547 1 59.34 70 PHE B C 1
ATOM 3348 O O . PHE B 1 70 ? 0.4 -5.727 -20.719 1 59.34 70 PHE B O 1
ATOM 3355 N N . ASP B 1 71 ? -0.513 -7.613 -20.094 1 56.94 71 ASP B N 1
ATOM 3356 C CA . ASP B 1 71 ? 0.793 -8.242 -20.266 1 56.94 71 ASP B CA 1
ATOM 3357 C C . ASP B 1 71 ? 1.037 -8.594 -21.734 1 56.94 71 ASP B C 1
ATOM 3359 O O . ASP B 1 71 ? 0.837 -9.742 -22.141 1 56.94 71 ASP B O 1
ATOM 3363 N N . HIS B 1 72 ? 0.724 -7.613 -22.5 1 53.31 72 HIS B N 1
ATOM 3364 C CA . HIS B 1 72 ? 0.592 -7.855 -23.938 1 53.31 72 HIS B CA 1
ATOM 3365 C C . HIS B 1 72 ? 1.808 -8.594 -24.484 1 53.31 72 HIS B C 1
ATOM 3367 O O . HIS B 1 72 ? 1.728 -9.234 -25.531 1 53.31 72 HIS B O 1
ATOM 3373 N N . GLN B 1 73 ? 2.938 -8.633 -23.641 1 58.5 73 GLN B N 1
ATOM 3374 C CA . GLN B 1 73 ? 4.074 -9.062 -24.453 1 58.5 73 GLN B CA 1
ATOM 3375 C C . GLN B 1 73 ? 4.363 -10.547 -24.25 1 58.5 73 GLN B C 1
ATOM 3377 O O . GLN B 1 73 ? 4.246 -11.055 -23.125 1 58.5 73 GLN B O 1
ATOM 3382 N N . HIS B 1 74 ? 4.418 -11.336 -25.188 1 76.19 74 HIS B N 1
ATOM 3383 C CA . HIS B 1 74 ? 5 -12.641 -25.5 1 76.19 74 HIS B CA 1
ATOM 3384 C C . HIS B 1 74 ? 4.125 -13.773 -25 1 76.19 74 HIS B C 1
ATOM 3386 O O . HIS B 1 74 ? 4.473 -14.438 -24.016 1 76.19 74 HIS B O 1
ATOM 3392 N N . ILE B 1 75 ? 2.953 -13.758 -25.406 1 86.06 75 ILE B N 1
ATOM 3393 C CA . ILE B 1 75 ? 2.066 -14.859 -25.062 1 86.06 75 ILE B CA 1
ATOM 3394 C C . ILE B 1 75 ? 2.297 -16.031 -26.031 1 86.06 75 ILE B C 1
ATOM 3396 O O . ILE B 1 75 ? 2.297 -15.844 -27.25 1 86.06 75 ILE B O 1
ATOM 3400 N N . PRO B 1 76 ? 2.494 -17.141 -25.469 1 91.12 76 PRO B N 1
ATOM 3401 C CA . PRO B 1 76 ? 2.729 -18.297 -26.328 1 91.12 76 PRO B CA 1
ATOM 3402 C C . PRO B 1 76 ? 1.462 -18.781 -27.031 1 91.12 76 PRO B C 1
ATOM 3404 O O . PRO B 1 76 ? 0.363 -18.312 -26.719 1 91.12 76 PRO B O 1
ATOM 3407 N N . LYS B 1 77 ? 1.716 -19.578 -28.047 1 92.12 77 LYS B N 1
ATOM 3408 C CA . LYS B 1 77 ? 0.621 -20.25 -28.734 1 92.12 77 LYS B CA 1
ATOM 3409 C C . LYS B 1 77 ? 0.538 -21.719 -28.344 1 92.12 77 LYS B C 1
ATOM 3411 O O . LYS B 1 77 ? 1.563 -22.375 -28.141 1 92.12 77 LYS B O 1
ATOM 3416 N N . LEU B 1 78 ? -0.702 -22.156 -28.281 1 96.06 78 LEU B N 1
ATOM 3417 C CA . LEU B 1 78 ? -0.926 -23.578 -27.984 1 96.06 78 LEU B CA 1
ATOM 3418 C C . LEU B 1 78 ? -0.9 -24.406 -29.266 1 96.06 78 LEU B C 1
ATOM 3420 O O . LEU B 1 78 ? -1.612 -24.094 -30.234 1 96.06 78 LEU B O 1
ATOM 3424 N N . ILE B 1 79 ? -0.048 -25.438 -29.25 1 95.44 79 ILE B N 1
ATOM 3425 C CA . ILE B 1 79 ? 0.005 -26.375 -30.375 1 95.44 79 ILE B CA 1
ATOM 3426 C C . ILE B 1 79 ? -0.265 -27.797 -29.859 1 95.44 79 ILE B C 1
ATOM 3428 O O . ILE B 1 79 ? 0.268 -28.203 -28.828 1 95.44 79 ILE B O 1
ATOM 3432 N N . THR B 1 80 ? -1.099 -28.484 -30.578 1 96.75 80 THR B N 1
ATOM 3433 C CA . THR B 1 80 ? -1.403 -29.875 -30.234 1 96.75 80 THR B CA 1
ATOM 3434 C C . THR B 1 80 ? -0.892 -30.812 -31.312 1 96.75 80 THR B C 1
ATOM 3436 O O . THR B 1 80 ? -1.173 -30.625 -32.5 1 96.75 80 THR B O 1
ATOM 3439 N N . PHE B 1 81 ? -0.106 -31.812 -30.891 1 96.62 81 PHE B N 1
ATOM 3440 C CA . PHE B 1 81 ? 0.375 -32.875 -31.781 1 96.62 81 PHE B CA 1
ATOM 3441 C C . PHE B 1 81 ? -0.335 -34.188 -31.484 1 96.62 81 PHE B C 1
ATOM 3443 O O . PHE B 1 81 ? -0.097 -34.812 -30.453 1 96.62 81 PHE B O 1
ATOM 3450 N N . ASN B 1 82 ? -1.083 -34.562 -32.469 1 95.25 82 ASN B N 1
ATOM 3451 C CA . ASN B 1 82 ? -1.794 -35.844 -32.281 1 95.25 82 ASN B CA 1
ATOM 3452 C C . ASN B 1 82 ? -0.892 -37.031 -32.562 1 95.25 82 ASN B C 1
ATOM 3454 O O . ASN B 1 82 ? 0.084 -36.906 -33.281 1 95.25 82 ASN B O 1
ATOM 3458 N N . LEU B 1 83 ? -1.317 -38.031 -31.922 1 94.44 83 LEU B N 1
ATOM 3459 C CA . LEU B 1 83 ? -0.567 -39.281 -32.062 1 94.44 83 LEU B CA 1
ATOM 3460 C C . LEU B 1 83 ? -0.496 -39.719 -33.531 1 94.44 83 LEU B C 1
ATOM 3462 O O . LEU B 1 83 ? -1.515 -39.719 -34.219 1 94.44 83 LEU B O 1
ATOM 3466 N N . GLU B 1 84 ? 0.722 -39.969 -34 1 91.62 84 GLU B N 1
ATOM 3467 C CA . GLU B 1 84 ? 0.938 -40.406 -35.375 1 91.62 84 GLU B CA 1
ATOM 3468 C C . GLU B 1 84 ? 0.967 -41.938 -35.438 1 91.62 84 GLU B C 1
ATOM 3470 O O . GLU B 1 84 ? 0.358 -42.531 -36.344 1 91.62 84 GLU B O 1
ATOM 3475 N N . ARG B 1 85 ? 1.723 -42.531 -34.531 1 87.75 85 ARG B N 1
ATOM 3476 C CA . ARG B 1 85 ? 1.91 -43.969 -34.562 1 87.75 85 ARG B CA 1
ATOM 3477 C C . ARG B 1 85 ? 2.088 -44.5 -33.156 1 87.75 85 ARG B C 1
ATOM 3479 O O . ARG B 1 85 ? 2.662 -43.844 -32.281 1 87.75 85 ARG B O 1
ATOM 3486 N N . GLN B 1 86 ? 1.465 -45.656 -32.969 1 85.31 86 GLN B N 1
ATOM 3487 C CA . GLN B 1 86 ? 1.643 -46.375 -31.734 1 85.31 86 GLN B CA 1
ATOM 3488 C C . GLN B 1 86 ? 2.094 -47.812 -31.984 1 85.31 86 GLN B C 1
ATOM 3490 O O . GLN B 1 86 ? 1.512 -48.531 -32.812 1 85.31 86 GLN B O 1
ATOM 3495 N N . ASP B 1 87 ? 3.273 -48.125 -31.391 1 81.12 87 ASP B N 1
ATOM 3496 C CA . ASP B 1 87 ? 3.795 -49.469 -31.562 1 81.12 87 ASP B CA 1
ATOM 3497 C C . ASP B 1 87 ? 3.867 -50.219 -30.234 1 81.12 87 ASP B C 1
ATOM 3499 O O . ASP B 1 87 ? 4.164 -49.594 -29.203 1 81.12 87 ASP B O 1
ATOM 3503 N N . TRP B 1 88 ? 3.238 -51.406 -30.359 1 68.38 88 TRP B N 1
ATOM 3504 C CA . TRP B 1 88 ? 3.338 -52.219 -29.172 1 68.38 88 TRP B CA 1
ATOM 3505 C C . TRP B 1 88 ? 4.18 -53.469 -29.438 1 68.38 88 TRP B C 1
ATOM 3507 O O . TRP B 1 88 ? 4.297 -53.906 -30.578 1 68.38 88 TRP B O 1
ATOM 3517 N N . TYR B 1 89 ? 5.152 -53.688 -28.469 1 61.34 89 TYR B N 1
ATOM 3518 C CA . TYR B 1 89 ? 5.895 -54.938 -28.609 1 61.34 89 TYR B CA 1
ATOM 3519 C C . TYR B 1 89 ? 5.141 -56.094 -27.953 1 61.34 89 TYR B C 1
ATOM 3521 O O . TYR B 1 89 ? 4.621 -55.938 -26.844 1 61.34 89 TYR B O 1
ATOM 3529 N N . LYS B 1 90 ? 4.695 -57.062 -28.797 1 57.12 90 LYS B N 1
ATOM 3530 C CA . LYS B 1 90 ? 3.906 -58.25 -28.438 1 57.12 90 LYS B CA 1
ATOM 3531 C C . LYS B 1 90 ? 4.359 -58.812 -27.094 1 57.12 90 LYS B C 1
ATOM 3533 O O . LYS B 1 90 ? 3.533 -59.219 -26.281 1 57.12 90 LYS B O 1
ATOM 3538 N N . ASN B 1 91 ? 5.598 -59.094 -27.016 1 52.25 91 ASN B N 1
ATOM 3539 C CA . ASN B 1 91 ? 6 -59.938 -25.906 1 52.25 91 ASN B CA 1
ATOM 3540 C C . ASN B 1 91 ? 6.246 -59.125 -24.625 1 52.25 91 ASN B C 1
ATOM 3542 O O . ASN B 1 91 ? 6.602 -59.688 -23.594 1 52.25 91 ASN B O 1
ATOM 3546 N N . LYS B 1 92 ? 6.09 -57.844 -24.594 1 58.22 92 LYS B N 1
ATOM 3547 C CA . LYS B 1 92 ? 6.324 -57.062 -23.375 1 58.22 92 LYS B CA 1
ATOM 3548 C C . LYS B 1 92 ? 5.184 -56.094 -23.125 1 58.22 92 LYS B C 1
ATOM 3550 O O . LYS B 1 92 ? 5.273 -54.906 -23.484 1 58.22 92 LYS B O 1
ATOM 3555 N N . ASP B 1 93 ? 3.98 -56.594 -22.688 1 59.62 93 ASP B N 1
ATOM 3556 C CA . ASP B 1 93 ? 2.721 -55.906 -22.453 1 59.62 93 ASP B CA 1
ATOM 3557 C C . ASP B 1 93 ? 2.932 -54.656 -21.578 1 59.62 93 ASP B C 1
ATOM 3559 O O . ASP B 1 93 ? 2.006 -53.875 -21.391 1 59.62 93 ASP B O 1
ATOM 3563 N N . SER B 1 94 ? 4.168 -54.406 -21.312 1 78.94 94 SER B N 1
ATOM 3564 C CA . SER B 1 94 ? 4.363 -53.344 -20.328 1 78.94 94 SER B CA 1
ATOM 3565 C C . SER B 1 94 ? 5.074 -52.156 -20.953 1 78.94 94 SER B C 1
ATOM 3567 O O . SER B 1 94 ? 5.438 -51.219 -20.25 1 78.94 94 SER B O 1
ATOM 3569 N N . THR B 1 95 ? 5.176 -52.25 -22.375 1 84.19 95 THR B N 1
ATOM 3570 C CA . THR B 1 95 ? 5.891 -51.156 -23.016 1 84.19 95 THR B CA 1
ATOM 3571 C C . THR B 1 95 ? 5.117 -50.656 -24.234 1 84.19 95 THR B C 1
ATOM 3573 O O . THR B 1 95 ? 4.559 -51.438 -25 1 84.19 95 THR B O 1
ATOM 3576 N N . VAL B 1 96 ? 5.016 -49.406 -24.344 1 88.44 96 VAL B N 1
ATOM 3577 C CA . VAL B 1 96 ? 4.352 -48.781 -25.484 1 88.44 96 VAL B CA 1
ATOM 3578 C C . VAL B 1 96 ? 5.215 -47.656 -26.031 1 88.44 96 VAL B C 1
ATOM 3580 O O . VAL B 1 96 ? 5.801 -46.875 -25.281 1 88.44 96 VAL B O 1
ATOM 3583 N N . ARG B 1 97 ? 5.336 -47.656 -27.406 1 91.38 97 ARG B N 1
ATOM 3584 C CA . ARG B 1 97 ? 6.055 -46.562 -28.078 1 91.38 97 ARG B CA 1
ATOM 3585 C C . ARG B 1 97 ? 5.09 -45.656 -28.828 1 91.38 97 ARG B C 1
ATOM 3587 O O . ARG B 1 97 ? 4.156 -46.094 -29.484 1 91.38 97 ARG B O 1
ATOM 3594 N N . LEU B 1 98 ? 5.336 -44.438 -28.625 1 94.62 98 LEU B N 1
ATOM 3595 C CA . LEU B 1 98 ? 4.469 -43.438 -29.234 1 94.62 98 LEU B CA 1
ATOM 3596 C C . LEU B 1 98 ? 5.273 -42.469 -30.078 1 94.62 98 LEU B C 1
ATOM 3598 O O . LEU B 1 98 ? 6.332 -42 -29.656 1 94.62 98 LEU B O 1
ATOM 3602 N N . LYS B 1 99 ? 4.777 -42.25 -31.266 1 95.12 99 LYS B N 1
ATOM 3603 C CA . LYS B 1 99 ? 5.414 -41.281 -32.156 1 95.12 99 LYS B CA 1
ATOM 3604 C C . LYS B 1 99 ? 4.469 -40.125 -32.5 1 95.12 99 LYS B C 1
ATOM 3606 O O . LYS B 1 99 ? 3.281 -40.375 -32.75 1 95.12 99 LYS B O 1
ATOM 3611 N N . PHE B 1 100 ? 5.016 -38.969 -32.438 1 96.12 100 PHE B N 1
ATOM 3612 C CA . PHE B 1 100 ? 4.25 -37.75 -32.719 1 96.12 100 PHE B CA 1
ATOM 3613 C C . PHE B 1 100 ? 4.895 -36.969 -33.875 1 96.12 100 PHE B C 1
ATOM 3615 O O . PHE B 1 100 ? 6.105 -37.031 -34.062 1 96.12 100 PHE B O 1
ATOM 3622 N N . PRO B 1 101 ? 4.043 -36.188 -34.562 1 94.5 101 PRO B N 1
ATOM 3623 C CA . PRO B 1 101 ? 4.551 -35.469 -35.75 1 94.5 101 PRO B CA 1
ATOM 3624 C C . PRO B 1 101 ? 5.195 -34.125 -35.375 1 94.5 101 PRO B C 1
ATOM 3626 O O . PRO B 1 101 ? 4.699 -33.062 -35.75 1 94.5 101 PRO B O 1
ATOM 3629 N N . ILE B 1 102 ? 6.238 -34.219 -34.688 1 93.5 102 ILE B N 1
ATOM 3630 C CA . ILE B 1 102 ? 6.992 -33 -34.312 1 93.5 102 ILE B CA 1
ATOM 3631 C C . ILE B 1 102 ? 8.297 -32.969 -35.094 1 93.5 102 ILE B C 1
ATOM 3633 O O . ILE B 1 102 ? 9.094 -33.906 -35.062 1 93.5 102 ILE B O 1
ATOM 3637 N N . SER B 1 103 ? 8.43 -31.906 -35.875 1 89 103 SER B N 1
ATOM 3638 C CA . SER B 1 103 ? 9.641 -31.75 -36.656 1 89 103 SER B CA 1
ATOM 3639 C C . SER B 1 103 ? 10.375 -30.453 -36.312 1 89 103 SER B C 1
ATOM 3641 O O . SER B 1 103 ? 9.766 -29.516 -35.781 1 89 103 SER B O 1
ATOM 3643 N N . GLY B 1 104 ? 11.57 -30.562 -36.594 1 84.69 104 GLY B N 1
ATOM 3644 C CA . GLY B 1 104 ? 12.383 -29.391 -36.312 1 84.69 104 GLY B CA 1
ATOM 3645 C C . GLY B 1 104 ? 11.961 -28.172 -37.125 1 84.69 104 GLY B C 1
ATOM 3646 O O . GLY B 1 104 ? 11.461 -28.297 -38.219 1 84.69 104 GLY B O 1
ATOM 3647 N N . THR B 1 105 ? 12.125 -27.078 -36.375 1 77.5 105 THR B N 1
ATOM 3648 C CA . THR B 1 105 ? 11.82 -25.812 -37.031 1 77.5 105 THR B CA 1
ATOM 3649 C C . THR B 1 105 ? 13.102 -25.094 -37.438 1 77.5 105 THR B C 1
ATOM 3651 O O . THR B 1 105 ? 14.172 -25.344 -36.906 1 77.5 105 THR B O 1
ATOM 3654 N N . GLU B 1 106 ? 12.922 -24.375 -38.469 1 69.44 106 GLU B N 1
ATOM 3655 C CA . GLU B 1 106 ? 14.062 -23.609 -38.969 1 69.44 106 GLU B CA 1
ATOM 3656 C C . GLU B 1 106 ? 14.43 -22.5 -37.969 1 69.44 106 GLU B C 1
ATOM 3658 O O . GLU B 1 106 ? 15.602 -22.141 -37.844 1 69.44 106 GLU B O 1
ATOM 3663 N N . SER B 1 107 ? 13.422 -22.016 -37.344 1 72.88 107 SER B N 1
ATOM 3664 C CA . SER B 1 107 ? 13.68 -20.922 -36.438 1 72.88 107 SER B CA 1
ATOM 3665 C C . SER B 1 107 ? 13.672 -21.391 -34.969 1 72.88 107 SER B C 1
ATOM 3667 O O . SER B 1 107 ? 13.078 -22.422 -34.656 1 72.88 107 SER B O 1
ATOM 3669 N N . GLU B 1 108 ? 14.461 -20.641 -34.188 1 74.75 108 GLU B N 1
ATOM 3670 C CA . GLU B 1 108 ? 14.492 -20.938 -32.75 1 74.75 108 GLU B CA 1
ATOM 3671 C C . GLU B 1 108 ? 13.125 -20.719 -32.125 1 74.75 108 GLU B C 1
ATOM 3673 O O . GLU B 1 108 ? 12.516 -19.656 -32.281 1 74.75 108 GLU B O 1
ATOM 3678 N N . VAL B 1 109 ? 12.562 -21.797 -31.656 1 79.38 109 VAL B N 1
ATOM 3679 C CA . VAL B 1 109 ? 11.273 -21.75 -30.984 1 79.38 109 VAL B CA 1
ATOM 3680 C C . VAL B 1 109 ? 11.469 -22 -29.484 1 79.38 109 VAL B C 1
ATOM 3682 O O . VAL B 1 109 ? 12.266 -22.844 -29.094 1 79.38 109 VAL B O 1
ATOM 3685 N N . GLU B 1 110 ? 10.953 -21.172 -28.734 1 87.69 110 GLU B N 1
ATOM 3686 C CA . GLU B 1 110 ? 10.984 -21.375 -27.297 1 87.69 110 GLU B CA 1
ATOM 3687 C C . GLU B 1 110 ? 9.727 -22.078 -26.812 1 87.69 110 GLU B C 1
ATOM 3689 O O . GLU B 1 110 ? 8.609 -21.688 -27.156 1 87.69 110 GLU B O 1
ATOM 3694 N N . VAL B 1 111 ? 10.008 -23.125 -26.078 1 91.75 111 VAL B N 1
ATOM 3695 C CA . VAL B 1 111 ? 8.898 -23.891 -25.516 1 91.75 111 VAL B CA 1
ATOM 3696 C C . VAL B 1 111 ? 8.711 -23.531 -24.047 1 91.75 111 VAL B C 1
ATOM 3698 O O . VAL B 1 111 ? 9.641 -23.672 -23.25 1 91.75 111 VAL B O 1
ATOM 3701 N N . GLU B 1 112 ? 7.559 -23.016 -23.766 1 91.25 112 GLU B N 1
ATOM 3702 C CA . GLU B 1 112 ? 7.273 -22.75 -22.359 1 91.25 112 GLU B CA 1
ATOM 3703 C C . GLU B 1 112 ? 6.977 -24.031 -21.594 1 91.25 112 GLU B C 1
ATOM 3705 O O . GLU B 1 112 ? 7.559 -24.281 -20.531 1 91.25 112 GLU B O 1
ATOM 3710 N N . THR B 1 113 ? 6.094 -24.766 -22.062 1 94.44 113 THR B N 1
ATOM 3711 C CA . THR B 1 113 ? 5.754 -26.062 -21.469 1 94.44 113 THR B CA 1
ATOM 3712 C C . THR B 1 113 ? 5.203 -27.016 -22.531 1 94.44 113 THR B C 1
ATOM 3714 O O . THR B 1 113 ? 4.738 -26.578 -23.578 1 94.44 113 THR B O 1
ATOM 3717 N N . ALA B 1 114 ? 5.402 -28.266 -22.25 1 96.81 114 ALA B N 1
ATOM 3718 C CA . ALA B 1 114 ? 4.824 -29.328 -23.078 1 96.81 114 ALA B CA 1
ATOM 3719 C C . ALA B 1 114 ? 4.418 -30.531 -22.25 1 96.81 114 ALA B C 1
ATOM 3721 O O . ALA B 1 114 ? 5.145 -30.938 -21.328 1 96.81 114 ALA B O 1
ATOM 3722 N N . GLN B 1 115 ? 3.248 -31.062 -22.609 1 96.56 115 GLN B N 1
ATOM 3723 C CA . GLN B 1 115 ? 2.729 -32.188 -21.812 1 96.56 115 GLN B CA 1
ATOM 3724 C C . GLN B 1 115 ? 2.268 -33.312 -22.719 1 96.56 115 GLN B C 1
ATOM 3726 O O . GLN B 1 115 ? 1.616 -33.094 -23.734 1 96.56 115 GLN B O 1
ATOM 3731 N N . LEU B 1 116 ? 2.686 -34.5 -22.328 1 97 116 LEU B N 1
ATOM 3732 C CA . LEU B 1 116 ? 2.123 -35.688 -22.922 1 97 116 LEU B CA 1
ATOM 3733 C C . LEU B 1 116 ? 0.816 -36.094 -22.25 1 97 116 LEU B C 1
ATOM 3735 O O . LEU B 1 116 ? 0.784 -36.281 -21.031 1 97 116 LEU B O 1
ATOM 3739 N N . ARG B 1 117 ? -0.151 -36.188 -23.031 1 96.5 117 ARG B N 1
ATOM 3740 C CA . ARG B 1 117 ? -1.464 -36.531 -22.5 1 96.5 117 ARG B CA 1
ATOM 3741 C C . ARG B 1 117 ? -1.896 -37.906 -23.031 1 96.5 117 ARG B C 1
ATOM 3743 O O . ARG B 1 117 ? -1.867 -38.156 -24.234 1 96.5 117 ARG B O 1
ATOM 3750 N N . LEU B 1 118 ? -2.318 -38.719 -22 1 95.25 118 LEU B N 1
ATOM 3751 C CA . LEU B 1 118 ? -2.688 -40.094 -22.328 1 95.25 118 LEU B CA 1
ATOM 3752 C C . LEU B 1 118 ? -4.07 -40.438 -21.781 1 95.25 118 LEU B C 1
ATOM 3754 O O . LEU B 1 118 ? -4.355 -40.219 -20.609 1 95.25 118 LEU B O 1
ATOM 3758 N N . LEU B 1 119 ? -4.906 -40.875 -22.719 1 95 119 LEU B N 1
ATOM 3759 C CA . LEU B 1 119 ? -6.16 -41.469 -22.266 1 95 119 LEU B CA 1
ATOM 3760 C C . LEU B 1 119 ? -6.008 -42.969 -22.062 1 95 119 LEU B C 1
ATOM 3762 O O . LEU B 1 119 ? -5.953 -43.719 -23.031 1 95 119 LEU B O 1
ATOM 3766 N N . LEU B 1 120 ? -5.988 -43.344 -20.766 1 90.25 120 LEU B N 1
ATOM 3767 C CA . LEU B 1 120 ? -5.809 -44.781 -20.438 1 90.25 120 LEU B CA 1
ATOM 3768 C C . LEU B 1 120 ? -7.156 -45.469 -20.266 1 90.25 120 LEU B C 1
ATOM 3770 O O . LEU B 1 120 ? -8.094 -44.875 -19.719 1 90.25 120 LEU B O 1
ATOM 3774 N N . PRO B 1 121 ? -7.172 -46.625 -20.75 1 87.88 121 PRO B N 1
ATOM 3775 C CA . PRO B 1 121 ? -8.438 -47.375 -20.625 1 87.88 121 PRO B CA 1
ATOM 3776 C C . PRO B 1 121 ? -8.758 -47.75 -19.188 1 87.88 121 PRO B C 1
ATOM 3778 O O . PRO B 1 121 ? -7.867 -47.75 -18.328 1 87.88 121 PRO B O 1
ATOM 3781 N N . ALA B 1 122 ? -10.023 -48.062 -19.016 1 87.81 122 ALA B N 1
ATOM 3782 C CA . ALA B 1 122 ? -10.453 -48.562 -17.703 1 87.81 122 ALA B CA 1
ATOM 3783 C C . ALA B 1 122 ? -9.727 -49.844 -17.359 1 87.81 122 ALA B C 1
ATOM 3785 O O . ALA B 1 122 ? -9.531 -50.719 -18.203 1 87.81 122 ALA B O 1
ATOM 3786 N N . GLN B 1 123 ? -9.289 -49.812 -16.078 1 80.5 123 GLN B N 1
ATOM 3787 C CA . GLN B 1 123 ? -8.555 -51 -15.625 1 80.5 123 GLN B CA 1
ATOM 3788 C C . GLN B 1 123 ? -9.453 -51.938 -14.805 1 80.5 123 GLN B C 1
ATOM 3790 O O . GLN B 1 123 ? -10.047 -51.5 -13.82 1 80.5 123 GLN B O 1
ATOM 3795 N N . SER B 1 124 ? -9.469 -53.125 -15.211 1 75.19 124 SER B N 1
ATOM 3796 C CA . SER B 1 124 ? -10.352 -54.094 -14.555 1 75.19 124 SER B CA 1
ATOM 3797 C C . SER B 1 124 ? -9.672 -54.719 -13.352 1 75.19 124 SER B C 1
ATOM 3799 O O . SER B 1 124 ? -10.336 -55.312 -12.492 1 75.19 124 SER B O 1
ATOM 3801 N N . ASP B 1 125 ? -8.445 -54.562 -13.266 1 73.38 125 ASP B N 1
ATOM 3802 C CA . ASP B 1 125 ? -7.711 -55.312 -12.242 1 73.38 125 ASP B CA 1
ATOM 3803 C C . ASP B 1 125 ? -7.75 -54.594 -10.898 1 73.38 125 ASP B C 1
ATOM 3805 O O . ASP B 1 125 ? -7.082 -55 -9.945 1 73.38 125 ASP B O 1
ATOM 3809 N N . GLY B 1 126 ? -8.445 -53.531 -10.805 1 73 126 GLY B N 1
ATOM 3810 C CA . GLY B 1 126 ? -8.641 -52.844 -9.531 1 73 126 GLY B CA 1
ATOM 3811 C C . GLY B 1 126 ? -7.527 -51.875 -9.195 1 73 126 GLY B C 1
ATOM 3812 O O . GLY B 1 126 ? -7.582 -51.219 -8.164 1 73 126 GLY B O 1
ATOM 3813 N N . ARG B 1 127 ? -6.559 -51.875 -9.953 1 76.75 127 ARG B N 1
ATOM 3814 C CA . ARG B 1 127 ? -5.461 -50.969 -9.617 1 76.75 127 ARG B CA 1
ATOM 3815 C C . ARG B 1 127 ? -5.879 -49.5 -9.789 1 76.75 127 ARG B C 1
ATOM 3817 O O . ARG B 1 127 ? -6.535 -49.156 -10.766 1 76.75 127 ARG B O 1
ATOM 3824 N N . GLN B 1 128 ? -5.473 -48.812 -8.766 1 80.44 128 GLN B N 1
ATOM 3825 C CA . GLN B 1 128 ? -5.879 -47.406 -8.766 1 80.44 128 GLN B CA 1
ATOM 3826 C C . GLN B 1 128 ? -4.773 -46.5 -9.32 1 80.44 128 GLN B C 1
ATOM 3828 O O . GLN B 1 128 ? -5.023 -45.375 -9.719 1 80.44 128 GLN B O 1
ATOM 3833 N N . ALA B 1 129 ? -3.564 -47.062 -9.297 1 86.31 129 ALA B N 1
ATOM 3834 C CA . ALA B 1 129 ? -2.445 -46.281 -9.797 1 86.31 129 ALA B CA 1
ATOM 3835 C C . ALA B 1 129 ? -1.312 -47.156 -10.289 1 86.31 129 ALA B C 1
ATOM 3837 O O . ALA B 1 129 ? -1.158 -48.312 -9.812 1 86.31 129 ALA B O 1
ATOM 3838 N N . ILE B 1 130 ? -0.615 -46.656 -11.258 1 85.62 130 ILE B N 1
ATOM 3839 C CA . ILE B 1 130 ? 0.551 -47.375 -11.766 1 85.62 130 ILE B CA 1
ATOM 3840 C C . ILE B 1 130 ? 1.719 -46.406 -11.93 1 85.62 130 ILE B C 1
ATOM 3842 O O . ILE B 1 130 ? 1.514 -45.219 -12.172 1 85.62 130 ILE B O 1
ATOM 3846 N N . SER B 1 131 ? 2.891 -47 -11.805 1 89.12 131 SER B N 1
ATOM 3847 C CA . SER B 1 131 ? 4.094 -46.219 -12.039 1 89.12 131 SER B CA 1
ATOM 3848 C C . SER B 1 131 ? 4.652 -46.469 -13.438 1 89.12 131 SER B C 1
ATOM 3850 O O . SER B 1 131 ? 4.82 -47.625 -13.852 1 89.12 131 SER B O 1
ATOM 3852 N N . VAL B 1 132 ? 4.883 -45.406 -14.07 1 90.25 132 VAL B N 1
ATOM 3853 C CA . VAL B 1 132 ? 5.375 -45.531 -15.438 1 90.25 132 VAL B CA 1
ATOM 3854 C C . VAL B 1 132 ? 6.68 -44.75 -15.602 1 90.25 132 VAL B C 1
ATOM 3856 O O . VAL B 1 132 ? 6.84 -43.688 -15.039 1 90.25 132 VAL B O 1
ATOM 3859 N N . HIS B 1 133 ? 7.555 -45.375 -16.391 1 92.25 133 HIS B N 1
ATOM 3860 C CA . HIS B 1 133 ? 8.773 -44.719 -16.828 1 92.25 133 HIS B CA 1
ATOM 3861 C C . HIS B 1 133 ? 8.656 -44.219 -18.266 1 92.25 133 HIS B C 1
ATOM 3863 O O . HIS B 1 133 ? 8.219 -44.969 -19.141 1 92.25 133 HIS B O 1
ATOM 3869 N N . LEU B 1 134 ? 9.008 -42.969 -18.422 1 94.56 134 LEU B N 1
ATOM 3870 C CA . LEU B 1 134 ? 8.977 -42.375 -19.75 1 94.56 134 LEU B CA 1
ATOM 3871 C C . LEU B 1 134 ? 10.391 -42.188 -20.297 1 94.56 134 LEU B C 1
ATOM 3873 O O . LEU B 1 134 ? 11.258 -41.656 -19.609 1 94.56 134 LEU B O 1
ATOM 3877 N N . TYR B 1 135 ? 10.555 -42.656 -21.562 1 94.75 135 TYR B N 1
ATOM 3878 C CA . TYR B 1 135 ? 11.852 -42.531 -22.219 1 94.75 135 TYR B CA 1
ATOM 3879 C C . TYR B 1 135 ? 11.703 -41.844 -23.578 1 94.75 135 TYR B C 1
ATOM 3881 O O . TYR B 1 135 ? 10.703 -42.031 -24.266 1 94.75 135 TYR B O 1
ATOM 3889 N N . GLN B 1 136 ? 12.719 -41.094 -23.891 1 96.31 136 GLN B N 1
ATOM 3890 C CA . GLN B 1 136 ? 12.867 -40.625 -25.25 1 96.31 136 GLN B CA 1
ATOM 3891 C C . GLN B 1 136 ? 13.703 -41.594 -26.094 1 96.31 136 GLN B C 1
ATOM 3893 O O . GLN B 1 136 ? 14.797 -41.969 -25.688 1 96.31 136 GLN B O 1
ATOM 3898 N N . ILE B 1 137 ? 13.156 -41.875 -27.219 1 95.06 137 ILE B N 1
ATOM 3899 C CA . ILE B 1 137 ? 13.867 -42.812 -28.078 1 95.06 137 ILE B CA 1
ATOM 3900 C C . ILE B 1 137 ? 14.914 -42.062 -28.906 1 95.06 137 ILE B C 1
ATOM 3902 O O . ILE B 1 137 ? 14.586 -41.125 -29.625 1 95.06 137 ILE B O 1
ATOM 3906 N N . LEU B 1 138 ? 16.156 -42.5 -28.797 1 94.25 138 LEU B N 1
ATOM 3907 C CA . LEU B 1 138 ? 17.25 -41.844 -29.516 1 94.25 138 LEU B CA 1
ATOM 3908 C C . LEU B 1 138 ? 17.734 -42.719 -30.672 1 94.25 138 LEU B C 1
ATOM 3910 O O . LEU B 1 138 ? 18.344 -42.219 -31.609 1 94.25 138 LEU B O 1
ATOM 3914 N N . GLY B 1 139 ? 17.484 -43.969 -30.594 1 90.81 139 GLY B N 1
ATOM 3915 C CA . GLY B 1 139 ? 17.875 -44.938 -31.609 1 90.81 139 GLY B CA 1
ATOM 3916 C C . GLY B 1 139 ? 17.375 -46.344 -31.312 1 90.81 139 GLY B C 1
ATOM 3917 O O . GLY B 1 139 ? 16.5 -46.531 -30.484 1 90.81 139 GLY B O 1
ATOM 3918 N N . LYS B 1 140 ? 17.844 -47.312 -32 1 85.62 140 LYS B N 1
ATOM 3919 C CA . LYS B 1 140 ? 17.359 -48.688 -31.891 1 85.62 140 LYS B CA 1
ATOM 3920 C C . LYS B 1 140 ? 17.594 -49.219 -30.484 1 85.62 140 LYS B C 1
ATOM 3922 O O . LYS B 1 140 ? 16.719 -49.875 -29.906 1 85.62 140 LYS B O 1
ATOM 3927 N N . ARG B 1 141 ? 18.672 -48.906 -29.891 1 87.44 141 ARG B N 1
ATOM 3928 C CA . ARG B 1 141 ? 18.953 -49.406 -28.547 1 87.44 141 ARG B CA 1
ATOM 3929 C C . ARG B 1 141 ? 19.422 -48.281 -27.641 1 87.44 141 ARG B C 1
ATOM 3931 O O . ARG B 1 141 ? 20.172 -48.5 -26.688 1 87.44 141 ARG B O 1
ATOM 3938 N N . ARG B 1 142 ? 19.016 -47.125 -28 1 93.62 142 ARG B N 1
ATOM 3939 C CA . ARG B 1 142 ? 19.406 -45.938 -27.219 1 93.62 142 ARG B CA 1
ATOM 3940 C C . ARG B 1 142 ? 18.188 -45.156 -26.797 1 93.62 142 ARG B C 1
ATOM 3942 O O . ARG B 1 142 ? 17.344 -44.812 -27.609 1 93.62 142 ARG B O 1
ATOM 3949 N N . ARG B 1 143 ? 18.062 -45 -25.5 1 92.38 143 ARG B N 1
ATOM 3950 C CA . ARG B 1 143 ? 16.969 -44.219 -24.984 1 92.38 143 ARG B CA 1
ATOM 3951 C C . ARG B 1 143 ? 17.438 -43.312 -23.859 1 92.38 143 ARG B C 1
ATOM 3953 O O . ARG B 1 143 ? 18.484 -43.562 -23.25 1 92.38 143 ARG B O 1
ATOM 3960 N N . ARG B 1 144 ? 16.797 -42.25 -23.703 1 95.69 144 ARG B N 1
ATOM 3961 C CA . ARG B 1 144 ? 17.078 -41.281 -22.625 1 95.69 144 ARG B CA 1
ATOM 3962 C C . ARG B 1 144 ? 15.906 -41.219 -21.656 1 95.69 144 ARG B C 1
ATOM 3964 O O . ARG B 1 144 ? 14.758 -41 -22.062 1 95.69 144 ARG B O 1
ATOM 3971 N N . PHE B 1 145 ? 16.234 -41.406 -20.375 1 95.12 145 PHE B N 1
ATOM 3972 C CA . PHE B 1 145 ? 15.219 -41.312 -19.344 1 95.12 145 PHE B CA 1
ATOM 3973 C C . PHE B 1 145 ? 14.695 -39.906 -19.234 1 95.12 145 PHE B C 1
ATOM 3975 O O . PHE B 1 145 ? 15.477 -38.938 -19.156 1 95.12 145 PHE B O 1
ATOM 3982 N N . VAL B 1 146 ? 13.367 -39.75 -19.266 1 94.81 146 VAL B N 1
ATOM 3983 C CA . VAL B 1 146 ? 12.742 -38.438 -19.203 1 94.81 146 VAL B CA 1
ATOM 3984 C C . VAL B 1 146 ? 12.164 -38.219 -17.797 1 94.81 146 VAL B C 1
ATOM 3986 O O . VAL B 1 146 ? 12.523 -37.25 -17.125 1 94.81 146 VAL B O 1
ATOM 3989 N N . ASP B 1 147 ? 11.234 -39.125 -17.422 1 92.12 147 ASP B N 1
ATOM 3990 C CA . ASP B 1 147 ? 10.555 -38.938 -16.156 1 92.12 147 ASP B CA 1
ATOM 3991 C C . ASP B 1 147 ? 9.914 -40.219 -15.656 1 92.12 147 ASP B C 1
ATOM 3993 O O . ASP B 1 147 ? 9.859 -41.219 -16.391 1 92.12 147 ASP B O 1
ATOM 3997 N N . GLU B 1 148 ? 9.648 -40.188 -14.375 1 91.81 148 GLU B N 1
ATOM 3998 C CA . GLU B 1 148 ? 8.828 -41.219 -13.742 1 91.81 148 GLU B CA 1
ATOM 3999 C C . GLU B 1 148 ? 7.586 -40.625 -13.102 1 91.81 148 GLU B C 1
ATOM 4001 O O . GLU B 1 148 ? 7.676 -39.594 -12.398 1 91.81 148 GLU B O 1
ATOM 4006 N N . GLN B 1 149 ? 6.477 -41.281 -13.445 1 90 149 GLN B N 1
ATOM 4007 C CA . GLN B 1 149 ? 5.242 -40.688 -12.938 1 90 149 GLN B CA 1
ATOM 4008 C C . GLN B 1 149 ? 4.254 -41.75 -12.508 1 90 149 GLN B C 1
ATOM 4010 O O . GLN B 1 149 ? 4.195 -42.844 -13.117 1 90 149 GLN B O 1
ATOM 4015 N N . MET B 1 150 ? 3.564 -41.344 -11.422 1 87.12 150 MET B N 1
ATOM 4016 C CA . MET B 1 150 ? 2.436 -42.188 -11.023 1 87.12 150 MET B CA 1
ATOM 4017 C C . MET B 1 150 ? 1.167 -41.781 -11.766 1 87.12 150 MET B C 1
ATOM 4019 O O . MET B 1 150 ? 0.753 -40.625 -11.711 1 87.12 150 MET B O 1
ATOM 4023 N N . LEU B 1 151 ? 0.604 -42.688 -12.453 1 88.38 151 LEU B N 1
ATOM 4024 C CA . LEU B 1 151 ? -0.635 -42.438 -13.18 1 88.38 151 LEU B CA 1
ATOM 4025 C C . LEU B 1 151 ? -1.829 -43.031 -12.445 1 88.38 151 LEU B C 1
ATOM 4027 O O . LEU B 1 151 ? -1.801 -44.188 -12.062 1 88.38 151 LEU B O 1
ATOM 4031 N N . TYR B 1 152 ? -2.783 -42.219 -12.305 1 87.31 152 TYR B N 1
ATOM 4032 C CA . TYR B 1 152 ? -3.994 -42.688 -11.641 1 87.31 152 TYR B CA 1
ATOM 4033 C C . TYR B 1 152 ? -4.98 -43.281 -12.648 1 87.31 152 TYR B C 1
ATOM 4035 O O . TYR B 1 152 ? -5.156 -42.719 -13.742 1 87.31 152 TYR B O 1
ATOM 4043 N N . LEU B 1 153 ? -5.516 -44.344 -12.195 1 86.56 153 LEU B N 1
ATOM 4044 C CA . LEU B 1 153 ? -6.418 -45.062 -13.086 1 86.56 153 LEU B CA 1
ATOM 4045 C C . LEU B 1 153 ? -7.832 -45.094 -12.516 1 86.56 153 LEU B C 1
ATOM 4047 O O . LEU B 1 153 ? -8.078 -44.594 -11.422 1 86.56 153 LEU B O 1
ATOM 4051 N N . SER B 1 154 ? -8.703 -45.5 -13.367 1 87.44 154 SER B N 1
ATOM 4052 C CA . SER B 1 154 ? -10.078 -45.719 -12.953 1 87.44 154 SER B CA 1
ATOM 4053 C C . SER B 1 154 ? -10.57 -47.094 -13.406 1 87.44 154 SER B C 1
ATOM 4055 O O . SER B 1 154 ? -10.172 -47.594 -14.469 1 87.44 154 SER B O 1
ATOM 4057 N N . SER B 1 155 ? -11.375 -47.688 -12.586 1 84 155 SER B N 1
ATOM 4058 C CA . SER B 1 155 ? -11.906 -49 -12.922 1 84 155 SER B CA 1
ATOM 4059 C C . SER B 1 155 ? -13.117 -48.875 -13.844 1 84 155 SER B C 1
ATOM 4061 O O . SER B 1 155 ? -13.453 -49.844 -14.555 1 84 155 SER B O 1
ATOM 4063 N N . ASN B 1 156 ? -13.68 -47.812 -13.836 1 84.69 156 ASN B N 1
ATOM 4064 C CA . ASN B 1 156 ? -14.977 -47.719 -14.492 1 84.69 156 ASN B CA 1
ATOM 4065 C C . ASN B 1 156 ? -14.906 -46.875 -15.773 1 84.69 156 ASN B C 1
ATOM 4067 O O . ASN B 1 156 ? -15.805 -46.969 -16.609 1 84.69 156 ASN B O 1
ATOM 4071 N N . GLN B 1 157 ? -13.953 -46.094 -15.898 1 88.81 157 GLN B N 1
ATOM 4072 C CA . GLN B 1 157 ? -13.883 -45.25 -17.078 1 88.81 157 GLN B CA 1
ATOM 4073 C C . GLN B 1 157 ? -12.438 -44.969 -17.484 1 88.81 157 GLN B C 1
ATOM 4075 O O . GLN B 1 157 ? -11.516 -45.219 -16.703 1 88.81 157 GLN B O 1
ATOM 4080 N N . SER B 1 158 ? -12.289 -44.562 -18.75 1 91.12 158 SER B N 1
ATOM 4081 C CA . SER B 1 158 ? -10.977 -44.125 -19.203 1 91.12 158 SER B CA 1
ATOM 4082 C C . SER B 1 158 ? -10.562 -42.844 -18.484 1 91.12 158 SER B C 1
ATOM 4084 O O . SER B 1 158 ? -11.406 -42 -18.141 1 91.12 158 SER B O 1
ATOM 4086 N N . LYS B 1 159 ? -9.336 -42.781 -18.281 1 92.62 159 LYS B N 1
ATOM 4087 C CA . LYS B 1 159 ? -8.852 -41.625 -17.5 1 92.62 159 LYS B CA 1
ATOM 4088 C C . LYS B 1 159 ? -7.648 -40.969 -18.188 1 92.62 159 LYS B C 1
ATOM 4090 O O . LYS B 1 159 ? -6.738 -41.688 -18.641 1 92.62 159 LYS B O 1
ATOM 4095 N N . TRP B 1 160 ? -7.727 -39.656 -18.219 1 94.5 160 TRP B N 1
ATOM 4096 C CA . TRP B 1 160 ? -6.625 -38.906 -18.797 1 94.5 160 TRP B CA 1
ATOM 4097 C C . TRP B 1 160 ? -5.492 -38.75 -17.781 1 94.5 160 TRP B C 1
ATOM 4099 O O . TRP B 1 160 ? -5.742 -38.5 -16.594 1 94.5 160 TRP B O 1
ATOM 4109 N N . SER B 1 161 ? -4.297 -38.875 -18.266 1 92.31 161 SER B N 1
ATOM 4110 C CA . SER B 1 161 ? -3.094 -38.594 -17.469 1 92.31 161 SER B CA 1
ATOM 4111 C C . SER B 1 161 ? -2.115 -37.719 -18.234 1 92.31 161 SER B C 1
ATOM 4113 O O . SER B 1 161 ? -2.09 -37.719 -19.469 1 92.31 161 SER B O 1
ATOM 4115 N N . GLU B 1 162 ? -1.392 -36.938 -17.438 1 93.06 162 GLU B N 1
ATOM 4116 C CA . GLU B 1 162 ? -0.452 -36 -18.047 1 93.06 162 GLU B CA 1
ATOM 4117 C C . GLU B 1 162 ? 0.969 -36.25 -17.547 1 93.06 162 GLU B C 1
ATOM 4119 O O . GLU B 1 162 ? 1.175 -36.531 -16.359 1 93.06 162 GLU B O 1
ATOM 4124 N N . ILE B 1 163 ? 1.906 -36.156 -18.438 1 93.81 163 ILE B N 1
ATOM 4125 C CA . ILE B 1 163 ? 3.322 -36.25 -18.109 1 93.81 163 ILE B CA 1
ATOM 4126 C C . ILE B 1 163 ? 4.102 -35.125 -18.781 1 93.81 163 ILE B C 1
ATOM 4128 O O . ILE B 1 163 ? 3.9 -34.844 -19.953 1 93.81 163 ILE B O 1
ATOM 4132 N N . ASP B 1 164 ? 5.012 -34.562 -18.047 1 93.56 164 ASP B N 1
ATOM 4133 C CA . ASP B 1 164 ? 5.809 -33.438 -18.562 1 93.56 164 ASP B CA 1
ATOM 4134 C C . ASP B 1 164 ? 6.785 -33.938 -19.641 1 93.56 164 ASP B C 1
ATOM 4136 O O . ASP B 1 164 ? 7.52 -34.906 -19.422 1 93.56 164 ASP B O 1
ATOM 4140 N N . LEU B 1 165 ? 6.77 -33.25 -20.75 1 96.25 165 LEU B N 1
ATOM 4141 C CA . LEU B 1 165 ? 7.633 -33.594 -21.875 1 96.25 165 LEU B CA 1
ATOM 4142 C C . LEU B 1 165 ? 8.312 -32.344 -22.438 1 96.25 165 LEU B C 1
ATOM 4144 O O . LEU B 1 165 ? 8.688 -32.344 -23.625 1 96.25 165 LEU B O 1
ATOM 4148 N N . SER B 1 166 ? 8.445 -31.312 -21.672 1 94.88 166 SER B N 1
ATOM 4149 C CA . SER B 1 166 ? 8.914 -30.016 -22.141 1 94.88 166 SER B CA 1
ATOM 4150 C C . SER B 1 166 ? 10.312 -30.109 -22.734 1 94.88 166 SER B C 1
ATOM 4152 O O . SER B 1 166 ? 10.562 -29.625 -23.844 1 94.88 166 SER B O 1
ATOM 4154 N N . ALA B 1 167 ? 11.172 -30.766 -22.078 1 94.25 167 ALA B N 1
ATOM 4155 C CA . ALA B 1 167 ? 12.562 -30.859 -22.531 1 94.25 167 ALA B CA 1
ATOM 4156 C C . ALA B 1 167 ? 12.656 -31.641 -23.828 1 94.25 167 ALA B C 1
ATOM 4158 O O . ALA B 1 167 ? 13.391 -31.234 -24.75 1 94.25 167 ALA B O 1
ATOM 4159 N N . THR B 1 168 ? 11.984 -32.656 -23.891 1 95.81 168 THR B N 1
ATOM 4160 C CA . THR B 1 168 ? 12.008 -33.5 -25.078 1 95.81 168 THR B CA 1
ATOM 4161 C C . THR B 1 168 ? 11.453 -32.781 -26.281 1 95.81 168 THR B C 1
ATOM 4163 O O . THR B 1 168 ? 12.039 -32.812 -27.375 1 95.81 168 THR B O 1
ATOM 4166 N N . VAL B 1 169 ? 10.375 -32.156 -26.078 1 95.5 169 VAL B N 1
ATOM 4167 C CA . VAL B 1 169 ? 9.75 -31.438 -27.172 1 95.5 169 VAL B CA 1
ATOM 4168 C C . VAL B 1 169 ? 10.672 -30.312 -27.641 1 95.5 169 VAL B C 1
ATOM 4170 O O . VAL B 1 169 ? 10.797 -30.062 -28.844 1 95.5 169 VAL B O 1
ATOM 4173 N N . LYS B 1 170 ? 11.242 -29.656 -26.703 1 92.88 170 LYS B N 1
ATOM 4174 C CA . LYS B 1 170 ? 12.211 -28.625 -27.047 1 92.88 170 LYS B CA 1
ATOM 4175 C C . LYS B 1 170 ? 13.336 -29.188 -27.906 1 92.88 170 LYS B C 1
ATOM 4177 O O . LYS B 1 170 ? 13.711 -28.594 -28.922 1 92.88 170 LYS B O 1
ATOM 4182 N N . ASN B 1 171 ? 13.852 -30.297 -27.562 1 91.94 171 ASN B N 1
ATOM 4183 C CA . ASN B 1 171 ? 14.914 -30.953 -28.312 1 91.94 171 ASN B CA 1
ATOM 4184 C C . ASN B 1 171 ? 14.484 -31.25 -29.734 1 91.94 171 ASN B C 1
ATOM 4186 O O . ASN B 1 171 ? 15.242 -31.047 -30.688 1 91.94 171 ASN B O 1
ATOM 4190 N N . TRP B 1 172 ? 13.312 -31.766 -29.859 1 94.75 172 TRP B N 1
ATOM 4191 C CA . TRP B 1 172 ? 12.797 -32.094 -31.188 1 94.75 172 TRP B CA 1
ATOM 4192 C C . TRP B 1 172 ? 12.625 -30.844 -32.031 1 94.75 172 TRP B C 1
ATOM 4194 O O . TRP B 1 172 ? 12.992 -30.844 -33.219 1 94.75 172 TRP B O 1
ATOM 4204 N N . LEU B 1 173 ? 12.164 -29.844 -31.453 1 91.62 173 LEU B N 1
ATOM 4205 C CA . LEU B 1 173 ? 11.93 -28.594 -32.188 1 91.62 173 LEU B CA 1
ATOM 4206 C C . LEU B 1 173 ? 13.25 -27.922 -32.531 1 91.62 173 LEU B C 1
ATOM 4208 O O . LEU B 1 173 ? 13.328 -27.188 -33.5 1 91.62 173 LEU B O 1
ATOM 4212 N N . ASP B 1 174 ? 14.219 -28.141 -31.781 1 88.44 174 ASP B N 1
ATOM 4213 C CA . ASP B 1 174 ? 15.547 -27.594 -32.031 1 88.44 174 ASP B CA 1
ATOM 4214 C C . ASP B 1 174 ? 16.266 -28.359 -33.125 1 88.44 174 ASP B C 1
ATOM 4216 O O . ASP B 1 174 ? 17.344 -27.969 -33.562 1 88.44 174 ASP B O 1
ATOM 4220 N N . GLY B 1 175 ? 15.766 -29.5 -33.469 1 88.31 175 GLY B N 1
ATOM 4221 C CA . GLY B 1 175 ? 16.344 -30.188 -34.625 1 88.31 175 GLY B CA 1
ATOM 4222 C C . GLY B 1 175 ? 16.797 -31.609 -34.312 1 88.31 175 GLY B C 1
ATOM 4223 O O . GLY B 1 175 ? 17.266 -32.312 -35.219 1 88.31 175 GLY B O 1
ATOM 4224 N N . GLU B 1 176 ? 16.641 -31.969 -33.094 1 89.94 176 GLU B N 1
ATOM 4225 C CA . GLU B 1 176 ? 16.969 -33.344 -32.812 1 89.94 176 GLU B CA 1
ATOM 4226 C C . GLU B 1 176 ? 16.031 -34.312 -33.5 1 89.94 176 GLU B C 1
ATOM 4228 O O . GLU B 1 176 ? 14.844 -34.031 -33.688 1 89.94 176 GLU B O 1
ATOM 4233 N N . ARG B 1 177 ? 16.578 -35.469 -33.812 1 91.5 177 ARG B N 1
ATOM 4234 C CA . ARG B 1 177 ? 15.75 -36.469 -34.469 1 91.5 177 ARG B CA 1
ATOM 4235 C C . ARG B 1 177 ? 14.633 -36.938 -33.531 1 91.5 177 ARG B C 1
ATOM 4237 O O . ARG B 1 177 ? 14.883 -37.25 -32.375 1 91.5 177 ARG B O 1
ATOM 4244 N N . ASN B 1 178 ? 13.461 -36.938 -34.094 1 94.56 178 ASN B N 1
ATOM 4245 C CA . ASN B 1 178 ? 12.305 -37.375 -33.312 1 94.56 178 ASN B CA 1
ATOM 4246 C C . ASN B 1 178 ? 11.953 -38.844 -33.625 1 94.56 178 ASN B C 1
ATOM 4248 O O . ASN B 1 178 ? 11.375 -39.125 -34.688 1 94.56 178 ASN B O 1
ATOM 4252 N N . LEU B 1 179 ? 12.273 -39.719 -32.688 1 93.75 179 LEU B N 1
ATOM 4253 C CA . LEU B 1 179 ? 11.953 -41.125 -32.844 1 93.75 179 LEU B CA 1
ATOM 4254 C C . LEU B 1 179 ? 10.836 -41.562 -31.906 1 93.75 179 LEU B C 1
ATOM 4256 O O . LEU B 1 179 ? 10.539 -42.75 -31.781 1 93.75 179 LEU B O 1
ATOM 4260 N N . GLY B 1 180 ? 10.305 -40.594 -31.266 1 95.25 180 GLY B N 1
ATOM 4261 C CA . GLY B 1 180 ? 9.18 -40.875 -30.406 1 95.25 180 GLY B CA 1
ATOM 4262 C C . GLY B 1 180 ? 9.586 -41.125 -28.953 1 95.25 180 GLY B C 1
ATOM 4263 O O . GLY B 1 180 ? 10.711 -40.812 -28.562 1 95.25 180 GLY B O 1
ATOM 4264 N N . VAL B 1 181 ? 8.547 -41.531 -28.141 1 95.62 181 VAL B N 1
ATOM 4265 C CA . VAL B 1 181 ? 8.781 -41.812 -26.719 1 95.62 181 VAL B CA 1
ATOM 4266 C C . VAL B 1 181 ? 8.32 -43.219 -26.391 1 95.62 181 VAL B C 1
ATOM 4268 O O . VAL B 1 181 ? 7.531 -43.812 -27.125 1 95.62 181 VAL B O 1
ATOM 4271 N N . GLU B 1 182 ? 8.891 -43.688 -25.328 1 92.44 182 GLU B N 1
ATOM 4272 C CA . GLU B 1 182 ? 8.57 -45.031 -24.859 1 92.44 182 GLU B CA 1
ATOM 4273 C C . GLU B 1 182 ? 8.078 -45 -23.422 1 92.44 182 GLU B C 1
ATOM 4275 O O . GLU B 1 182 ? 8.711 -44.375 -22.547 1 92.44 182 GLU B O 1
ATOM 4280 N N . LEU B 1 183 ? 6.93 -45.625 -23.219 1 91.44 183 LEU B N 1
ATOM 4281 C CA . LEU B 1 183 ? 6.375 -45.781 -21.875 1 91.44 183 LEU B CA 1
ATOM 4282 C C . LEU B 1 183 ? 6.566 -47.219 -21.375 1 91.44 183 LEU B C 1
ATOM 4284 O O . LEU B 1 183 ? 6.188 -48.188 -22.062 1 91.44 183 LEU B O 1
ATOM 4288 N N . VAL B 1 184 ? 7.125 -47.281 -20.172 1 88.88 184 VAL B N 1
ATOM 4289 C CA . VAL B 1 184 ? 7.348 -48.594 -19.594 1 88.88 184 VAL B CA 1
ATOM 4290 C C . VAL B 1 184 ? 6.641 -48.688 -18.234 1 88.88 184 VAL B C 1
ATOM 4292 O O . VAL B 1 184 ? 6.859 -47.844 -17.359 1 88.88 184 VAL B O 1
ATOM 4295 N N . CYS B 1 185 ? 5.855 -49.625 -18.203 1 85.88 185 CYS B N 1
ATOM 4296 C CA . CYS B 1 185 ? 5.188 -49.875 -16.938 1 85.88 185 CYS B CA 1
ATOM 4297 C C . CYS B 1 185 ? 5.852 -51.031 -16.188 1 85.88 185 CYS B C 1
ATOM 4299 O O . CYS B 1 185 ? 5.898 -52.156 -16.688 1 85.88 185 CYS B O 1
ATOM 4301 N N . THR B 1 186 ? 6.43 -50.844 -15.047 1 71.81 186 THR B N 1
ATOM 4302 C CA . THR B 1 186 ? 7.199 -51.844 -14.305 1 71.81 186 THR B CA 1
ATOM 4303 C C . THR B 1 186 ? 6.277 -52.875 -13.672 1 71.81 186 THR B C 1
ATOM 4305 O O . THR B 1 186 ? 6.609 -54.062 -13.609 1 71.81 186 THR B O 1
ATOM 4308 N N . GLU B 1 187 ? 5.207 -52.5 -13.086 1 71.12 187 GLU B N 1
ATOM 4309 C CA . GLU B 1 187 ? 4.371 -53.438 -12.367 1 71.12 187 GLU B CA 1
ATOM 4310 C C . GLU B 1 187 ? 3.012 -53.625 -13.031 1 71.12 187 GLU B C 1
ATOM 4312 O O . GLU B 1 187 ? 2.014 -53.906 -12.367 1 71.12 187 GLU B O 1
ATOM 4317 N N . CYS B 1 188 ? 3.135 -53.438 -14.289 1 71.56 188 CYS B N 1
ATOM 4318 C CA . CYS B 1 188 ? 1.813 -53.438 -14.898 1 71.56 188 CYS B CA 1
ATOM 4319 C C . CYS B 1 188 ? 1.461 -54.812 -15.43 1 71.56 188 CYS B C 1
ATOM 4321 O O . CYS B 1 188 ? 2.314 -55.5 -15.984 1 71.56 188 CYS B O 1
ATOM 4323 N N . GLU B 1 189 ? 0.48 -55.375 -14.844 1 62.81 189 GLU B N 1
ATOM 4324 C CA . GLU B 1 189 ? -0.075 -56.625 -15.406 1 62.81 189 GLU B CA 1
ATOM 4325 C C . GLU B 1 189 ? -0.958 -56.312 -16.609 1 62.81 189 GLU B C 1
ATOM 4327 O O . GLU B 1 189 ? -1.141 -57.188 -17.484 1 62.81 189 GLU B O 1
ATOM 4332 N N . SER B 1 190 ? -1.527 -55.156 -16.625 1 61.03 190 SER B N 1
ATOM 4333 C CA . SER B 1 190 ? -2.467 -54.812 -17.688 1 61.03 190 SER B CA 1
ATOM 4334 C C . SER B 1 190 ? -1.841 -53.844 -18.688 1 61.03 190 SER B C 1
ATOM 4336 O O . SER B 1 190 ? -0.791 -53.25 -18.422 1 61.03 190 SER B O 1
ATOM 4338 N N . THR B 1 191 ? -2.5 -53.781 -19.797 1 66.06 191 THR B N 1
ATOM 4339 C CA . THR B 1 191 ? -2.057 -53 -20.953 1 66.06 191 THR B CA 1
ATOM 4340 C C . THR B 1 191 ? -2.139 -51.5 -20.672 1 66.06 191 THR B C 1
ATOM 4342 O O . THR B 1 191 ? -3.109 -51.031 -20.078 1 66.06 191 THR B O 1
ATOM 4345 N N . ILE B 1 192 ? -1.067 -50.844 -20.75 1 76.88 192 ILE B N 1
ATOM 4346 C CA . ILE B 1 192 ? -1.046 -49.375 -20.625 1 76.88 192 ILE B CA 1
ATOM 4347 C C . ILE B 1 192 ? -1.17 -48.75 -22.016 1 76.88 192 ILE B C 1
ATOM 4349 O O . ILE B 1 192 ? -0.712 -47.625 -22.219 1 76.88 192 ILE B O 1
ATOM 4353 N N . TYR B 1 193 ? -1.836 -49.469 -22.875 1 83.25 193 TYR B N 1
ATOM 4354 C CA . TYR B 1 193 ? -2.045 -48.906 -24.219 1 83.25 193 TYR B CA 1
ATOM 4355 C C . TYR B 1 193 ? -3.08 -47.781 -24.188 1 83.25 193 TYR B C 1
ATOM 4357 O O . TYR B 1 193 ? -4.262 -48.031 -23.922 1 83.25 193 TYR B O 1
ATOM 4365 N N . PRO B 1 194 ? -2.627 -46.594 -24.516 1 90.31 194 PRO B N 1
ATOM 4366 C CA . PRO B 1 194 ? -3.584 -45.5 -24.422 1 90.31 194 PRO B CA 1
ATOM 4367 C C . PRO B 1 194 ? -4.621 -45.531 -25.547 1 90.31 194 PRO B C 1
ATOM 4369 O O . PRO B 1 194 ? -4.301 -45.875 -26.688 1 90.31 194 PRO B O 1
ATOM 4372 N N . VAL B 1 195 ? -5.84 -45.188 -25.172 1 90.75 195 VAL B N 1
ATOM 4373 C CA . VAL B 1 195 ? -6.926 -45.062 -26.141 1 90.75 195 VAL B CA 1
ATOM 4374 C C . VAL B 1 195 ? -6.672 -43.844 -27.031 1 90.75 195 VAL B C 1
ATOM 4376 O O . VAL B 1 195 ? -6.961 -43.875 -28.234 1 90.75 195 VAL B O 1
ATOM 4379 N N . GLU B 1 196 ? -6.211 -42.812 -26.469 1 94.12 196 GLU B N 1
ATOM 4380 C CA . GLU B 1 196 ? -5.859 -41.562 -27.141 1 94.12 196 GLU B CA 1
ATOM 4381 C C . GLU B 1 196 ? -4.602 -40.938 -26.516 1 94.12 196 GLU B C 1
ATOM 4383 O O . GLU B 1 196 ? -4.324 -41.156 -25.344 1 94.12 196 GLU B O 1
ATOM 4388 N N . ALA B 1 197 ? -3.789 -40.344 -27.391 1 96.25 197 ALA B N 1
ATOM 4389 C CA . ALA B 1 197 ? -2.596 -39.656 -26.906 1 96.25 197 ALA B CA 1
ATOM 4390 C C . ALA B 1 197 ? -2.334 -38.375 -27.719 1 96.25 197 ALA B C 1
ATOM 4392 O O . ALA B 1 197 ? -2.695 -38.312 -28.891 1 96.25 197 ALA B O 1
ATOM 4393 N N . ALA B 1 198 ? -1.816 -37.406 -27.062 1 97.81 198 ALA B N 1
ATOM 4394 C CA . ALA B 1 198 ? -1.444 -36.156 -27.719 1 97.81 198 ALA B CA 1
ATOM 4395 C C . ALA B 1 198 ? -0.384 -35.406 -26.922 1 97.81 198 ALA B C 1
ATOM 4397 O O . ALA B 1 198 ? -0.199 -35.688 -25.719 1 97.81 198 ALA B O 1
ATOM 4398 N N . ILE B 1 199 ? 0.374 -34.656 -27.609 1 97.75 199 ILE B N 1
ATOM 4399 C CA . ILE B 1 199 ? 1.282 -33.719 -26.953 1 97.75 199 ILE B CA 1
ATOM 4400 C C . ILE B 1 199 ? 0.759 -32.281 -27.109 1 97.75 199 ILE B C 1
ATOM 4402 O O . ILE B 1 199 ? 0.477 -31.859 -28.219 1 97.75 199 ILE B O 1
ATOM 4406 N N . THR B 1 200 ? 0.51 -31.625 -26 1 97.69 200 THR B N 1
ATOM 4407 C CA . THR B 1 200 ? 0.181 -30.203 -26.016 1 97.69 200 THR B CA 1
ATOM 4408 C C . THR B 1 200 ? 1.389 -29.359 -25.625 1 97.69 200 THR B C 1
ATOM 4410 O O . THR B 1 200 ? 2.066 -29.672 -24.641 1 97.69 200 THR B O 1
ATOM 4413 N N . ALA B 1 201 ? 1.654 -28.312 -26.406 1 96.38 201 ALA B N 1
ATOM 4414 C CA . ALA B 1 201 ? 2.826 -27.484 -26.141 1 96.38 201 ALA B CA 1
ATOM 4415 C C . ALA B 1 201 ? 2.484 -26 -26.281 1 96.38 201 ALA B C 1
ATOM 4417 O O . ALA B 1 201 ? 1.706 -25.609 -27.156 1 96.38 201 ALA B O 1
ATOM 4418 N N . LEU B 1 202 ? 3.02 -25.25 -25.359 1 95.44 202 LEU B N 1
ATOM 4419 C CA . LEU B 1 202 ? 2.99 -23.797 -25.469 1 95.44 202 LEU B CA 1
ATOM 4420 C C . LEU B 1 202 ? 4.293 -23.266 -26.062 1 95.44 202 LEU B C 1
ATOM 4422 O O . LEU B 1 202 ? 5.352 -23.375 -25.438 1 95.44 202 LEU B O 1
ATOM 4426 N N . VAL B 1 203 ? 4.16 -22.688 -27.25 1 92.19 203 VAL B N 1
ATOM 4427 C CA . VAL B 1 203 ? 5.352 -22.312 -28 1 92.19 203 VAL B CA 1
ATOM 4428 C C . VAL B 1 203 ? 5.289 -20.828 -28.359 1 92.19 203 VAL B C 1
ATOM 4430 O O . VAL B 1 203 ? 4.223 -20.312 -28.703 1 92.19 203 VAL B O 1
ATOM 4433 N N . TYR B 1 204 ? 6.473 -20.219 -28.25 1 88.81 204 TYR B N 1
ATOM 4434 C CA . TYR B 1 204 ? 6.582 -18.828 -28.656 1 88.81 204 TYR B CA 1
ATOM 4435 C C . TYR B 1 204 ? 6.992 -18.719 -30.125 1 88.81 204 TYR B C 1
ATOM 4437 O O . TYR B 1 204 ? 7.832 -19.484 -30.609 1 88.81 204 TYR B O 1
ATOM 4445 N N . ALA B 1 205 ? 6.16 -18.094 -30.938 1 71 205 ALA B N 1
ATOM 4446 C CA . ALA B 1 205 ? 6.5 -17.906 -32.344 1 71 205 ALA B CA 1
ATOM 4447 C C . ALA B 1 205 ? 7.809 -17.141 -32.5 1 71 205 ALA B C 1
ATOM 4449 O O . ALA B 1 205 ? 8.211 -16.406 -31.609 1 71 205 ALA B O 1
ATOM 4450 N N . GLU B 1 206 ? 8.477 -17.266 -33.594 1 59.34 206 GLU B N 1
ATOM 4451 C CA . GLU B 1 206 ? 9.688 -16.625 -34.094 1 59.34 206 GLU B CA 1
ATOM 4452 C C . GLU B 1 206 ? 9.617 -15.109 -33.938 1 59.34 206 GLU B C 1
ATOM 4454 O O . GLU B 1 206 ? 8.547 -14.516 -34.062 1 59.34 206 GLU B O 1
ATOM 4459 N N . GLY B 1 207 ? 10.812 -14.445 -33.406 1 53.44 207 GLY B N 1
ATOM 4460 C CA . GLY B 1 207 ? 11.07 -13.016 -33.344 1 53.44 207 GLY B CA 1
ATOM 4461 C C . GLY B 1 207 ? 10.57 -12.367 -32.062 1 53.44 207 GLY B C 1
ATOM 4462 O O . GLY B 1 207 ? 10.773 -11.172 -31.859 1 53.44 207 GLY B O 1
ATOM 4463 N N . THR B 1 208 ? 9.859 -13.078 -31.594 1 48.19 208 THR B N 1
ATOM 4464 C CA . THR B 1 208 ? 9.25 -12.445 -30.438 1 48.19 208 THR B CA 1
ATOM 4465 C C . THR B 1 208 ? 10.188 -12.508 -29.234 1 48.19 208 THR B C 1
ATOM 4467 O O . THR B 1 208 ? 9.812 -12.133 -28.109 1 48.19 208 THR B O 1
ATOM 4470 N N . ARG B 1 209 ? 11.227 -13.391 -29.359 1 44.28 209 ARG B N 1
ATOM 4471 C CA . ARG B 1 209 ? 12.133 -13.469 -28.203 1 44.28 209 ARG B CA 1
ATOM 4472 C C . ARG B 1 209 ? 12.664 -12.086 -27.844 1 44.28 209 ARG B C 1
ATOM 4474 O O . ARG B 1 209 ? 13.328 -11.922 -26.812 1 44.28 209 ARG B O 1
ATOM 4481 N N . SER B 1 210 ? 13.227 -11.5 -29.078 1 38.62 210 SER B N 1
ATOM 4482 C CA . SER B 1 210 ? 14.188 -10.422 -28.859 1 38.62 210 SER B CA 1
ATOM 4483 C C . SER B 1 210 ? 13.758 -9.531 -27.703 1 38.62 210 SER B C 1
ATOM 4485 O O . SER B 1 210 ? 14.602 -8.961 -27 1 38.62 210 SER B O 1
ATOM 4487 N N . LYS B 1 211 ? 12.508 -9.117 -27.797 1 38.84 211 LYS B N 1
ATOM 4488 C CA . LYS B 1 211 ? 12.211 -8.008 -26.906 1 38.84 211 LYS B CA 1
ATOM 4489 C C . LYS B 1 211 ? 11.93 -8.508 -25.484 1 38.84 211 LYS B C 1
ATOM 4491 O O . LYS B 1 211 ? 10.914 -8.164 -24.891 1 38.84 211 LYS B O 1
ATOM 4496 N N . ARG B 1 212 ? 12.094 -9.766 -25.234 1 42.53 212 ARG B N 1
ATOM 4497 C CA . ARG B 1 212 ? 11.977 -10.164 -23.844 1 42.53 212 ARG B CA 1
ATOM 4498 C C . ARG B 1 212 ? 12.734 -9.195 -22.922 1 42.53 212 ARG B C 1
ATOM 4500 O O . ARG B 1 212 ? 12.492 -9.148 -21.719 1 42.53 212 ARG B O 1
ATOM 4507 N N . SER B 1 213 ? 13.922 -9.023 -23.453 1 38.31 213 SER B N 1
ATOM 4508 C CA . SER B 1 213 ? 14.773 -8.133 -22.672 1 38.31 213 SER B CA 1
ATOM 4509 C C . SER B 1 213 ? 14.086 -6.793 -22.422 1 38.31 213 SER B C 1
ATOM 4511 O O . SER B 1 213 ? 14.602 -5.961 -21.672 1 38.31 213 SER B O 1
ATOM 4513 N N . TYR B 1 214 ? 13.32 -6.441 -23.484 1 35.78 214 TYR B N 1
ATOM 4514 C CA . TYR B 1 214 ? 12.781 -5.094 -23.312 1 35.78 214 TYR B CA 1
ATOM 4515 C C . TYR B 1 214 ? 11.648 -5.09 -22.297 1 35.78 214 TYR B C 1
ATOM 4517 O O . TYR B 1 214 ? 10.477 -4.992 -22.672 1 35.78 214 TYR B O 1
ATOM 4525 N N . GLN B 1 215 ? 11.438 -6.137 -21.641 1 42.25 215 GLN B N 1
ATOM 4526 C CA . GLN B 1 215 ? 10.516 -5.758 -20.578 1 42.25 215 GLN B CA 1
ATOM 4527 C C . GLN B 1 215 ? 10.578 -4.262 -20.297 1 42.25 215 GLN B C 1
ATOM 4529 O O . GLN B 1 215 ? 11.648 -3.734 -19.969 1 42.25 215 GLN B O 1
ATOM 4534 N N . SER B 1 216 ? 9.883 -3.59 -20.969 1 46.5 216 SER B N 1
ATOM 4535 C CA . SER B 1 216 ? 9.805 -2.176 -20.625 1 46.5 216 SER B CA 1
ATOM 4536 C C . SER B 1 216 ? 10.141 -1.953 -19.141 1 46.5 216 SER B C 1
ATOM 4538 O O . SER B 1 216 ? 9.547 -2.58 -18.266 1 46.5 216 SER B O 1
ATOM 4540 N N . GLU B 1 217 ? 11.414 -1.844 -18.891 1 54.34 217 GLU B N 1
ATOM 4541 C CA . GLU B 1 217 ? 11.922 -1.419 -17.594 1 54.34 217 GLU B CA 1
ATOM 4542 C C . GLU B 1 217 ? 10.859 -0.65 -16.812 1 54.34 217 GLU B C 1
ATOM 4544 O O . GLU B 1 217 ? 10.406 0.41 -17.234 1 54.34 217 GLU B O 1
ATOM 4549 N N . ARG B 1 218 ? 10.188 -1.596 -16.156 1 60.91 218 ARG B N 1
ATOM 4550 C CA . ARG B 1 218 ? 9.328 -0.856 -15.234 1 60.91 218 ARG B CA 1
ATOM 4551 C C . ARG B 1 218 ? 10.078 0.3 -14.586 1 60.91 218 ARG B C 1
ATOM 4553 O O . ARG B 1 218 ? 11.305 0.243 -14.438 1 60.91 218 ARG B O 1
ATOM 4560 N N . THR B 1 219 ? 9.391 1.29 -14.367 1 63.88 219 THR B N 1
ATOM 4561 C CA . THR B 1 219 ? 9.969 2.523 -13.836 1 63.88 219 THR B CA 1
ATOM 4562 C C . THR B 1 219 ? 10.758 2.252 -12.562 1 63.88 219 THR B C 1
ATOM 4564 O O . THR B 1 219 ? 11.75 2.93 -12.289 1 63.88 219 THR B O 1
ATOM 4567 N N . THR B 1 220 ? 10.477 1.038 -11.828 1 74.56 220 THR B N 1
ATOM 4568 C CA . THR B 1 220 ? 11.148 0.866 -10.539 1 74.56 220 THR B CA 1
ATOM 4569 C C . THR B 1 220 ? 12 -0.4 -10.539 1 74.56 220 THR B C 1
ATOM 4571 O O . THR B 1 220 ? 12.32 -0.935 -9.477 1 74.56 220 THR B O 1
ATOM 4574 N N . ASP B 1 221 ? 12.312 -0.906 -11.703 1 75.75 221 ASP B N 1
ATOM 4575 C CA . ASP B 1 221 ? 13.188 -2.072 -11.734 1 75.75 221 ASP B CA 1
ATOM 4576 C C . ASP B 1 221 ? 14.602 -1.708 -11.281 1 75.75 221 ASP B C 1
ATOM 4578 O O . ASP B 1 221 ? 15.117 -0.645 -11.633 1 75.75 221 ASP B O 1
ATOM 4582 N N . CYS B 1 222 ? 15.078 -2.602 -10.422 1 81.06 222 CYS B N 1
ATOM 4583 C CA . CYS B 1 222 ? 16.438 -2.355 -9.961 1 81.06 222 CYS B CA 1
ATOM 4584 C C . CYS B 1 222 ? 17.438 -2.494 -11.102 1 81.06 222 CYS B C 1
ATOM 4586 O O . CYS B 1 222 ? 17.359 -3.436 -11.891 1 81.06 222 CYS B O 1
ATOM 4588 N N . ARG B 1 223 ? 18.172 -1.425 -11.406 1 68.5 223 ARG B N 1
ATOM 4589 C CA . ARG B 1 223 ? 19.203 -1.444 -12.43 1 68.5 223 ARG B CA 1
ATOM 4590 C C . ARG B 1 223 ? 20.531 -1.944 -11.859 1 68.5 223 ARG B C 1
ATOM 4592 O O . ARG B 1 223 ? 20.812 -1.767 -10.672 1 68.5 223 ARG B O 1
ATOM 4599 N N . LYS B 1 224 ? 21.219 -2.893 -12.516 1 60.69 224 LYS B N 1
ATOM 4600 C CA . LYS B 1 224 ? 22.469 -3.559 -12.172 1 60.69 224 LYS B CA 1
ATOM 4601 C C . LYS B 1 224 ? 23.484 -2.566 -11.602 1 60.69 224 LYS B C 1
ATOM 4603 O O . LYS B 1 224 ? 24.578 -2.957 -11.172 1 60.69 224 LYS B O 1
ATOM 4608 N N . SER B 1 225 ? 23.312 -1.258 -11.422 1 52.56 225 SER B N 1
ATOM 4609 C CA . SER B 1 225 ? 24.469 -0.448 -11.031 1 52.56 225 SER B CA 1
ATOM 4610 C C . SER B 1 225 ? 24.781 -0.615 -9.547 1 52.56 225 SER B C 1
ATOM 4612 O O . SER B 1 225 ? 23.906 -0.986 -8.758 1 52.56 225 SER B O 1
ATOM 4614 N N . ASN B 1 226 ? 26.141 -0.705 -9.039 1 47.5 226 ASN B N 1
ATOM 4615 C CA . ASN B 1 226 ? 26.984 -0.996 -7.883 1 47.5 226 ASN B CA 1
ATOM 4616 C C . ASN B 1 226 ? 26.422 -0.365 -6.609 1 47.5 226 ASN B C 1
ATOM 4618 O O . ASN B 1 226 ? 27.031 -0.456 -5.543 1 47.5 226 ASN B O 1
ATOM 4622 N N . GLY B 1 227 ? 25.859 0.762 -6.336 1 50.47 227 GLY B N 1
ATOM 4623 C CA . GLY B 1 227 ? 25.828 1.454 -5.059 1 50.47 227 GLY B CA 1
ATOM 4624 C C . GLY B 1 227 ? 24.641 1.051 -4.199 1 50.47 227 GLY B C 1
ATOM 4625 O O . GLY B 1 227 ? 23.906 0.112 -4.535 1 50.47 227 GLY B O 1
ATOM 4626 N N . ARG B 1 228 ? 24.531 1.617 -2.936 1 58 228 ARG B N 1
ATOM 4627 C CA . ARG B 1 228 ? 23.516 1.379 -1.923 1 58 228 ARG B CA 1
ATOM 4628 C C . ARG B 1 228 ? 22.109 1.435 -2.531 1 58 228 ARG B C 1
ATOM 4630 O O . ARG B 1 228 ? 21.703 2.471 -3.059 1 58 228 ARG B O 1
ATOM 4637 N N . GLU B 1 229 ? 21.25 0.2 -2.848 1 78.25 229 GLU B N 1
ATOM 4638 C CA . GLU B 1 229 ? 20.109 0.079 -3.752 1 78.25 229 GLU B CA 1
ATOM 4639 C C . GLU B 1 229 ? 18.875 0.761 -3.176 1 78.25 229 GLU B C 1
ATOM 4641 O O . GLU B 1 229 ? 18.484 0.482 -2.043 1 78.25 229 GLU B O 1
ATOM 4646 N N . ARG B 1 230 ? 18.578 1.92 -3.596 1 89.44 230 ARG B N 1
ATOM 4647 C CA . ARG B 1 230 ? 17.312 2.594 -3.346 1 89.44 230 ARG B CA 1
ATOM 4648 C C . ARG B 1 230 ? 16.125 1.677 -3.662 1 89.44 230 ARG B C 1
ATOM 4650 O O . ARG B 1 230 ? 16.297 0.645 -4.316 1 89.44 230 ARG B O 1
ATOM 4657 N N . CYS B 1 231 ? 15.078 1.976 -3.006 1 93.44 231 CYS B N 1
ATOM 4658 C CA . CYS B 1 231 ? 13.844 1.204 -3.16 1 93.44 231 CYS B CA 1
ATOM 4659 C C . CYS B 1 231 ? 13.555 0.937 -4.633 1 93.44 231 CYS B C 1
ATOM 4661 O O . CYS B 1 231 ? 13.359 1.872 -5.41 1 93.44 231 CYS B O 1
ATOM 4663 N N . CYS B 1 232 ? 13.539 -0.317 -4.969 1 93.38 232 CYS B N 1
ATOM 4664 C CA . CYS B 1 232 ? 13.281 -0.717 -6.348 1 93.38 232 CYS B CA 1
ATOM 4665 C C . CYS B 1 232 ? 12.711 -2.129 -6.41 1 93.38 232 CYS B C 1
ATOM 4667 O O . CYS B 1 232 ? 12.641 -2.816 -5.387 1 93.38 232 CYS B O 1
ATOM 4669 N N . ARG B 1 233 ? 12.297 -2.531 -7.594 1 94.06 233 ARG B N 1
ATOM 4670 C CA . ARG B 1 233 ? 11.68 -3.84 -7.785 1 94.06 233 ARG B CA 1
ATOM 4671 C C . ARG B 1 233 ? 12.719 -4.879 -8.195 1 94.06 233 ARG B C 1
ATOM 4673 O O . ARG B 1 233 ? 13.508 -4.648 -9.117 1 94.06 233 ARG B O 1
ATOM 4680 N N . HIS B 1 234 ? 12.742 -5.922 -7.512 1 93 234 HIS B N 1
ATOM 4681 C CA . HIS B 1 234 ? 13.594 -7.07 -7.824 1 93 234 HIS B CA 1
ATOM 4682 C C . HIS B 1 234 ? 12.766 -8.219 -8.391 1 93 234 HIS B C 1
ATOM 4684 O O . HIS B 1 234 ? 11.555 -8.281 -8.188 1 93 234 HIS B O 1
ATOM 4690 N N . GLU B 1 235 ? 13.438 -9.109 -9.039 1 91.81 235 GLU B N 1
ATOM 4691 C CA . GLU B 1 235 ? 12.766 -10.289 -9.578 1 91.81 235 GLU B CA 1
ATOM 4692 C C . GLU B 1 235 ? 12.617 -11.375 -8.523 1 91.81 235 GLU B C 1
ATOM 4694 O O . GLU B 1 235 ? 13.508 -11.57 -7.691 1 91.81 235 GLU B O 1
ATOM 4699 N N . MET B 1 236 ? 11.508 -12.031 -8.586 1 94 236 MET B N 1
ATOM 4700 C CA . MET B 1 236 ? 11.234 -13.203 -7.75 1 94 236 MET B CA 1
ATOM 4701 C C . MET B 1 236 ? 10.43 -14.242 -8.523 1 94 236 MET B C 1
ATOM 4703 O O . MET B 1 236 ? 9.203 -14.141 -8.625 1 94 236 MET B O 1
ATOM 4707 N N . GLN B 1 237 ? 11.148 -15.211 -8.984 1 93.44 237 GLN B N 1
ATOM 4708 C CA . GLN B 1 237 ? 10.477 -16.281 -9.703 1 93.44 237 GLN B CA 1
ATOM 4709 C C . GLN B 1 237 ? 9.82 -17.266 -8.734 1 93.44 237 GLN B C 1
ATOM 4711 O O . GLN B 1 237 ? 10.484 -17.844 -7.871 1 93.44 237 GLN B O 1
ATOM 4716 N N . VAL B 1 238 ? 8.555 -17.422 -8.984 1 94.5 238 VAL B N 1
ATOM 4717 C CA . VAL B 1 238 ? 7.801 -18.328 -8.117 1 94.5 238 VAL B CA 1
ATOM 4718 C C . VAL B 1 238 ? 7.293 -19.516 -8.922 1 94.5 238 VAL B C 1
ATOM 4720 O O . VAL B 1 238 ? 6.512 -19.344 -9.859 1 94.5 238 VAL B O 1
ATOM 4723 N N . GLU B 1 239 ? 7.754 -20.641 -8.531 1 93.38 239 GLU B N 1
ATOM 4724 C CA . GLU B 1 239 ? 7.172 -21.875 -9.039 1 93.38 239 GLU B CA 1
ATOM 4725 C C . GLU B 1 239 ? 5.996 -22.328 -8.172 1 93.38 239 GLU B C 1
ATOM 4727 O O . GLU B 1 239 ? 6.188 -22.797 -7.051 1 93.38 239 GLU B O 1
ATOM 4732 N N . LEU B 1 240 ? 4.832 -22.312 -8.711 1 90.69 240 LEU B N 1
ATOM 4733 C CA . LEU B 1 240 ? 3.633 -22.562 -7.922 1 90.69 240 LEU B CA 1
ATOM 4734 C C . LEU B 1 240 ? 3.67 -23.953 -7.297 1 90.69 240 LEU B C 1
ATOM 4736 O O . LEU B 1 240 ? 3.236 -24.141 -6.16 1 90.69 240 LEU B O 1
ATOM 4740 N N . LYS B 1 241 ? 4.23 -24.875 -7.938 1 86.75 241 LYS B N 1
ATOM 4741 C CA . LYS B 1 241 ? 4.277 -26.25 -7.441 1 86.75 241 LYS B CA 1
ATOM 4742 C C . LYS B 1 241 ? 5.059 -26.328 -6.133 1 86.75 241 LYS B C 1
ATOM 4744 O O . LYS B 1 241 ? 4.785 -27.203 -5.297 1 86.75 241 LYS B O 1
ATOM 4749 N N . GLN B 1 242 ? 5.988 -25.484 -5.941 1 88.25 242 GLN B N 1
ATOM 4750 C CA . GLN B 1 242 ? 6.793 -25.5 -4.727 1 88.25 242 GLN B CA 1
ATOM 4751 C C . GLN B 1 242 ? 5.965 -25.109 -3.508 1 88.25 242 GLN B C 1
ATOM 4753 O O . GLN B 1 242 ? 6.348 -25.391 -2.371 1 88.25 242 GLN B O 1
ATOM 4758 N N . LEU B 1 243 ? 4.879 -24.484 -3.787 1 87.5 243 LEU B N 1
ATOM 4759 C CA . LEU B 1 243 ? 4.008 -24.047 -2.701 1 87.5 243 LEU B CA 1
ATOM 4760 C C . LEU B 1 243 ? 2.988 -25.125 -2.352 1 87.5 243 LEU B C 1
ATOM 4762 O O . LEU B 1 243 ? 2.201 -24.969 -1.416 1 87.5 243 LEU B O 1
ATOM 4766 N N . SER B 1 244 ? 3.012 -26.219 -3.018 1 85.31 244 SER B N 1
ATOM 4767 C CA . SER B 1 244 ? 1.997 -27.266 -2.891 1 85.31 244 SER B CA 1
ATOM 4768 C C . SER B 1 244 ? 2.053 -27.922 -1.518 1 85.31 244 SER B C 1
ATOM 4770 O O . SER B 1 244 ? 1.062 -28.5 -1.054 1 85.31 244 SER B O 1
ATOM 4772 N N . LYS B 1 245 ? 3.219 -27.953 -0.921 1 80.12 245 LYS B N 1
ATOM 4773 C CA . LYS B 1 245 ? 3.322 -28.516 0.416 1 80.12 245 LYS B CA 1
ATOM 4774 C C . LYS B 1 245 ? 2.471 -27.75 1.417 1 80.12 245 LYS B C 1
ATOM 4776 O O . LYS B 1 245 ? 1.823 -28.344 2.281 1 80.12 245 LYS B O 1
ATOM 4781 N N . SER B 1 246 ? 2.5 -26.469 1.191 1 75.31 246 SER B N 1
ATOM 4782 C CA . SER B 1 246 ? 1.723 -25.594 2.076 1 75.31 246 SER B CA 1
ATOM 4783 C C . SER B 1 246 ? 0.273 -25.5 1.616 1 75.31 246 SER B C 1
ATOM 4785 O O . SER B 1 246 ? -0.636 -25.359 2.436 1 75.31 246 SER B O 1
ATOM 4787 N N . PHE B 1 247 ? 0.17 -25.656 0.299 1 79.88 247 PHE B N 1
ATOM 4788 C CA . PHE B 1 247 ? -1.154 -25.5 -0.292 1 79.88 247 PHE B CA 1
ATOM 4789 C C . PHE B 1 247 ? -1.434 -26.609 -1.294 1 79.88 247 PHE B C 1
ATOM 4791 O O . PHE B 1 247 ? -1.221 -26.438 -2.496 1 79.88 247 PHE B O 1
ATOM 4798 N N . PRO B 1 248 ? -2.066 -27.656 -0.833 1 80.62 248 PRO B N 1
ATOM 4799 C CA . PRO B 1 248 ? -2.301 -28.797 -1.718 1 80.62 248 PRO B CA 1
ATOM 4800 C C . PRO B 1 248 ? -3.137 -28.422 -2.943 1 80.62 248 PRO B C 1
ATOM 4802 O O . PRO B 1 248 ? -2.98 -29.031 -4.004 1 80.62 248 PRO B O 1
ATOM 4805 N N . ALA B 1 249 ? -3.965 -27.359 -2.773 1 82.88 249 ALA B N 1
ATOM 4806 C CA . ALA B 1 249 ? -4.84 -26.953 -3.867 1 82.88 249 ALA B CA 1
ATOM 4807 C C . ALA B 1 249 ? -4.031 -26.469 -5.066 1 82.88 249 ALA B C 1
ATOM 4809 O O . ALA B 1 249 ? -4.523 -26.469 -6.195 1 82.88 249 ALA B O 1
ATOM 4810 N N . ILE B 1 250 ? -2.842 -26.156 -4.859 1 86.69 250 ILE B N 1
ATOM 4811 C CA . ILE B 1 250 ? -1.988 -25.609 -5.91 1 86.69 250 ILE B CA 1
ATOM 4812 C C . ILE B 1 250 ? -1.685 -26.703 -6.941 1 86.69 250 ILE B C 1
ATOM 4814 O O . ILE B 1 250 ? -1.402 -26.406 -8.102 1 86.69 250 ILE B O 1
ATOM 4818 N N . LYS B 1 251 ? -1.828 -27.953 -6.523 1 85.06 251 LYS B N 1
ATOM 4819 C CA . LYS B 1 251 ? -1.585 -29.078 -7.434 1 85.06 251 LYS B CA 1
ATOM 4820 C C . LYS B 1 251 ? -2.611 -29.094 -8.562 1 85.06 251 LYS B C 1
ATOM 4822 O O . LYS B 1 251 ? -2.387 -29.719 -9.602 1 85.06 251 LYS B O 1
ATOM 4827 N N . THR B 1 252 ? -3.693 -28.391 -8.281 1 89.25 252 THR B N 1
ATOM 4828 C CA . THR B 1 252 ? -4.766 -28.391 -9.273 1 89.25 252 THR B CA 1
ATOM 4829 C C . THR B 1 252 ? -4.547 -27.281 -10.305 1 89.25 252 THR B C 1
ATOM 4831 O O . THR B 1 252 ? -5.328 -27.156 -11.25 1 89.25 252 THR B O 1
ATOM 4834 N N . ILE B 1 253 ? -3.492 -26.562 -10.125 1 91.88 253 ILE B N 1
ATOM 4835 C CA . ILE B 1 253 ? -3.207 -25.453 -11.039 1 91.88 253 ILE B CA 1
ATOM 4836 C C . ILE B 1 253 ? -2.438 -25.984 -12.25 1 91.88 253 ILE B C 1
ATOM 4838 O O . ILE B 1 253 ? -1.432 -26.672 -12.102 1 91.88 253 ILE B O 1
ATOM 4842 N N . HIS B 1 254 ? -2.955 -25.672 -13.406 1 93.75 254 HIS B N 1
ATOM 4843 C CA . HIS B 1 254 ? -2.271 -26.031 -14.641 1 93.75 254 HIS B CA 1
ATOM 4844 C C . HIS B 1 254 ? -1.319 -24.938 -15.094 1 93.75 254 HIS B C 1
ATOM 4846 O O . HIS B 1 254 ? -0.179 -25.203 -15.477 1 93.75 254 HIS B O 1
ATOM 4852 N N . MET B 1 255 ? -1.861 -23.719 -15.102 1 94.38 255 MET B N 1
ATOM 4853 C CA . MET B 1 255 ? -1.062 -22.578 -15.531 1 94.38 255 MET B CA 1
ATOM 4854 C C . MET B 1 255 ? -1.302 -21.375 -14.625 1 94.38 255 MET B C 1
ATOM 4856 O O . MET B 1 255 ? -2.412 -21.172 -14.133 1 94.38 255 MET B O 1
ATOM 4860 N N . PRO B 1 256 ? -0.358 -20.438 -14.414 1 93.94 256 PRO B N 1
ATOM 4861 C CA . PRO B 1 256 ? 1.021 -20.625 -14.867 1 93.94 256 PRO B CA 1
ATOM 4862 C C . PRO B 1 256 ? 1.82 -21.578 -13.977 1 93.94 256 PRO B C 1
ATOM 4864 O O . PRO B 1 256 ? 1.439 -21.812 -12.82 1 93.94 256 PRO B O 1
ATOM 4867 N N . GLU B 1 257 ? 2.916 -22.156 -14.57 1 92.19 257 GLU B N 1
ATOM 4868 C CA . GLU B 1 257 ? 3.816 -22.969 -13.75 1 92.19 257 GLU B CA 1
ATOM 4869 C C . GLU B 1 257 ? 4.754 -22.078 -12.938 1 92.19 257 GLU B C 1
ATOM 4871 O O . GLU B 1 257 ? 5.004 -22.359 -11.758 1 92.19 257 GLU B O 1
ATOM 4876 N N . VAL B 1 258 ? 5.266 -21.125 -13.609 1 92.62 258 VAL B N 1
ATOM 4877 C CA . VAL B 1 258 ? 6.191 -20.172 -13.008 1 92.62 258 VAL B CA 1
ATOM 4878 C C . VAL B 1 258 ? 5.789 -18.75 -13.383 1 92.62 258 VAL B C 1
ATOM 4880 O O . VAL B 1 258 ? 5.309 -18.5 -14.5 1 92.62 258 VAL B O 1
ATOM 4883 N N . TYR B 1 259 ? 5.949 -17.844 -12.43 1 91.94 259 TYR B N 1
ATOM 4884 C CA . TYR B 1 259 ? 5.734 -16.438 -12.75 1 91.94 259 TYR B CA 1
ATOM 4885 C C . TYR B 1 259 ? 6.66 -15.539 -11.93 1 91.94 259 TYR B C 1
ATOM 4887 O O . TYR B 1 259 ? 7.152 -15.953 -10.875 1 91.94 259 TYR B O 1
ATOM 4895 N N . ASP B 1 260 ? 6.922 -14.438 -12.5 1 93.81 260 ASP B N 1
ATOM 4896 C CA . ASP B 1 260 ? 7.727 -13.461 -11.773 1 93.81 260 ASP B CA 1
ATOM 4897 C C . ASP B 1 260 ? 6.855 -12.586 -10.875 1 93.81 260 ASP B C 1
ATOM 4899 O O . ASP B 1 260 ? 6.262 -11.609 -11.336 1 93.81 260 ASP B O 1
ATOM 4903 N N . ALA B 1 261 ? 6.832 -12.859 -9.602 1 95.25 261 ALA B N 1
ATOM 4904 C CA . ALA B 1 261 ? 6.039 -12.102 -8.641 1 95.25 261 ALA B CA 1
ATOM 4905 C C . ALA B 1 261 ? 6.684 -10.75 -8.336 1 95.25 261 ALA B C 1
ATOM 4907 O O . ALA B 1 261 ? 5.988 -9.773 -8.062 1 95.25 261 ALA B O 1
ATOM 4908 N N . GLY B 1 262 ? 7.957 -10.742 -8.398 1 95 262 GLY B N 1
ATOM 4909 C CA . GLY B 1 262 ? 8.703 -9.562 -8 1 95 262 GLY B CA 1
ATOM 4910 C C . GLY B 1 262 ? 8.648 -9.297 -6.508 1 95 262 GLY B C 1
ATOM 4911 O O . GLY B 1 262 ? 7.832 -9.891 -5.797 1 95 262 GLY B O 1
ATOM 4912 N N . PHE B 1 263 ? 9.562 -8.469 -6.016 1 95.5 263 PHE B N 1
ATOM 4913 C CA . PHE B 1 263 ? 9.5 -7.961 -4.648 1 95.5 263 PHE B CA 1
ATOM 4914 C C . PHE B 1 263 ? 10.227 -6.625 -4.535 1 95.5 263 PHE B C 1
ATOM 4916 O O . PHE B 1 263 ? 11.016 -6.262 -5.41 1 95.5 263 PHE B O 1
ATOM 4923 N N . CYS B 1 264 ? 9.883 -5.902 -3.533 1 95.06 264 CYS B N 1
ATOM 4924 C CA . CYS B 1 264 ? 10.445 -4.574 -3.332 1 95.06 264 CYS B CA 1
ATOM 4925 C C . CYS B 1 264 ? 11.477 -4.586 -2.213 1 95.06 264 CYS B C 1
ATOM 4927 O O . CYS B 1 264 ? 11.258 -5.191 -1.162 1 95.06 264 CYS B O 1
ATOM 4929 N N . GLN B 1 265 ? 12.578 -3.961 -2.482 1 93.06 265 GLN B N 1
ATOM 4930 C CA . GLN B 1 265 ? 13.633 -3.855 -1.478 1 93.06 265 GLN B CA 1
ATOM 4931 C C . GLN B 1 265 ? 14.547 -2.668 -1.765 1 93.06 265 GLN B C 1
ATOM 4933 O O . GLN B 1 265 ? 14.758 -2.309 -2.924 1 93.06 265 GLN B O 1
ATOM 4938 N N . GLY B 1 266 ? 15.117 -2.176 -0.69 1 92.56 266 GLY B N 1
ATOM 4939 C CA . GLY B 1 266 ? 16.047 -1.062 -0.811 1 92.56 266 GLY B CA 1
ATOM 4940 C C . GLY B 1 266 ? 15.797 0.033 0.21 1 92.56 266 GLY B C 1
ATOM 4941 O O . GLY B 1 266 ? 14.805 -0.006 0.943 1 92.56 266 GLY B O 1
ATOM 4942 N N . LEU B 1 267 ? 16.625 1.065 0.175 1 92.12 267 LEU B N 1
ATOM 4943 C CA . LEU B 1 267 ? 16.547 2.166 1.13 1 92.12 267 LEU B CA 1
ATOM 4944 C C . LEU B 1 267 ? 15.602 3.256 0.621 1 92.12 267 LEU B C 1
ATOM 4946 O O . LEU B 1 267 ? 15.453 3.439 -0.589 1 92.12 267 LEU B O 1
ATOM 4950 N N . CYS B 1 268 ? 15 3.904 1.529 1 92.88 268 CYS B N 1
ATOM 4951 C CA . CYS B 1 268 ? 14.141 5.043 1.217 1 92.88 268 CYS B CA 1
ATOM 4952 C C . CY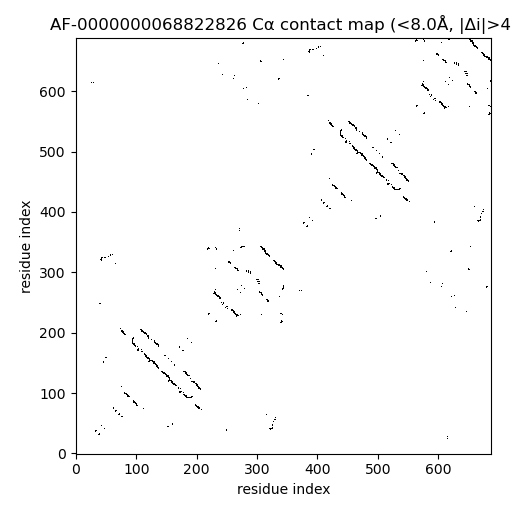S B 1 268 ? 14.734 6.336 1.758 1 92.88 268 CYS B C 1
ATOM 4954 O O . CYS B 1 268 ? 14.312 6.824 2.809 1 92.88 268 CYS B O 1
ATOM 4956 N N . PRO B 1 269 ? 15.656 6.797 0.993 1 89.81 269 PRO B N 1
ATOM 4957 C CA . PRO B 1 269 ? 16.25 8.055 1.441 1 89.81 269 PRO B CA 1
ATOM 4958 C C . PRO B 1 269 ? 15.305 9.242 1.304 1 89.81 269 PRO B C 1
ATOM 4960 O O . PRO B 1 269 ? 14.164 9.078 0.868 1 89.81 269 PRO B O 1
ATOM 4963 N N . ARG B 1 270 ? 15.805 10.383 1.708 1 84.56 270 ARG B N 1
ATOM 4964 C CA . ARG B 1 270 ? 14.992 11.594 1.677 1 84.56 270 ARG B CA 1
ATOM 4965 C C . ARG B 1 270 ? 14.523 11.906 0.258 1 84.56 270 ARG B C 1
ATOM 4967 O O . ARG B 1 270 ? 15.312 11.844 -0.687 1 84.56 270 ARG B O 1
ATOM 4974 N N . ASN B 1 271 ? 13.25 12.156 0.172 1 80.81 271 ASN B N 1
ATOM 4975 C CA . ASN B 1 271 ? 12.617 12.602 -1.064 1 80.81 271 ASN B CA 1
ATOM 4976 C C . ASN B 1 271 ? 12.812 11.586 -2.191 1 80.81 271 ASN B C 1
ATOM 4978 O O . ASN B 1 271 ? 13.18 11.961 -3.309 1 80.81 271 ASN B O 1
ATOM 4982 N N . TYR B 1 272 ? 12.617 10.383 -1.922 1 86.25 272 TYR B N 1
ATOM 4983 C CA . TYR B 1 272 ? 12.758 9.352 -2.943 1 86.25 272 TYR B CA 1
ATOM 4984 C C . TYR B 1 272 ? 11.461 8.57 -3.113 1 86.25 272 TYR B C 1
ATOM 4986 O O . TYR B 1 272 ? 10.992 7.922 -2.176 1 86.25 272 TYR B O 1
ATOM 4994 N N . ASN B 1 273 ? 10.891 8.641 -4.203 1 88.12 273 ASN B N 1
ATOM 4995 C CA . ASN B 1 273 ? 9.805 7.816 -4.727 1 88.12 273 ASN B CA 1
ATOM 4996 C C . ASN B 1 273 ? 8.734 7.566 -3.672 1 88.12 273 ASN B C 1
ATOM 4998 O O . ASN B 1 273 ? 8.375 6.418 -3.404 1 88.12 273 ASN B O 1
ATOM 5002 N N . HIS B 1 274 ? 8.133 8.602 -3.158 1 90.94 274 HIS B N 1
ATOM 5003 C CA . HIS B 1 274 ? 7.094 8.484 -2.139 1 90.94 274 HIS B CA 1
ATOM 5004 C C . HIS B 1 274 ? 5.785 7.977 -2.738 1 90.94 274 HIS B C 1
ATOM 5006 O O . HIS B 1 274 ? 5.355 8.453 -3.791 1 90.94 274 HIS B O 1
ATOM 5012 N N . ALA B 1 275 ? 5.219 7.012 -2.006 1 90.62 275 ALA B N 1
ATOM 5013 C CA . ALA B 1 275 ? 3.949 6.457 -2.467 1 90.62 275 ALA B CA 1
ATOM 5014 C C . ALA B 1 275 ? 2.793 7.41 -2.174 1 90.62 275 ALA B C 1
ATOM 5016 O O . ALA B 1 275 ? 1.826 7.473 -2.936 1 90.62 275 ALA B O 1
ATOM 5017 N N . THR B 1 276 ? 2.832 8.047 -0.993 1 91.12 276 THR B N 1
ATOM 5018 C CA . THR B 1 276 ? 1.714 8.852 -0.516 1 91.12 276 THR B CA 1
ATOM 5019 C C . THR B 1 276 ? 2.213 10.133 0.143 1 91.12 276 THR B C 1
ATOM 5021 O O . THR B 1 276 ? 3.414 10.289 0.381 1 91.12 276 THR B O 1
ATOM 5024 N N . ASN B 1 277 ? 1.275 11.016 0.443 1 89.56 277 ASN B N 1
ATOM 5025 C CA . ASN B 1 277 ? 1.59 12.211 1.227 1 89.56 277 ASN B CA 1
ATOM 5026 C C . ASN B 1 277 ? 2.092 11.844 2.621 1 89.56 277 ASN B C 1
ATOM 5028 O O . ASN B 1 277 ? 2.982 12.508 3.156 1 89.56 277 ASN B O 1
ATOM 5032 N N . HIS B 1 278 ? 1.576 10.805 3.098 1 94.5 278 HIS B N 1
ATOM 5033 C CA . HIS B 1 278 ? 2.014 10.367 4.418 1 94.5 278 HIS B CA 1
ATOM 5034 C C . HIS B 1 278 ? 3.496 10.008 4.418 1 94.5 278 HIS B C 1
ATOM 5036 O O . HIS B 1 278 ? 4.234 10.398 5.324 1 94.5 278 HIS B O 1
ATOM 5042 N N . SER B 1 279 ? 3.859 9.234 3.449 1 94.44 279 SER B N 1
ATOM 5043 C CA . SER B 1 279 ? 5.258 8.812 3.402 1 94.44 279 SER B CA 1
ATOM 5044 C C . SER B 1 279 ? 6.188 10.016 3.266 1 94.44 279 SER B C 1
ATOM 5046 O O . SER B 1 279 ? 7.297 10.008 3.805 1 94.44 279 SER B O 1
ATOM 5048 N N . ARG B 1 280 ? 5.824 10.984 2.59 1 90.56 280 ARG B N 1
ATOM 5049 C CA . ARG B 1 280 ? 6.594 12.219 2.49 1 90.56 280 ARG B CA 1
ATOM 5050 C C . ARG B 1 280 ? 6.738 12.883 3.854 1 90.56 280 ARG B C 1
ATOM 5052 O O . ARG B 1 280 ? 7.836 13.297 4.234 1 90.56 280 ARG B O 1
ATOM 5059 N N . ILE B 1 281 ? 5.625 13.023 4.5 1 92.25 281 ILE B N 1
ATOM 5060 C CA . ILE B 1 281 ? 5.613 13.641 5.82 1 92.25 281 ILE B CA 1
ATOM 5061 C C . ILE B 1 281 ? 6.492 12.836 6.777 1 92.25 281 ILE B C 1
ATOM 5063 O O . ILE B 1 281 ? 7.258 13.406 7.555 1 92.25 281 ILE B O 1
ATOM 5067 N N . GLN B 1 282 ? 6.352 11.547 6.699 1 94.06 282 GLN B N 1
ATOM 5068 C CA . GLN B 1 282 ? 7.172 10.695 7.559 1 94.06 282 GLN B CA 1
ATOM 5069 C C . GLN B 1 282 ? 8.656 10.922 7.305 1 94.06 282 GLN B C 1
ATOM 5071 O O . GLN B 1 282 ? 9.453 10.938 8.242 1 94.06 282 GLN B O 1
ATOM 5076 N N . SER B 1 283 ? 9.023 11.023 6.078 1 91.75 283 SER B N 1
ATOM 5077 C CA . SER B 1 283 ? 10.414 11.297 5.723 1 91.75 283 SER B CA 1
ATOM 5078 C C . SER B 1 283 ? 10.891 12.625 6.305 1 91.75 283 SER B C 1
ATOM 5080 O O . SER B 1 283 ? 11.992 12.711 6.844 1 91.75 283 SER B O 1
ATOM 5082 N N . LEU B 1 284 ? 10.094 13.609 6.207 1 90.31 284 LEU B N 1
ATOM 5083 C CA . LEU B 1 284 ? 10.422 14.922 6.754 1 90.31 284 LEU B CA 1
ATOM 5084 C C . LEU B 1 284 ? 10.562 14.859 8.273 1 90.31 284 LEU B C 1
ATOM 5086 O O . LEU B 1 284 ? 11.492 15.438 8.836 1 90.31 284 LEU B O 1
ATOM 5090 N N . MET B 1 285 ? 9.633 14.188 8.867 1 92.81 285 MET B N 1
ATOM 5091 C CA . MET B 1 285 ? 9.664 14.047 10.32 1 92.81 285 MET B CA 1
ATOM 5092 C C . MET B 1 285 ? 10.93 13.32 10.773 1 92.81 285 MET B C 1
ATOM 5094 O O . MET B 1 285 ? 11.508 13.648 11.805 1 92.81 285 MET B O 1
ATOM 5098 N N . HIS B 1 286 ? 11.289 12.328 10 1 93.19 286 HIS B N 1
ATOM 5099 C CA . HIS B 1 286 ? 12.539 11.625 10.281 1 93.19 286 HIS B CA 1
ATOM 5100 C C . HIS B 1 286 ? 13.727 12.594 10.297 1 93.19 286 HIS B C 1
ATOM 5102 O O . HIS B 1 286 ? 14.57 12.531 11.188 1 93.19 286 HIS B O 1
ATOM 5108 N N . GLN B 1 287 ? 13.758 13.414 9.344 1 89.94 287 GLN B N 1
ATOM 5109 C CA . GLN B 1 287 ? 14.852 14.375 9.234 1 89.94 287 GLN B CA 1
ATOM 5110 C C . GLN B 1 287 ? 14.844 15.352 10.406 1 89.94 287 GLN B C 1
ATOM 5112 O O . GLN B 1 287 ? 15.891 15.664 10.969 1 89.94 287 GLN B O 1
ATOM 5117 N N . ILE B 1 288 ? 13.727 15.805 10.695 1 89 288 ILE B N 1
ATOM 5118 C CA . ILE B 1 288 ? 13.578 16.766 11.781 1 89 288 ILE B CA 1
ATOM 5119 C C . ILE B 1 288 ? 14.008 16.141 13.102 1 89 288 ILE B C 1
ATOM 5121 O O . ILE B 1 288 ? 14.75 16.75 13.875 1 89 288 ILE B O 1
ATOM 5125 N N . ASP B 1 289 ? 13.625 14.961 13.305 1 90.5 289 ASP B N 1
ATOM 5126 C CA . ASP B 1 289 ? 13.945 14.266 14.547 1 90.5 289 ASP B CA 1
ATOM 5127 C C . ASP B 1 289 ? 15.438 13.938 14.625 1 90.5 289 ASP B C 1
ATOM 5129 O O . ASP B 1 289 ? 16.031 13.969 15.703 1 90.5 289 ASP B O 1
ATOM 5133 N N . ARG B 1 290 ? 15.953 13.609 13.586 1 89.19 290 ARG B N 1
ATOM 5134 C CA . ARG B 1 290 ? 17.391 13.328 13.555 1 89.19 290 ARG B CA 1
ATOM 5135 C C . ARG B 1 290 ? 18.203 14.555 13.945 1 89.19 290 ARG B C 1
ATOM 5137 O O . ARG B 1 290 ? 19.172 14.445 14.695 1 89.19 290 ARG B O 1
ATOM 5144 N N . LYS B 1 291 ? 17.812 15.656 13.492 1 85.75 291 LYS B N 1
ATOM 5145 C CA . LYS B 1 291 ? 18.484 16.906 13.82 1 85.75 291 LYS B CA 1
ATOM 5146 C C . LYS B 1 291 ? 18.328 17.25 15.297 1 85.75 291 LYS B C 1
ATOM 5148 O O . LYS B 1 291 ? 19.266 17.734 15.938 1 85.75 291 LYS B O 1
ATOM 5153 N N . LYS B 1 292 ? 17.188 16.906 15.789 1 85.62 292 LYS B N 1
ATOM 5154 C CA . LYS B 1 292 ? 16.906 17.219 17.188 1 85.62 292 LYS B CA 1
ATOM 5155 C C . LYS B 1 292 ? 17.641 16.266 18.125 1 85.62 292 LYS B C 1
ATOM 5157 O O . LYS B 1 292 ? 17.969 16.609 19.25 1 85.62 292 LYS B O 1
ATOM 5162 N N . ARG B 1 293 ? 17.703 15.055 17.734 1 83.12 293 ARG B N 1
ATOM 5163 C CA . ARG B 1 293 ? 18.375 14.055 18.531 1 83.12 293 ARG B CA 1
ATOM 5164 C C . ARG B 1 293 ? 19.844 14.438 18.781 1 83.12 293 ARG B C 1
ATOM 5166 O O . ARG B 1 293 ? 20.406 14.109 19.812 1 83.12 293 ARG B O 1
ATOM 5173 N N . SER B 1 294 ? 20.438 15.062 17.906 1 77.94 294 SER B N 1
ATOM 5174 C CA . SER B 1 294 ? 21.797 15.531 18.125 1 77.94 294 SER B CA 1
ATOM 5175 C C . SER B 1 294 ? 21.891 16.359 19.406 1 77.94 294 SER B C 1
ATOM 5177 O O . SER B 1 294 ? 22.953 16.422 20.047 1 77.94 294 SER B O 1
ATOM 5179 N N . LYS B 1 295 ? 20.797 16.734 19.875 1 75.38 295 LYS B N 1
ATOM 5180 C CA . LYS B 1 295 ? 20.781 17.562 21.094 1 75.38 295 LYS B CA 1
ATOM 5181 C C . LYS B 1 295 ? 20.266 16.766 22.281 1 75.38 295 LYS B C 1
ATOM 5183 O O . LYS B 1 295 ? 20.609 17.078 23.438 1 75.38 295 LYS B O 1
ATOM 5188 N N . ASP B 1 296 ? 19.375 15.758 21.906 1 75.94 296 ASP B N 1
ATOM 5189 C CA . ASP B 1 296 ? 18.781 14.898 22.922 1 75.94 296 ASP B CA 1
ATOM 5190 C C . ASP B 1 296 ? 18.906 13.422 22.547 1 75.94 296 ASP B C 1
ATOM 5192 O O . ASP B 1 296 ? 18.094 12.914 21.766 1 75.94 296 ASP B O 1
ATOM 5196 N N . SER B 1 297 ? 19.719 12.734 23.125 1 76.31 297 SER B N 1
ATOM 5197 C CA . SER B 1 297 ? 20.094 11.383 22.719 1 76.31 297 SER B CA 1
ATOM 5198 C C . SER B 1 297 ? 18.984 10.391 23.031 1 76.31 297 SER B C 1
ATOM 5200 O O . SER B 1 297 ? 18.922 9.305 22.453 1 76.31 297 SER B O 1
ATOM 5202 N N . ASN B 1 298 ? 17.969 10.82 23.844 1 75.25 298 ASN B N 1
ATOM 5203 C CA . ASN B 1 298 ? 16.953 9.883 24.297 1 75.25 298 ASN B CA 1
ATOM 5204 C C . ASN B 1 298 ? 15.695 9.977 23.438 1 75.25 298 ASN B C 1
ATOM 5206 O O . ASN B 1 298 ? 14.75 9.211 23.625 1 75.25 298 ASN B O 1
ATOM 5210 N N . ARG B 1 299 ? 15.797 10.781 22.5 1 77.88 299 ARG B N 1
ATOM 5211 C CA . ARG B 1 299 ? 14.602 10.984 21.688 1 77.88 299 ARG B CA 1
ATOM 5212 C C . ARG B 1 299 ? 14.445 9.883 20.656 1 77.88 299 ARG B C 1
ATOM 5214 O O . ARG B 1 299 ? 15.414 9.492 20 1 77.88 299 ARG B O 1
ATOM 5221 N N . LYS B 1 300 ? 13.266 9.336 20.656 1 84.44 300 LYS B N 1
ATOM 5222 C CA . LYS B 1 300 ? 12.961 8.336 19.641 1 84.44 300 LYS B CA 1
ATOM 5223 C C . LYS B 1 300 ? 12.797 8.977 18.266 1 84.44 300 LYS B C 1
ATOM 5225 O O . LYS B 1 300 ? 12.102 9.984 18.125 1 84.44 300 LYS B O 1
ATOM 5230 N N . ILE B 1 301 ? 13.531 8.438 17.297 1 91.56 301 ILE B N 1
ATOM 5231 C CA . ILE B 1 301 ? 13.492 8.961 15.938 1 91.56 301 ILE B CA 1
ATOM 5232 C C . ILE B 1 301 ? 12.445 8.211 15.125 1 91.56 301 ILE B C 1
ATOM 5234 O O . ILE B 1 301 ? 12.367 6.984 15.18 1 91.56 301 ILE B O 1
ATOM 5238 N N . ILE B 1 302 ? 11.68 9.008 14.492 1 93.12 302 ILE B N 1
ATOM 5239 C CA . ILE B 1 302 ? 10.734 8.406 13.547 1 93.12 302 ILE B CA 1
ATOM 5240 C C . ILE B 1 302 ? 11.5 7.676 12.453 1 93.12 302 ILE B C 1
ATOM 5242 O O . ILE B 1 302 ? 12.422 8.234 11.852 1 93.12 302 ILE B O 1
ATOM 5246 N N . PRO B 1 303 ? 11.125 6.477 12.195 1 93.69 303 PRO B N 1
ATOM 5247 C CA . PRO B 1 303 ? 11.859 5.727 11.18 1 93.69 303 PRO B CA 1
ATOM 5248 C C . PRO B 1 303 ? 11.57 6.211 9.758 1 93.69 303 PRO B C 1
ATOM 5250 O O . PRO B 1 303 ? 10.578 6.906 9.531 1 93.69 303 PRO B O 1
ATOM 5253 N N . LYS B 1 304 ? 12.484 5.812 8.859 1 93.94 304 LYS B N 1
ATOM 5254 C CA . LYS B 1 304 ? 12.227 6.035 7.441 1 93.94 304 LYS B CA 1
ATOM 5255 C C . LYS B 1 304 ? 11.094 5.145 6.938 1 93.94 304 LYS B C 1
ATOM 5257 O O . LYS B 1 304 ? 10.766 4.137 7.566 1 93.94 304 LYS B O 1
ATOM 5262 N N . ALA B 1 305 ? 10.516 5.594 5.801 1 93.5 305 ALA B N 1
ATOM 5263 C CA . ALA B 1 305 ? 9.477 4.781 5.176 1 93.5 305 ALA B CA 1
ATOM 5264 C C . ALA B 1 305 ? 10.039 3.447 4.695 1 93.5 305 ALA B C 1
ATOM 5266 O O . ALA B 1 305 ? 11.25 3.305 4.52 1 93.5 305 ALA B O 1
ATOM 5267 N N . CYS B 1 306 ? 9.195 2.559 4.504 1 94.5 306 CYS B N 1
ATOM 5268 C CA . CYS B 1 306 ? 9.594 1.229 4.059 1 94.5 306 CYS B CA 1
ATOM 5269 C C . CYS B 1 306 ? 9.375 1.068 2.559 1 94.5 306 CYS B C 1
ATOM 5271 O O . CYS B 1 306 ? 8.43 1.629 2 1 94.5 306 CYS B O 1
ATOM 5273 N N . CYS B 1 307 ? 10.25 0.323 1.954 1 95.12 307 CYS B N 1
ATOM 5274 C CA . CYS B 1 307 ? 10.086 0.004 0.54 1 95.12 307 CYS B CA 1
ATOM 5275 C C . CYS B 1 307 ? 9.047 -1.097 0.345 1 95.12 307 CYS B C 1
ATOM 5277 O O . CYS B 1 307 ? 9.242 -2.227 0.798 1 95.12 307 CYS B O 1
ATOM 5279 N N . ALA B 1 308 ? 7.93 -0.734 -0.267 1 95.62 308 ALA B N 1
ATOM 5280 C CA . ALA B 1 308 ? 6.828 -1.683 -0.412 1 95.62 308 ALA B CA 1
ATOM 5281 C C . ALA B 1 308 ? 6.145 -1.523 -1.766 1 95.62 308 ALA B C 1
ATOM 5283 O O . ALA B 1 308 ? 6.305 -0.5 -2.434 1 95.62 308 ALA B O 1
ATOM 5284 N N . PRO B 1 309 ? 5.383 -2.547 -2.17 1 95.12 309 PRO B N 1
ATOM 5285 C CA . PRO B 1 309 ? 4.645 -2.432 -3.432 1 95.12 309 PRO B CA 1
ATOM 5286 C C . PRO B 1 309 ? 3.605 -1.314 -3.406 1 95.12 309 PRO B C 1
ATOM 5288 O O . PRO B 1 309 ? 2.836 -1.202 -2.449 1 95.12 309 PRO B O 1
ATOM 5291 N N . SER B 1 310 ? 3.627 -0.483 -4.441 1 92.12 310 SER B N 1
ATOM 5292 C CA . SER B 1 310 ? 2.617 0.563 -4.555 1 92.12 310 SER B CA 1
ATOM 5293 C C . SER B 1 310 ? 1.567 0.206 -5.602 1 92.12 310 SER B C 1
ATOM 5295 O O . SER B 1 310 ? 0.458 0.744 -5.586 1 92.12 310 SER B O 1
ATOM 5297 N N . LYS B 1 311 ? 1.967 -0.677 -6.543 1 92.19 311 LYS B N 1
ATOM 5298 C CA . LYS B 1 311 ? 1.053 -1.17 -7.566 1 92.19 311 LYS B CA 1
ATOM 5299 C C . LYS B 1 311 ? 1.229 -2.67 -7.785 1 92.19 311 LYS B C 1
ATOM 5301 O O . LYS B 1 311 ? 2.352 -3.15 -7.957 1 92.19 311 LYS B O 1
ATOM 5306 N N . LEU B 1 312 ? 0.094 -3.348 -7.723 1 92.94 312 LEU B N 1
ATOM 5307 C CA . LEU B 1 312 ? 0.096 -4.793 -7.93 1 92.94 312 LEU B CA 1
ATOM 5308 C C . LEU B 1 312 ? -0.871 -5.184 -9.047 1 92.94 312 LEU B C 1
ATOM 5310 O O . LEU B 1 312 ? -1.844 -4.473 -9.305 1 92.94 312 LEU B O 1
ATOM 5314 N N . LYS B 1 313 ? -0.593 -6.211 -9.664 1 91.88 313 LYS B N 1
ATOM 5315 C CA . LYS B 1 313 ? -1.521 -6.703 -10.672 1 91.88 313 LYS B CA 1
ATOM 5316 C C . LYS B 1 313 ? -1.94 -8.141 -10.383 1 91.88 313 LYS B C 1
ATOM 5318 O O . LYS B 1 313 ? -1.327 -8.812 -9.555 1 91.88 313 LYS B O 1
ATOM 5323 N N . SER B 1 314 ? -2.959 -8.523 -11.086 1 92.44 314 SER B N 1
ATOM 5324 C CA . SER B 1 314 ? -3.514 -9.867 -10.914 1 92.44 314 SER B CA 1
ATOM 5325 C C . SER B 1 314 ? -2.746 -10.891 -11.742 1 92.44 314 SER B C 1
ATOM 5327 O O . SER B 1 314 ? -1.95 -10.523 -12.617 1 92.44 314 SER B O 1
ATOM 5329 N N . LEU B 1 315 ? -2.926 -12.094 -11.406 1 92.12 315 LEU B N 1
ATOM 5330 C CA . LEU B 1 315 ? -2.367 -13.234 -12.117 1 92.12 315 LEU B CA 1
ATOM 5331 C C . LEU B 1 315 ? -3.475 -14.148 -12.633 1 92.12 315 LEU B C 1
ATOM 5333 O O . LEU B 1 315 ? -4.379 -14.523 -11.883 1 92.12 315 LEU B O 1
ATOM 5337 N N . GLU B 1 316 ? -3.457 -14.406 -13.938 1 93.62 316 GLU B N 1
ATOM 5338 C CA . GLU B 1 316 ? -4.414 -15.344 -14.516 1 93.62 316 GLU B CA 1
ATOM 5339 C C . GLU B 1 316 ? -4.047 -16.781 -14.172 1 93.62 316 GLU B C 1
ATOM 5341 O O . GLU B 1 316 ? -2.891 -17.188 -14.312 1 93.62 316 GLU B O 1
ATOM 5346 N N . ILE B 1 317 ? -5.082 -17.516 -13.727 1 94 317 ILE B N 1
ATOM 5347 C CA . ILE B 1 317 ? -4.844 -18.891 -13.281 1 94 317 ILE B CA 1
ATOM 5348 C C . ILE B 1 317 ? -5.746 -19.844 -14.047 1 94 317 ILE B C 1
ATOM 5350 O O . ILE B 1 317 ? -6.941 -19.594 -14.211 1 94 317 ILE B O 1
ATOM 5354 N N . LEU B 1 318 ? -5.207 -20.844 -14.555 1 96.5 318 LEU B N 1
ATOM 5355 C CA . LEU B 1 318 ? -5.945 -21.984 -15.086 1 96.5 318 LEU B CA 1
ATOM 5356 C C . LEU B 1 318 ? -5.852 -23.188 -14.141 1 96.5 318 LEU B C 1
ATOM 5358 O O . LEU B 1 318 ? -4.758 -23.703 -13.898 1 96.5 318 LEU B O 1
ATOM 5362 N N . ARG B 1 319 ? -7.004 -23.609 -13.594 1 94.19 319 ARG B N 1
ATOM 5363 C CA . ARG B 1 319 ? -6.973 -24.719 -12.648 1 94.19 319 ARG B CA 1
ATOM 5364 C C . ARG B 1 319 ? -8.203 -25.609 -12.805 1 94.19 319 ARG B C 1
ATOM 5366 O O . ARG B 1 319 ? -9.141 -25.25 -13.523 1 94.19 319 ARG B O 1
ATOM 5373 N N . VAL B 1 320 ? -8.133 -26.75 -12.117 1 94.69 320 VAL B N 1
ATOM 5374 C CA . VAL B 1 320 ? -9.273 -27.656 -12.125 1 94.69 320 VAL B CA 1
ATOM 5375 C C . VAL B 1 320 ? -10.422 -27.062 -11.312 1 94.69 320 VAL B C 1
ATOM 5377 O O . VAL B 1 320 ? -10.195 -26.5 -10.234 1 94.69 320 VAL B O 1
ATOM 5380 N N . HIS B 1 321 ? -11.602 -27.172 -11.844 1 93.06 321 HIS B N 1
ATOM 5381 C CA . HIS B 1 321 ? -12.766 -26.703 -11.102 1 93.06 321 HIS B CA 1
ATOM 5382 C C . HIS B 1 321 ? -12.875 -27.375 -9.75 1 93.06 321 HIS B C 1
ATOM 5384 O O . HIS B 1 321 ? -12.711 -28.594 -9.648 1 93.06 321 HIS B O 1
ATOM 5390 N N . PRO B 1 322 ? -13.219 -26.625 -8.758 1 88.38 322 PRO B N 1
ATOM 5391 C CA . PRO B 1 322 ? -13.227 -27.188 -7.406 1 88.38 322 PRO B CA 1
ATOM 5392 C C . PRO B 1 322 ? -14.305 -28.25 -7.211 1 88.38 322 PRO B C 1
ATOM 5394 O O . PRO B 1 322 ? -14.125 -29.188 -6.43 1 88.38 322 PRO B O 1
ATOM 5397 N N . GLN B 1 323 ? -15.344 -28.172 -7.918 1 89.06 323 GLN B N 1
ATOM 5398 C CA . GLN B 1 323 ? -16.453 -29.078 -7.695 1 89.06 323 GLN B CA 1
ATOM 5399 C C . GLN B 1 323 ? -16.625 -30.047 -8.867 1 89.06 323 GLN B C 1
ATOM 5401 O O . GLN B 1 323 ? -17.328 -31.047 -8.758 1 89.06 323 GLN B O 1
ATOM 5406 N N . LYS B 1 324 ? -16.047 -29.766 -9.938 1 93.62 324 LYS B N 1
ATOM 5407 C CA . LYS B 1 324 ? -16.156 -30.594 -11.133 1 93.62 324 LYS B CA 1
ATOM 5408 C C . LYS B 1 324 ? -14.773 -31.062 -11.586 1 93.62 324 LYS B C 1
ATOM 5410 O O . LYS B 1 324 ? -14.078 -30.359 -12.32 1 93.62 324 LYS B O 1
ATOM 5415 N N . PRO B 1 325 ? -14.445 -32.312 -11.336 1 92.5 325 PRO B N 1
ATOM 5416 C CA . PRO B 1 325 ? -13.094 -32.812 -11.586 1 92.5 325 PRO B CA 1
ATOM 5417 C C . PRO B 1 325 ? -12.789 -32.969 -13.078 1 92.5 325 PRO B C 1
ATOM 5419 O O . PRO B 1 325 ? -11.641 -33.219 -13.453 1 92.5 325 PRO B O 1
ATOM 5422 N N . ASP B 1 326 ? -13.719 -32.781 -13.953 1 95.06 326 ASP B N 1
ATOM 5423 C CA . ASP B 1 326 ? -13.5 -32.938 -15.391 1 95.06 326 ASP B CA 1
ATOM 5424 C C . ASP B 1 326 ? -13.508 -31.594 -16.094 1 95.06 326 ASP B C 1
ATOM 5426 O O . ASP B 1 326 ? -13.438 -31.516 -17.328 1 95.06 326 ASP B O 1
ATOM 5430 N N . LYS B 1 327 ? -13.625 -30.547 -15.297 1 96.62 327 LYS B N 1
ATOM 5431 C CA . LYS B 1 327 ? -13.703 -29.219 -15.883 1 96.62 327 LYS B CA 1
ATOM 5432 C C . LYS B 1 327 ? -12.57 -28.328 -15.375 1 96.62 327 LYS B C 1
ATOM 5434 O O . LYS B 1 327 ? -12.062 -28.531 -14.266 1 96.62 327 LYS B O 1
ATOM 5439 N N . LEU B 1 328 ? -12.18 -27.453 -16.266 1 97.31 328 LEU B N 1
ATOM 5440 C CA . LEU B 1 328 ? -11.195 -26.438 -15.906 1 97.31 328 LEU B CA 1
ATOM 5441 C C . LEU B 1 328 ? -11.844 -25.062 -15.781 1 97.31 328 LEU B C 1
ATOM 5443 O O . LEU B 1 328 ? -12.914 -24.828 -16.344 1 97.31 328 LEU B O 1
ATOM 5447 N N . ILE B 1 329 ? -11.242 -24.219 -15.023 1 95.56 329 ILE B N 1
ATOM 5448 C CA . ILE B 1 329 ? -11.727 -22.859 -14.891 1 95.56 329 ILE B CA 1
ATOM 5449 C C . ILE B 1 329 ? -10.555 -21.875 -14.977 1 95.56 329 ILE B C 1
ATOM 5451 O O . ILE B 1 329 ? -9.438 -22.203 -14.57 1 95.56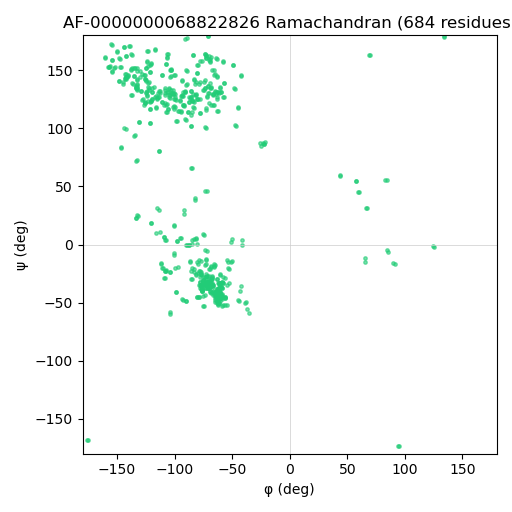 329 ILE B O 1
ATOM 5455 N N . VAL B 1 330 ? -10.852 -20.75 -15.562 1 96.25 330 VAL B N 1
ATOM 5456 C CA . VAL B 1 330 ? -9.898 -19.656 -15.602 1 96.25 330 VAL B CA 1
ATOM 5457 C C . VAL B 1 330 ? -10.312 -18.578 -14.594 1 96.25 330 VAL B C 1
ATOM 5459 O O . VAL B 1 330 ? -11.453 -18.109 -14.602 1 96.25 330 VAL B O 1
ATOM 5462 N N . GLU B 1 331 ? -9.359 -18.25 -13.758 1 92.19 331 GLU B N 1
ATOM 5463 C CA . GLU B 1 331 ? -9.664 -17.25 -12.75 1 92.19 331 GLU B CA 1
ATOM 5464 C C . GLU B 1 331 ? -8.516 -16.25 -12.594 1 92.19 331 GLU B C 1
ATOM 5466 O O . GLU B 1 331 ? -7.41 -16.5 -13.086 1 92.19 331 GLU B O 1
ATOM 5471 N N . LYS B 1 332 ? -8.898 -15.172 -11.969 1 90.88 332 LYS B N 1
ATOM 5472 C CA . LYS B 1 332 ? -7.914 -14.133 -11.688 1 90.88 332 LYS B CA 1
ATOM 5473 C C . LYS B 1 332 ? -7.625 -14.031 -10.195 1 90.88 332 LYS B C 1
ATOM 5475 O O . LYS B 1 332 ? -8.547 -13.914 -9.383 1 90.88 332 LYS B O 1
ATOM 5480 N N . TRP B 1 333 ? -6.352 -14.195 -9.859 1 90.88 333 TRP B N 1
ATOM 5481 C CA . TRP B 1 333 ? -5.922 -13.969 -8.484 1 90.88 333 TRP B CA 1
ATOM 5482 C C . TRP B 1 333 ? -5.387 -12.547 -8.312 1 90.88 333 TRP B C 1
ATOM 5484 O O . TRP B 1 333 ? -4.383 -12.18 -8.922 1 90.88 333 TRP B O 1
ATOM 5494 N N . ASP B 1 334 ? -5.941 -11.836 -7.406 1 90.75 334 ASP B N 1
ATOM 5495 C CA . ASP B 1 334 ? -5.617 -10.422 -7.262 1 90.75 334 ASP B CA 1
ATOM 5496 C C . ASP B 1 334 ? -4.316 -10.227 -6.488 1 90.75 334 ASP B C 1
ATOM 5498 O O . ASP B 1 334 ? -3.996 -11.023 -5.598 1 90.75 334 ASP B O 1
ATOM 5502 N N . ASN B 1 335 ? -3.57 -9.148 -6.852 1 93.25 335 ASN B N 1
ATOM 5503 C CA . ASN B 1 335 ? -2.412 -8.68 -6.098 1 93.25 335 ASN B CA 1
ATOM 5504 C C . ASN B 1 335 ? -1.356 -9.773 -5.957 1 93.25 335 ASN B C 1
ATOM 5506 O O . ASN B 1 335 ? -0.902 -10.062 -4.848 1 93.25 335 ASN B O 1
ATOM 5510 N N . MET B 1 336 ? -0.985 -10.273 -7.125 1 93.19 336 MET B N 1
ATOM 5511 C CA . MET B 1 336 ? -0.045 -11.391 -7.113 1 93.19 336 MET B CA 1
ATOM 5512 C C . MET B 1 336 ? 1.328 -10.953 -7.609 1 93.19 336 MET B C 1
ATOM 5514 O O . MET B 1 336 ? 2.342 -11.562 -7.27 1 93.19 336 MET B O 1
ATOM 5518 N N . VAL B 1 337 ? 1.342 -9.852 -8.383 1 94.25 337 VAL B N 1
ATOM 5519 C CA . VAL B 1 337 ? 2.578 -9.469 -9.062 1 94.25 337 VAL B CA 1
ATOM 5520 C C . VAL B 1 337 ? 2.891 -8 -8.789 1 94.25 337 VAL B C 1
ATOM 5522 O O . VAL B 1 337 ? 2.037 -7.133 -8.977 1 94.25 337 VAL B O 1
ATOM 5525 N N . VAL B 1 338 ? 4.125 -7.742 -8.43 1 95.56 338 VAL B N 1
ATOM 5526 C CA . VAL B 1 338 ? 4.539 -6.367 -8.164 1 95.56 338 VAL B CA 1
ATOM 5527 C C . VAL B 1 338 ? 4.84 -5.656 -9.484 1 95.56 338 VAL B C 1
ATOM 5529 O O . VAL B 1 338 ? 5.676 -6.113 -10.266 1 95.56 338 VAL B O 1
ATOM 5532 N N . LEU B 1 339 ? 4.172 -4.516 -9.68 1 92.75 339 LEU B N 1
ATOM 5533 C CA . LEU B 1 339 ? 4.453 -3.695 -10.852 1 92.75 339 LEU B CA 1
ATOM 5534 C C . LEU B 1 339 ? 5.391 -2.545 -10.5 1 92.75 339 LEU B C 1
ATOM 5536 O O . LEU B 1 339 ? 6.293 -2.215 -11.273 1 92.75 339 LEU B O 1
ATOM 5540 N N . GLU B 1 340 ? 5.098 -1.995 -9.328 1 93.38 340 GLU B N 1
ATOM 5541 C CA . GLU B 1 340 ? 5.859 -0.824 -8.914 1 93.38 340 GLU B CA 1
ATOM 5542 C C . GLU B 1 340 ? 6.133 -0.853 -7.41 1 93.38 340 GLU B C 1
ATOM 5544 O O . GLU B 1 340 ? 5.293 -1.298 -6.629 1 93.38 340 GLU B O 1
ATOM 5549 N N . CYS B 1 341 ? 7.34 -0.382 -7.098 1 94.25 341 CYS B N 1
ATOM 5550 C CA . CYS B 1 341 ? 7.727 -0.22 -5.699 1 94.25 341 CYS B CA 1
ATOM 5551 C C . CYS B 1 341 ? 7.852 1.254 -5.332 1 94.25 341 CYS B C 1
ATOM 5553 O O . CYS B 1 341 ? 8.234 2.074 -6.168 1 94.25 341 CYS B O 1
ATOM 5555 N N . SER B 1 342 ? 7.52 1.591 -4.16 1 94.69 342 SER B N 1
ATOM 5556 C CA . SER B 1 342 ? 7.656 2.953 -3.652 1 94.69 342 SER B CA 1
ATOM 5557 C C . SER B 1 342 ? 7.895 2.959 -2.146 1 94.69 342 SER B C 1
ATOM 5559 O O . SER B 1 342 ? 7.738 1.931 -1.484 1 94.69 342 SER B O 1
ATOM 5561 N N . CYS B 1 343 ? 8.297 4.086 -1.664 1 94.38 343 CYS B N 1
ATOM 5562 C CA . CYS B 1 343 ? 8.508 4.266 -0.233 1 94.38 343 CYS B CA 1
ATOM 5563 C C . CYS B 1 343 ? 7.207 4.602 0.478 1 94.38 343 CYS B C 1
ATOM 5565 O O . CYS B 1 343 ? 6.578 5.617 0.183 1 94.38 343 CYS B O 1
ATOM 5567 N N . SER B 1 344 ? 6.844 3.627 1.439 1 92.12 344 SER B N 1
ATOM 5568 C CA . SER B 1 344 ? 5.57 3.799 2.131 1 92.12 344 SER B CA 1
ATOM 5569 C C . SER B 1 344 ? 5.727 3.605 3.635 1 92.12 344 SER B C 1
ATOM 5571 O O . SER B 1 344 ? 6.645 2.912 4.086 1 92.12 344 SER B O 1
#

pLDDT: mean 82.93, std 15.16, range [35.59, 98.38]

Radius of gyration: 37.03 Å; Cα contacts (8 Å, |Δi|>4): 1394; chains: 2; bounding box: 73×119×84 Å

InterPro domains:
  IPR001111 TGF-beta, propeptide [PF00688] (68-187)
  IPR001839 Transforming growth factor-beta, C-terminal [PF00019] (230-343)
  IPR001839 Transforming growth factor-beta, C-terminal [PS51362] (209-344)
  IPR001839 Transforming growth factor-beta, C-terminal [SM00204] (231-344)
  IPR015615 Transforming growth factor-beta-like [PTHR11848] (30-344)
  IPR017948 Transforming growth factor beta, conserved site [PS00250] (253-268)
  IPR029034 Cystine-knot cytokine [G3DSA:2.10.90.10] (234-344)
  IPR029034 Cystine-knot cytokine [SSF57501] (220-343)

Secondary structure (DSSP, 8-state):
--HHHHHHHHHHHHHHHHHHHHHHHHHHHHHHHHHHHT-S----GGG----HHHHHHHHHHHHHHHHHTT--S-PPEEEEEE--EEEE-TT-TTEEEEE------SS--EEEEEEEEEEEPPPTT---EEEEEEEEE-SSS-EEEEEEEEEE--SSS-EEEEEE-HHHHHHHHTT-----EEEEETT-SS----SEEEEEEEEEPTT-SGGGS-----TTBPPS-SS--BSEEE--EEEGGGGTTT-GGGGGEEE-SEEE--EEESB--TTSSBSSHHHHHHHHHHHHHHHHHTT-TTPPPPPPPPEEEEEEEEEEEEEE-SS-TT-EEEEEEEEEEEEEEEE-/--HHHHHHHHHHHHHHHHHHHHHHHHHHHHHHHHHHHT-S----GGG----HHHHHHHHHHHHHHHHHTT--S-PPEEEEEE--EEEE-TT-TTEEEEE------SS--EEEEEEEEEEEPPPTT---EEEEEEEEE-SSS-EEEEEEEEEE--SSS-EEEEEE-HHHHHHHHTT-----EEEEETT-SS----SEEEEEEEEEPTT-SGGGS-----TTBPPS-SSS-BSEEE--EEEGGGGTTT-GGGGGEEE-SEEE--EEESB--TTS-BSSHHHHHHHHHHHHHHHHHTT-TTPPPPPPPPEEEEEEEEEEEEEE-SS-TT-EEEEEEEEEEEEEEEE-

Foldseek 3Di:
DPPVVVVVVVVVVVVVVVVVVVVVVLVVVLVVVCVQQVLPFADDPLPFFADPVQCVVVVVVLLVVCCVQPPVAFRFDKDKWWWDDKDDDVVALFKIWTFTPAAADPFQKDWQWKKKKFWFFADQVPDQKFKKWKWFDQDDPDIHTDDIDIDGHHNPGTGMDIDTDRVVSSCRHNGRDHPTMMMGTDPDPHHRDGPTIMMMTTMTDHPSVVCVVPPVPQPFDFDPDDDQTAKGKDWDKDQLVVCCVSRVSSVQWDPDRIDTQIWIDGDDAQPWFALDPVLNVLNVQQVVQVVCCVVPVPDDGRDHFGKGANDFAKDWIWGADSVDSHHIDIDINGRRHGRTIGGD/DPPVVVVVVVVVVVVVVVVVVVVVVLVVVLVVVCVQQVLPFADDPLPFFADPVQCVVVVVVLLVVCCVQPPVAFRFDKDKWWWDDKDDDVVALFKIWTFTPFAADPFQKDWQWKKKKFWFFADQVPDQKFKKWKWFDQDDPDIHTDDIDIDGHHNPGTGMDIDTCRVVSSCRHNGRDHPTMMMGTDPDPHHRDTPTIMMMTTMTDPPSPVCVVPPVPQPFDFDPDDDQTAKGKDWDKDQLVVCCVSRVSSVQWDPDRIDTQIWIDGDDAQPWFALDPVLNVLNVQQVVQVVCCVVPVPDDGRDHFGKGASDFAKDWIWGADSVDSHHIDIDINGRRHGRTIGGD

Organism: Brassicogethes aeneus (NCBI:txid1431903)

Solvent-accessible surface area (backbone atoms only — not comparable to full-atom values): 36933 Å² total; per-residue (Å²): 129,70,70,63,60,54,54,52,50,50,52,50,48,52,51,49,50,53,52,50,52,52,53,50,49,54,51,49,36,56,45,47,52,26,53,74,66,58,40,75,52,55,51,58,74,78,62,43,35,56,45,70,68,53,48,56,53,50,48,51,50,42,53,51,51,43,51,68,66,71,55,61,75,77,70,56,42,83,44,77,37,54,61,69,45,78,49,70,53,82,93,44,62,29,38,42,35,40,30,55,80,60,62,51,46,94,53,79,62,50,64,79,42,26,34,38,36,34,29,32,59,47,32,83,83,64,52,53,63,48,55,35,38,36,28,36,32,73,51,96,90,37,70,41,85,70,49,74,47,78,42,58,43,28,60,83,40,66,27,40,41,77,43,84,36,37,68,60,52,42,42,20,33,72,52,44,79,68,67,27,36,35,40,35,34,81,81,48,89,57,75,76,64,54,78,43,50,34,37,43,32,32,31,37,65,72,79,52,62,72,57,59,76,53,52,70,71,45,94,26,48,62,65,92,71,88,63,92,56,51,46,12,29,41,88,34,80,42,48,47,67,78,45,22,85,84,33,64,48,43,70,45,49,69,34,64,57,62,46,70,26,37,46,44,45,44,48,44,56,83,72,41,61,57,64,42,54,31,28,47,51,39,37,51,48,20,52,54,33,53,63,49,28,78,79,35,84,81,57,82,60,53,63,64,38,30,26,22,66,72,36,62,35,64,39,71,34,34,26,52,27,46,85,39,44,54,38,71,41,73,46,76,42,66,36,40,25,54,62,32,33,20,17,49,131,72,69,66,59,54,55,52,48,50,52,49,48,52,51,48,51,52,50,50,52,51,54,49,51,54,50,48,37,58,44,48,53,26,52,72,67,58,41,75,52,55,51,58,74,76,63,44,36,56,43,70,66,54,48,56,53,49,48,51,50,42,51,51,49,43,50,70,66,70,55,61,76,77,72,54,42,82,44,75,36,54,62,69,46,77,49,69,52,84,91,42,61,30,38,41,35,39,29,56,79,60,60,51,45,93,54,80,62,50,65,78,42,25,34,37,37,34,29,31,58,48,31,83,82,65,52,53,62,47,55,35,39,34,28,37,33,73,52,97,90,38,68,42,84,72,49,74,45,79,40,56,42,30,59,85,40,66,26,40,42,78,43,84,36,38,68,60,52,44,42,21,34,72,53,44,80,70,68,27,35,35,41,34,33,81,83,46,90,56,75,77,64,53,78,42,49,35,37,43,32,32,33,36,65,73,78,53,63,72,58,59,78,52,50,71,71,43,94,25,49,62,67,89,70,87,65,92,55,50,46,12,29,42,87,34,80,42,50,48,68,76,46,23,84,85,32,62,47,44,69,46,47,69,34,65,58,61,44,71,25,34,46,45,44,45,48,42,58,82,72,43,61,59,64,42,56,32,29,48,51,40,37,50,49,21,53,53,33,52,62,50,28,80,79,37,84,82,57,83,59,53,61,65,39,30,26,22,65,73,36,61,35,64,39,71,34,33,26,53,27,46,87,39,44,53,39,71,43,72,46,76,42,65,37,41,26,54,64,32,32,20,18,51

Sequence (688 aa):
MGSRNLLETITGWTLFLCFSVILLSYCRAEKDLIQDLGLNHFPDATKINISLEEYTSMMNVYLESRRNSFDHQHIPKLITFNLERQDWYKNKDSTVRLKFPISGTESEVEVETAQLRLLLPAQSDGRQAISVHLYQILGKRRRRFVDEQMLYLSSNQSKWSEIDLSATVKNWLDGERNLGVELVCTECESTIYPVEAAITALVYAEGTRSKRSYQSERTTDCRKSNGRERCCRHEMQVELKQLSKSFPAIKTIHMPEVYDAGFCQGLCPRNYNHATNHSRIQSLMHQIDRKKRSKDSNRKIIPKACCAPSKLKSLEILRVHPQKPDKLIVEKWDNMVVLECSCSMGSRNLLETITGWTLFLCFSVILLSYCRAEKDLIQDLGLNHFPDATKINISLEEYTSMMNVYLESRRNSFDHQHIPKLITFNLERQDWYKNKDSTVRLKFPISGTESEVEVETAQLRLLLPAQSDGRQAISVHLYQILGKRRRRFVDEQMLYLSSNQSKWSEIDLSATVKNWLDGERNLGVELVCTECESTIYPVEAAITALVYAEGTRSKRSYQSERTTDCRKSNGRERCCRHEMQVELKQLSKSFPAIKTIHMPEVYDAGFCQGLCPRNYNHATNHSRIQSLMHQIDRKKRSKDSNRKIIPKACCAPSKLKSLEILRVHPQKPDKLIVEKWDNMVVLECSCS

Nearest PDB structures (foldseek):
  6sf2-assembly1_F  TM=7.056E-01  e=6.232E-08  Homo sapiens
  5nxs-assembly1_A  TM=3.302E-01  e=2.287E-13  Homo sapiens
  6gff-assembly1_C  TM=5.333E-01  e=6.096E-07  Homo sapiens
  7vrp-assembly1_J  TM=4.456E-01  e=1.736E-03  Infectious bursal disease virus
  8tqe-assembly1_E  TM=3.919E-01  e=4.277E-01  Xenorhabdus nematophila